Protein AF-A0A923Q5J3-F1 (afdb_monomer_lite)

pLDDT: mean 95.18, std 4.94, range [67.88, 98.81]

Secondary structure (DSSP, 8-state):
-BTTB--EEEEEEEEETTEEEEEEEEE-GGGTT-TTHHHHHHHHHHHHHHHTT-SEEEEEE-GGGHHHHHHTTPEEEEEEEETTEEEEEEEE---HHHHHHHHHTTTHHHHTTT--TT-TT-TT-SSEEPTTSSEEEEEEEEPHHHHHH-HHHHHHHHHHHHHHHHHHTTPEEEEEEEEEEESSHHHHHHHHHHHHHHHHHHT--EEEEEEEESS--EEEEEEEEE-SSPPPS---TTPEEEEEE--S-EEPTT-TTEEE-STTS-HHHHHHHHTHHHHH--SEEEE--TTHHHHHHHHHHHHTTSEEEEEGGGS---TT--HHHHHTSEESSEEEEEESTTPPPPP-TTSEEEEEEEEESSSEEEEE-TTS-EEEEE-S-SSS----

S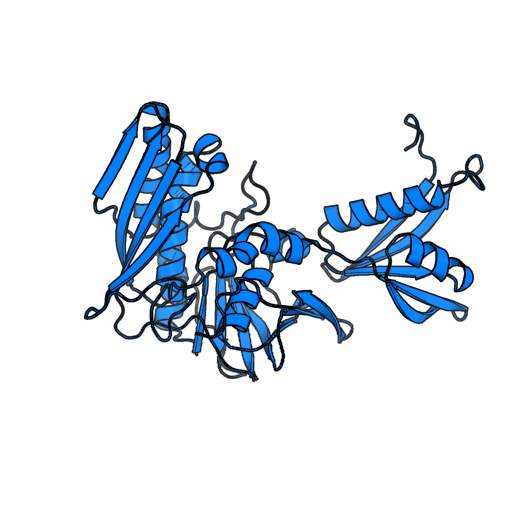tructure (mmCIF, N/CA/C/O backbone):
data_AF-A0A923Q5J3-F1
#
_entry.id   AF-A0A923Q5J3-F1
#
loop_
_atom_site.group_PDB
_atom_site.id
_atom_site.type_symbol
_atom_site.label_atom_id
_atom_site.label_alt_id
_atom_site.label_comp_id
_atom_site.label_asym_id
_atom_site.label_entity_id
_atom_site.label_seq_id
_atom_site.pdbx_PDB_ins_code
_atom_site.Cartn_x
_atom_site.Cartn_y
_atom_site.Cartn_z
_atom_site.occupancy
_atom_site.B_iso_or_equiv
_atom_site.auth_seq_id
_atom_site.auth_comp_id
_atom_site.auth_asym_id
_atom_site.auth_atom_id
_atom_site.pdbx_PDB_model_num
ATOM 1 N N . ARG A 1 1 ? -0.904 22.649 25.301 1.00 73.81 1 ARG A N 1
ATOM 2 C CA . ARG A 1 1 ? -0.412 23.729 26.198 1.00 73.81 1 ARG A CA 1
ATOM 3 C C . ARG A 1 1 ? -1.069 25.034 25.763 1.00 73.81 1 ARG A C 1
ATOM 5 O O . ARG A 1 1 ? -1.259 25.193 24.568 1.00 73.81 1 ARG A O 1
ATOM 12 N N . LEU A 1 2 ? -1.400 25.941 26.680 1.00 73.25 2 LEU A N 1
ATOM 13 C CA . LEU A 1 2 ? -1.895 27.286 26.362 1.00 73.25 2 LEU A CA 1
ATOM 14 C C . LEU A 1 2 ? -0.853 28.296 26.847 1.00 73.25 2 LEU A C 1
ATOM 16 O O . LEU A 1 2 ? -0.503 28.272 28.026 1.00 73.25 2 LEU A O 1
ATOM 20 N N . ARG A 1 3 ? -0.311 29.122 25.940 1.00 79.56 3 ARG A N 1
ATOM 21 C CA . ARG A 1 3 ? 0.797 30.060 26.235 1.00 79.56 3 ARG A CA 1
ATOM 22 C C . ARG A 1 3 ? 1.964 29.384 26.981 1.00 79.56 3 ARG A C 1
ATOM 24 O O . ARG A 1 3 ? 2.428 29.860 28.008 1.00 79.56 3 ARG A O 1
ATOM 31 N N . GLY A 1 4 ? 2.369 28.198 26.521 1.00 80.19 4 GLY A N 1
ATOM 32 C CA . GLY A 1 4 ? 3.456 27.419 27.131 1.00 80.19 4 GLY A CA 1
ATOM 33 C C . GLY A 1 4 ? 3.093 26.625 28.397 1.00 80.19 4 GLY A C 1
ATOM 34 O O . GLY A 1 4 ? 3.820 25.691 28.738 1.00 80.19 4 GLY A O 1
ATOM 35 N N . ARG A 1 5 ? 1.946 26.881 29.044 1.00 84.69 5 ARG A N 1
ATOM 36 C CA . ARG A 1 5 ? 1.509 26.166 30.259 1.00 84.69 5 ARG A CA 1
ATOM 37 C C . ARG A 1 5 ? 0.685 24.914 29.942 1.00 84.69 5 ARG A C 1
ATOM 39 O O . ARG A 1 5 ? -0.115 24.892 29.002 1.00 84.69 5 ARG A O 1
ATOM 46 N N . VAL A 1 6 ? 0.865 23.845 30.719 1.00 86.38 6 VAL A N 1
ATOM 47 C CA . VAL A 1 6 ? 0.011 22.645 30.650 1.00 86.38 6 VAL A CA 1
ATOM 48 C C . VAL A 1 6 ? -1.328 22.959 31.318 1.00 86.38 6 VAL A C 1
ATOM 50 O O . VAL A 1 6 ? -1.367 23.301 32.493 1.00 86.38 6 VAL A O 1
ATOM 53 N N . VAL A 1 7 ? -2.417 22.862 30.556 1.00 88.44 7 VAL A N 1
ATOM 54 C CA . VAL A 1 7 ? -3.786 23.186 31.010 1.00 88.44 7 VAL A CA 1
ATOM 55 C C . VAL A 1 7 ? -4.652 21.945 31.242 1.00 88.44 7 VAL A C 1
ATOM 57 O O . VAL A 1 7 ? -5.779 22.047 31.717 1.00 88.44 7 VAL A O 1
ATOM 60 N N . GLY A 1 8 ? -4.129 20.764 30.920 1.00 91.56 8 GLY A N 1
ATOM 61 C CA . GLY A 1 8 ? -4.832 19.493 31.015 1.00 91.56 8 GLY A CA 1
ATOM 62 C C . GLY A 1 8 ? -4.204 18.431 30.120 1.00 91.56 8 GLY A C 1
ATOM 63 O O . GLY A 1 8 ? -3.147 18.658 29.525 1.00 91.56 8 GLY A O 1
ATOM 64 N N . GLY A 1 9 ? -4.872 17.288 30.020 1.00 92.62 9 GLY A N 1
ATOM 65 C CA . GLY A 1 9 ? -4.456 16.170 29.184 1.00 92.62 9 GLY A CA 1
ATOM 66 C C . GLY A 1 9 ? -5.545 15.112 29.054 1.00 92.62 9 GLY A C 1
ATOM 67 O O . GLY A 1 9 ? -6.484 15.061 29.849 1.00 92.62 9 GLY A O 1
ATOM 68 N N . VAL A 1 10 ? -5.391 14.259 28.050 1.00 94.69 10 VAL A N 1
ATOM 69 C CA . VAL A 1 10 ? -6.185 13.044 27.861 1.00 94.69 10 VAL A CA 1
ATOM 70 C C . VAL A 1 10 ? -5.205 11.885 27.832 1.00 94.69 10 VAL A C 1
ATOM 72 O O . VAL A 1 10 ? -4.206 11.935 27.115 1.00 94.69 10 VAL A O 1
ATOM 75 N N . ARG A 1 11 ? -5.461 10.851 28.631 1.00 95.44 11 ARG A N 1
ATOM 76 C CA . ARG A 1 11 ? -4.661 9.625 28.567 1.00 95.44 11 ARG A CA 1
ATOM 77 C C . ARG A 1 11 ? -5.039 8.845 27.312 1.00 95.44 11 ARG A C 1
ATOM 79 O O . ARG A 1 11 ? -6.211 8.534 27.146 1.00 95.44 11 ARG A O 1
ATOM 86 N N . LEU A 1 12 ? -4.056 8.482 26.497 1.00 96.75 12 LEU A N 1
ATOM 87 C CA . LEU A 1 12 ? -4.215 7.539 25.390 1.00 96.75 12 LEU A CA 1
ATOM 88 C C . LEU A 1 12 ? -3.477 6.246 25.722 1.00 96.75 12 LEU A C 1
ATOM 90 O O . LEU A 1 12 ? -2.440 6.283 26.386 1.00 96.75 12 LEU A O 1
ATOM 94 N N . TYR A 1 13 ? -4.018 5.118 25.288 1.00 96.38 13 TYR A N 1
ATOM 95 C CA . TYR A 1 13 ? -3.348 3.827 25.371 1.00 96.38 13 TYR A CA 1
ATOM 96 C C . TYR A 1 13 ? -3.780 2.941 24.205 1.00 96.38 13 TYR A C 1
ATOM 98 O O . TYR A 1 13 ? -4.916 3.030 23.740 1.00 96.38 13 TYR A O 1
ATOM 106 N N . GLU A 1 14 ? -2.855 2.118 23.728 1.00 96.38 14 GLU A N 1
ATOM 107 C CA . GLU A 1 14 ? -3.118 1.125 22.693 1.00 96.38 14 GLU A CA 1
ATOM 108 C C . GLU A 1 14 ? -3.744 -0.116 23.344 1.00 96.38 14 GLU A C 1
ATOM 110 O O . GLU A 1 14 ? -3.228 -0.624 24.341 1.00 96.38 14 GLU A O 1
ATOM 115 N N . VAL A 1 15 ? -4.893 -0.557 22.827 1.00 96.81 15 VAL A N 1
ATOM 116 C CA . VAL A 1 15 ? -5.614 -1.756 23.288 1.00 96.81 15 VAL A CA 1
ATOM 117 C C . VAL A 1 15 ? -5.000 -2.986 22.628 1.00 96.81 15 VAL A C 1
ATOM 119 O O . VAL A 1 15 ? -4.561 -3.919 23.294 1.00 96.81 15 VAL A O 1
ATOM 122 N N . THR A 1 16 ? -4.919 -2.938 21.302 1.00 96.31 16 THR A N 1
ATOM 123 C CA . THR A 1 16 ? -4.171 -3.852 20.439 1.00 96.31 16 THR A CA 1
ATOM 124 C C . THR A 1 16 ? -3.529 -3.012 19.337 1.00 96.31 16 THR A C 1
ATOM 126 O O . THR A 1 16 ? -4.032 -1.919 19.076 1.00 96.31 16 THR A O 1
ATOM 129 N N . PRO A 1 17 ? -2.478 -3.487 18.646 1.00 96.31 17 PRO A N 1
ATOM 130 C CA . PRO A 1 17 ? -1.827 -2.724 17.583 1.00 96.31 17 PRO A CA 1
ATOM 131 C C . PRO A 1 17 ? -2.824 -2.046 16.624 1.00 96.31 17 PRO A C 1
ATOM 133 O O . PRO A 1 17 ? -3.676 -2.710 16.036 1.00 96.31 17 PRO A O 1
ATOM 136 N N . GLY A 1 18 ? -2.742 -0.719 16.491 1.00 96.75 18 GLY A N 1
ATOM 137 C CA . GLY A 1 18 ? -3.624 0.084 15.628 1.00 96.75 18 GLY A CA 1
ATOM 138 C C . GLY A 1 18 ? -4.991 0.460 16.217 1.00 96.75 18 GLY A C 1
ATOM 139 O O . GLY A 1 18 ? -5.650 1.351 15.677 1.00 96.75 18 GLY A O 1
ATOM 140 N N . TRP A 1 19 ? -5.403 -0.142 17.334 1.00 98.00 19 TRP A N 1
ATOM 141 C CA . TRP A 1 19 ? -6.601 0.232 18.086 1.00 98.00 19 TRP A CA 1
ATOM 142 C C . TRP A 1 19 ? -6.221 0.964 19.371 1.00 98.00 19 TRP A C 1
ATOM 144 O O . TRP A 1 19 ? -5.637 0.403 20.295 1.00 98.00 19 TRP A O 1
ATOM 154 N N . TRP A 1 20 ? -6.602 2.232 19.440 1.00 98.25 20 TRP A N 1
ATOM 155 C CA . TRP A 1 20 ? -6.324 3.129 20.549 1.00 98.25 20 TRP A CA 1
ATOM 156 C C . TRP A 1 20 ? -7.594 3.492 21.314 1.00 98.25 20 TRP A C 1
ATOM 158 O O . TRP A 1 20 ? -8.683 3.581 20.745 1.00 98.25 20 TRP A O 1
ATOM 168 N N . HIS A 1 21 ? -7.444 3.766 22.608 1.00 97.69 21 HIS A N 1
ATOM 169 C CA . HIS A 1 21 ? -8.540 4.213 23.457 1.00 97.69 21 HIS A CA 1
ATOM 170 C C . HIS A 1 21 ? -8.185 5.490 24.230 1.00 97.69 21 HIS A C 1
ATOM 172 O O . HIS A 1 21 ? -7.116 5.625 24.834 1.00 97.69 21 HIS A O 1
ATOM 178 N N . GLY A 1 22 ? -9.118 6.440 24.226 1.00 96.31 22 GLY A N 1
ATOM 179 C CA . GLY A 1 22 ? -9.102 7.666 25.008 1.00 96.31 22 GLY A CA 1
ATOM 180 C C . GLY A 1 22 ? -9.635 7.400 26.410 1.00 96.31 22 GLY A C 1
ATOM 181 O O . GLY A 1 22 ? -10.773 6.982 26.598 1.00 96.31 22 GLY A O 1
ATOM 182 N N . GLY A 1 23 ? -8.786 7.581 27.413 1.00 91.06 23 GLY A N 1
ATOM 183 C CA . GLY A 1 23 ? -9.116 7.393 28.819 1.00 91.06 23 GLY A CA 1
ATOM 184 C C . GLY A 1 23 ? -9.527 8.695 29.505 1.00 91.06 23 GLY A C 1
ATOM 185 O O . GLY A 1 23 ? -10.290 9.509 28.990 1.00 91.06 23 GLY A O 1
ATOM 186 N N . ARG A 1 24 ? -9.006 8.898 30.717 1.00 88.62 24 ARG A N 1
ATOM 187 C CA . ARG A 1 24 ? -9.354 10.044 31.562 1.00 88.62 24 ARG A CA 1
ATOM 188 C C . ARG A 1 24 ? -8.917 11.369 30.928 1.00 88.62 24 ARG A C 1
ATOM 190 O O . ARG A 1 24 ? -7.735 11.552 30.636 1.00 88.62 24 ARG A O 1
ATOM 197 N N . LEU A 1 25 ? -9.861 12.303 30.824 1.00 89.88 25 LEU A N 1
ATOM 198 C CA . LEU A 1 25 ? -9.609 13.718 30.557 1.00 89.88 25 LEU A CA 1
ATOM 199 C C . LEU A 1 25 ? -9.432 14.455 31.888 1.00 89.88 25 LEU A C 1
ATOM 201 O O . LEU A 1 25 ? -10.259 14.339 32.795 1.00 89.88 25 LEU A O 1
ATOM 205 N N . VAL A 1 26 ? -8.347 15.214 32.010 1.00 88.88 26 VAL A N 1
ATOM 206 C CA . VAL A 1 26 ? -8.060 16.062 33.170 1.00 88.88 26 VAL A CA 1
ATOM 207 C C . VAL A 1 26 ? -7.833 17.498 32.723 1.00 88.88 26 VAL A C 1
ATOM 209 O O . VAL A 1 26 ? -7.152 17.749 31.733 1.00 88.88 26 VAL A O 1
ATOM 212 N N . VAL A 1 27 ? -8.391 18.443 33.474 1.00 87.44 27 VAL A N 1
ATOM 213 C CA . VAL A 1 27 ? -8.211 19.884 33.269 1.00 87.44 27 VAL A CA 1
ATOM 214 C C . VAL A 1 27 ? -7.626 20.475 34.547 1.00 87.44 27 VAL A C 1
ATOM 216 O O . VAL A 1 27 ? -8.066 20.125 35.652 1.00 87.44 27 VAL A O 1
ATOM 219 N N . ALA A 1 28 ? -6.627 21.346 34.393 1.00 86.44 28 ALA A N 1
ATOM 220 C CA . ALA A 1 28 ? -6.036 22.094 35.497 1.00 86.44 28 ALA A CA 1
ATOM 221 C C . ALA A 1 28 ? -7.127 22.864 36.257 1.00 86.44 28 ALA A C 1
ATOM 223 O O . ALA A 1 28 ? -8.085 23.340 35.650 1.00 86.44 28 ALA A O 1
ATOM 224 N N . GLY A 1 29 ? -7.013 22.945 37.587 1.00 82.25 29 GLY A N 1
ATOM 225 C CA . GLY A 1 29 ? -8.073 23.476 38.454 1.00 82.25 29 GLY A CA 1
ATOM 226 C C . GLY A 1 29 ? -8.548 24.872 38.049 1.00 82.25 29 GLY A C 1
ATOM 227 O O . GLY A 1 29 ? -9.747 25.110 37.965 1.00 82.25 29 GLY A O 1
ATOM 228 N N . ASP A 1 30 ? -7.607 25.740 37.692 1.00 81.69 30 ASP A N 1
ATOM 229 C CA . ASP A 1 30 ? -7.822 27.124 37.261 1.00 81.69 30 ASP A CA 1
ATOM 230 C C . ASP A 1 30 ? -8.370 27.262 35.828 1.00 81.69 30 ASP A C 1
ATOM 232 O O . ASP A 1 30 ? -8.631 28.366 35.362 1.00 81.69 30 ASP A O 1
ATOM 236 N N . GLN A 1 31 ? -8.509 26.149 35.108 1.00 80.12 31 GLN A N 1
ATOM 237 C CA . GLN A 1 31 ? -9.081 26.072 33.762 1.00 80.12 31 GLN A CA 1
ATOM 238 C C . GLN A 1 31 ? -10.375 25.242 33.738 1.00 80.12 31 GLN A C 1
ATOM 240 O O . GLN A 1 31 ? -10.965 25.034 32.674 1.00 80.12 31 GLN A O 1
ATOM 245 N N . ARG A 1 32 ? -10.842 24.748 34.895 1.00 75.31 32 ARG A N 1
ATOM 246 C CA . ARG A 1 32 ? -12.129 24.048 35.000 1.00 75.31 32 ARG A CA 1
ATOM 247 C C . ARG A 1 32 ? -13.262 25.045 34.765 1.00 75.31 32 ARG A C 1
ATOM 249 O O . ARG A 1 32 ? -13.300 26.097 35.385 1.00 75.31 32 ARG A O 1
ATOM 256 N N . GLY A 1 33 ? -14.175 24.712 33.854 1.00 67.88 33 GLY A N 1
ATOM 257 C CA . GLY A 1 33 ? -15.276 25.600 33.459 1.00 67.88 33 GLY A CA 1
ATOM 258 C C . GLY A 1 33 ? -14.899 26.657 32.416 1.00 67.88 33 GLY A C 1
ATOM 259 O O . GLY A 1 33 ? -15.796 27.291 31.867 1.00 67.88 33 GLY A O 1
ATOM 260 N N . ALA A 1 34 ? -13.612 26.804 32.070 1.00 74.75 34 ALA A N 1
ATOM 261 C CA . ALA A 1 34 ? -13.213 27.620 30.930 1.00 74.75 34 ALA A CA 1
ATOM 262 C C . ALA A 1 34 ? -13.788 27.010 29.643 1.00 74.75 34 ALA A C 1
ATOM 264 O O . ALA A 1 34 ? -13.536 25.840 29.321 1.00 74.75 34 ALA A O 1
ATOM 265 N N . ALA A 1 35 ? -14.592 27.798 28.928 1.00 74.38 35 ALA A N 1
ATOM 266 C CA . ALA A 1 35 ? -15.270 27.352 27.721 1.00 74.38 35 ALA A CA 1
ATOM 267 C C . ALA A 1 35 ? -14.252 26.833 26.690 1.00 74.38 35 ALA A C 1
ATOM 269 O O . ALA A 1 35 ? -13.264 27.493 26.380 1.00 74.38 35 ALA A O 1
ATOM 270 N N . GLY A 1 36 ? -14.487 25.627 26.170 1.00 81.25 36 GLY A N 1
ATOM 271 C CA . GLY A 1 36 ? -13.691 25.045 25.086 1.00 81.25 36 GLY A CA 1
ATOM 272 C C . GLY A 1 36 ? -12.425 24.283 25.495 1.00 81.25 36 GLY A C 1
ATOM 273 O O . GLY A 1 36 ? -11.921 23.518 24.676 1.00 81.25 36 GLY A O 1
ATOM 274 N N . THR A 1 37 ? -11.939 24.377 26.742 1.00 86.31 37 THR A N 1
ATOM 275 C CA . THR A 1 37 ? -10.714 23.659 27.162 1.00 86.31 37 THR A CA 1
ATOM 276 C C . THR A 1 37 ? -10.849 22.141 27.016 1.00 86.31 37 THR A C 1
ATOM 278 O O . THR A 1 37 ? -9.946 21.486 26.501 1.00 86.31 37 THR A O 1
ATOM 281 N N . GLY A 1 38 ? -11.989 21.568 27.420 1.00 87.00 38 GLY A N 1
ATOM 282 C CA . GLY A 1 38 ? -12.257 20.134 27.262 1.00 87.00 38 GLY A CA 1
ATOM 283 C C . GLY A 1 38 ? -12.270 19.700 25.794 1.00 87.00 38 GLY A C 1
ATOM 284 O O . GLY A 1 38 ? -11.584 18.750 25.431 1.00 87.00 38 GLY A O 1
ATOM 285 N N . SER A 1 39 ? -12.976 20.444 24.939 1.00 90.75 39 SER A N 1
ATOM 286 C CA . SER A 1 39 ? -13.036 20.184 23.495 1.00 90.75 39 SER A CA 1
ATOM 287 C C . SER A 1 39 ? -11.659 20.254 22.834 1.00 90.75 39 SER A C 1
ATOM 289 O O . SER A 1 39 ? -11.315 19.380 22.046 1.00 90.75 39 SER A O 1
ATOM 291 N N . ALA A 1 40 ? -10.835 21.241 23.199 1.00 91.31 40 ALA A N 1
ATOM 292 C CA . ALA A 1 40 ? -9.474 21.370 22.682 1.00 91.31 40 ALA A CA 1
ATOM 293 C C . ALA A 1 40 ? -8.574 20.196 23.104 1.00 91.31 40 ALA A C 1
ATOM 295 O O . ALA A 1 40 ? -7.741 19.739 22.323 1.00 91.31 40 ALA A O 1
ATOM 296 N N . LEU A 1 41 ? -8.749 19.677 24.324 1.00 93.06 41 LEU A N 1
ATOM 297 C CA . LEU A 1 41 ? -8.033 18.487 24.790 1.00 93.06 41 LEU A CA 1
ATOM 298 C C . LEU A 1 41 ? -8.480 17.216 24.054 1.00 93.06 41 LEU A C 1
ATOM 300 O O . LEU A 1 41 ? -7.631 16.391 23.728 1.00 93.06 41 LEU A O 1
ATOM 304 N N . VAL A 1 42 ? -9.777 17.072 23.755 1.00 94.50 42 VAL A N 1
ATOM 305 C CA . VAL A 1 42 ? -10.293 15.969 22.923 1.00 94.50 42 VAL A CA 1
ATOM 306 C C . VAL A 1 42 ? -9.736 16.059 21.501 1.00 94.50 42 VAL A C 1
ATOM 308 O O . VAL A 1 42 ? -9.242 15.063 20.986 1.00 94.50 42 VAL A O 1
ATOM 311 N N . ALA A 1 43 ? -9.724 17.244 20.888 1.00 94.50 43 ALA A N 1
ATOM 312 C CA . ALA A 1 43 ? -9.144 17.437 19.558 1.00 94.50 43 ALA A CA 1
ATOM 313 C C . ALA A 1 43 ? -7.641 17.099 19.528 1.00 94.50 43 ALA A C 1
ATOM 315 O O . ALA A 1 43 ? -7.179 16.390 18.638 1.00 94.50 43 ALA A O 1
ATOM 316 N N . ALA A 1 44 ? -6.884 17.531 20.543 1.00 94.75 44 ALA A N 1
ATOM 317 C CA . ALA A 1 44 ? -5.470 17.181 20.676 1.00 94.75 44 ALA A CA 1
ATOM 318 C C . ALA A 1 44 ? -5.252 15.667 20.850 1.00 94.75 44 ALA A C 1
ATOM 320 O O . ALA A 1 44 ? -4.286 15.123 20.321 1.00 94.75 44 ALA A O 1
ATOM 321 N N . ALA A 1 45 ? -6.149 14.979 21.563 1.00 96.62 45 ALA A N 1
ATOM 322 C CA . ALA A 1 45 ? -6.130 13.524 21.684 1.00 96.62 45 ALA A CA 1
ATOM 323 C C . ALA A 1 45 ? -6.381 12.817 20.346 1.00 96.62 45 ALA A C 1
ATOM 325 O O . ALA A 1 45 ? -5.669 11.866 20.039 1.00 96.62 45 ALA A O 1
ATOM 326 N N . CYS A 1 46 ? -7.337 13.295 19.544 1.00 97.50 46 CYS A N 1
ATOM 327 C CA . CYS A 1 46 ? -7.607 12.755 18.207 1.00 97.50 46 CYS A CA 1
ATOM 328 C C . CYS A 1 46 ? -6.381 12.903 17.299 1.00 97.50 46 CYS A C 1
ATOM 330 O O . CYS A 1 46 ? -5.895 11.918 16.750 1.00 97.50 46 CYS A O 1
ATOM 332 N N . ALA A 1 47 ? -5.809 14.111 17.239 1.00 96.31 47 ALA A N 1
ATOM 333 C CA . ALA A 1 47 ? -4.602 14.378 16.459 1.00 96.31 47 ALA A CA 1
ATOM 334 C C . ALA A 1 47 ? -3.416 13.508 16.908 1.00 96.31 47 ALA A C 1
ATOM 336 O O . ALA A 1 47 ? -2.671 12.995 16.076 1.00 96.31 47 ALA A O 1
ATOM 337 N N . GLN A 1 48 ? -3.250 13.303 18.219 1.00 97.19 48 GLN A N 1
ATOM 338 C CA . GLN A 1 48 ? -2.204 12.428 18.741 1.00 97.19 48 GLN A CA 1
ATOM 339 C C . GLN A 1 48 ? -2.450 10.956 18.381 1.00 97.19 48 GLN A C 1
ATOM 341 O O . GLN A 1 48 ? -1.495 10.278 18.015 1.00 97.19 48 GLN A O 1
ATOM 346 N N . ALA A 1 49 ? -3.689 10.461 18.471 1.00 97.44 49 ALA A N 1
ATOM 347 C CA . ALA A 1 49 ? -4.037 9.092 18.085 1.00 97.44 49 ALA A CA 1
ATOM 348 C C . ALA A 1 49 ? -3.740 8.839 16.596 1.00 97.44 49 ALA A C 1
ATOM 350 O O . ALA A 1 49 ? -3.122 7.836 16.241 1.00 97.44 49 ALA A O 1
ATOM 351 N N . GLU A 1 50 ? -4.094 9.783 15.724 1.00 96.56 50 GLU A N 1
ATOM 352 C CA . GLU A 1 50 ? -3.752 9.706 14.302 1.00 96.56 50 GLU A CA 1
ATOM 353 C C . GLU A 1 50 ? -2.239 9.769 14.061 1.00 96.56 50 GLU A C 1
ATOM 355 O O . GLU A 1 50 ? -1.722 9.015 13.236 1.00 96.56 50 GLU A O 1
ATOM 360 N N . ALA A 1 51 ? -1.514 10.617 14.797 1.00 95.56 51 ALA A N 1
ATOM 361 C CA . ALA A 1 51 ? -0.066 10.766 14.662 1.00 95.56 51 ALA A CA 1
ATOM 362 C C . ALA A 1 51 ? 0.711 9.499 15.052 1.00 95.56 51 ALA A C 1
ATOM 364 O O . ALA A 1 51 ? 1.743 9.219 14.448 1.00 95.56 51 ALA A O 1
ATOM 365 N N . VAL A 1 52 ? 0.219 8.721 16.023 1.00 95.69 52 VAL A N 1
ATOM 366 C CA . VAL A 1 52 ? 0.841 7.447 16.438 1.00 95.69 52 VAL A CA 1
ATOM 367 C C . VAL A 1 52 ? 0.399 6.246 15.594 1.00 95.69 52 VAL A C 1
ATOM 369 O O . VAL A 1 52 ? 0.802 5.121 15.876 1.00 95.69 52 VAL A O 1
ATOM 372 N N . GLY A 1 53 ? -0.419 6.463 14.559 1.00 96.06 53 GLY A N 1
ATOM 373 C CA . GLY A 1 53 ? -0.825 5.400 13.641 1.00 96.06 53 GLY A CA 1
ATOM 374 C C . GLY A 1 53 ? -2.028 4.582 14.091 1.00 96.06 53 GLY A C 1
ATOM 375 O O . GLY A 1 53 ? -2.121 3.403 13.743 1.00 96.06 53 GLY A O 1
ATOM 376 N N . ALA A 1 54 ? -2.961 5.181 14.837 1.00 97.88 54 ALA A N 1
ATOM 377 C CA . ALA A 1 54 ? -4.261 4.564 15.064 1.00 97.88 54 ALA A CA 1
ATOM 378 C C . ALA A 1 54 ? -5.027 4.392 13.739 1.00 97.88 54 ALA A C 1
ATOM 380 O O . ALA A 1 54 ? -4.964 5.245 12.855 1.00 97.88 54 ALA A O 1
ATOM 381 N N . LEU A 1 55 ? -5.784 3.299 13.638 1.00 98.06 55 LEU A N 1
ATOM 382 C CA . LEU A 1 55 ? -6.809 3.055 12.614 1.00 98.06 55 LEU A CA 1
ATOM 383 C C . LEU A 1 55 ? -8.194 2.802 13.226 1.00 98.06 55 LEU A C 1
ATOM 385 O O . LEU A 1 55 ? -9.201 2.896 12.534 1.00 98.06 55 LEU A O 1
ATOM 389 N N . ARG A 1 56 ? -8.254 2.553 14.538 1.00 98.12 56 ARG A N 1
ATOM 390 C CA . ARG A 1 56 ? -9.470 2.609 15.352 1.00 98.12 56 ARG A CA 1
ATOM 391 C C . ARG A 1 56 ? -9.168 3.407 16.609 1.00 98.12 56 ARG A C 1
ATOM 393 O O . ARG A 1 56 ? -8.227 3.078 17.326 1.00 98.12 56 ARG A O 1
ATOM 400 N N . PHE A 1 57 ? -9.944 4.453 16.876 1.00 98.38 57 PHE A N 1
ATOM 401 C CA . PHE A 1 57 ? -9.792 5.260 18.083 1.00 98.38 57 PHE A CA 1
ATOM 402 C C . PHE A 1 57 ? -11.137 5.461 18.769 1.00 98.38 57 PHE A C 1
ATOM 404 O O . PHE A 1 57 ? -12.093 5.928 18.159 1.00 98.38 57 PHE A O 1
ATOM 411 N N . GLU A 1 58 ? -11.220 5.066 20.035 1.00 98.19 58 GLU A N 1
ATOM 412 C CA . GLU A 1 58 ? -12.482 4.998 20.772 1.00 98.19 58 GLU A CA 1
ATOM 413 C C . GLU A 1 58 ? -12.385 5.635 22.148 1.00 98.19 58 GLU A C 1
ATOM 415 O O . GLU A 1 58 ? -11.302 5.793 22.704 1.00 98.19 58 GLU A O 1
ATOM 420 N N . ALA A 1 59 ? -13.529 5.983 22.722 1.00 97.62 59 ALA A N 1
ATOM 421 C CA . ALA A 1 59 ? -13.630 6.371 24.116 1.00 97.62 59 ALA A CA 1
ATOM 422 C C . ALA A 1 59 ? -14.974 5.923 24.696 1.00 97.62 59 ALA A C 1
ATOM 424 O O . ALA A 1 59 ? -15.983 5.850 23.997 1.00 97.62 59 ALA A O 1
ATOM 425 N N . THR A 1 60 ? -15.013 5.685 26.004 1.00 96.81 60 THR A N 1
ATOM 426 C CA . THR A 1 60 ? -16.263 5.494 26.747 1.00 96.81 60 THR A CA 1
ATOM 427 C C . THR A 1 60 ? -16.583 6.760 27.523 1.00 96.81 60 THR A C 1
ATOM 429 O O . THR A 1 60 ? -15.801 7.181 28.380 1.00 96.81 60 THR A O 1
ATOM 432 N N . VAL A 1 61 ? -17.736 7.360 27.253 1.00 96.00 61 VAL A N 1
ATOM 433 C CA . VAL A 1 61 ? -18.157 8.627 27.862 1.00 96.00 61 VAL A CA 1
ATOM 434 C C . VAL A 1 61 ? -19.434 8.438 28.667 1.00 96.00 61 VAL A C 1
ATOM 436 O O . VAL A 1 61 ? -20.226 7.538 28.399 1.00 96.00 61 VAL A O 1
ATOM 439 N N . LEU A 1 62 ? -19.655 9.286 29.671 1.00 95.38 62 LEU A N 1
ATOM 440 C CA . LEU A 1 62 ? -20.942 9.308 30.369 1.00 95.38 62 LEU A CA 1
ATOM 441 C C . LEU A 1 62 ? -22.068 9.669 29.381 1.00 95.38 62 LEU A C 1
ATOM 443 O O . LEU A 1 62 ? -21.827 10.503 28.504 1.00 95.38 62 LEU A O 1
ATOM 447 N N . PRO A 1 63 ? -23.297 9.138 29.540 1.00 96.00 63 PRO A N 1
ATOM 448 C CA . PRO A 1 63 ? -24.401 9.403 28.615 1.00 96.00 63 PRO A CA 1
ATOM 449 C C . PRO A 1 63 ? -24.662 10.896 28.374 1.00 96.00 63 PRO A C 1
ATOM 451 O O . PRO A 1 63 ? -24.848 11.312 27.234 1.00 96.00 63 PRO A O 1
ATOM 454 N N . GLY A 1 64 ? -24.555 11.728 29.418 1.00 94.38 64 GLY A N 1
ATOM 455 C CA . GLY A 1 64 ? -24.712 13.185 29.306 1.00 94.38 64 GLY A CA 1
ATOM 456 C C . GLY A 1 64 ? -23.661 13.888 28.431 1.00 94.38 64 GLY A C 1
ATOM 457 O O . GLY A 1 64 ? -23.895 15.003 27.977 1.00 94.38 64 GLY A O 1
ATOM 458 N N . ASN A 1 65 ? -22.527 13.241 28.147 1.00 93.06 65 ASN A N 1
ATOM 459 C CA . ASN A 1 65 ? -21.464 13.786 27.299 1.00 93.06 65 ASN A CA 1
ATOM 460 C C . ASN A 1 65 ? -21.557 13.321 25.837 1.00 93.06 65 ASN A C 1
ATOM 462 O O . ASN A 1 65 ? -20.826 13.850 25.001 1.00 93.06 65 ASN A O 1
ATOM 466 N N . ALA A 1 66 ? -22.442 12.379 25.493 1.00 94.62 66 ALA A N 1
ATOM 467 C CA . ALA A 1 66 ? -22.529 11.838 24.133 1.00 94.62 66 ALA A CA 1
ATOM 468 C C . ALA A 1 66 ? -22.816 12.932 23.085 1.00 94.62 66 ALA A C 1
ATOM 470 O O . ALA A 1 66 ? -22.148 12.998 22.056 1.00 94.62 66 ALA A O 1
ATOM 471 N N . ALA A 1 67 ? -23.719 13.870 23.392 1.00 94.19 67 ALA A N 1
ATOM 472 C CA . ALA A 1 67 ? -24.047 14.993 22.508 1.00 94.19 67 ALA A CA 1
ATOM 473 C C . ALA A 1 67 ? -22.888 15.993 22.316 1.00 94.19 67 ALA A C 1
ATOM 475 O O . ALA A 1 67 ? -22.832 16.703 21.312 1.00 94.19 67 ALA A O 1
ATOM 476 N N . LEU A 1 68 ? -21.955 16.090 23.271 1.00 92.50 68 LEU A N 1
ATOM 477 C CA . LEU A 1 68 ? -20.727 16.864 23.077 1.00 92.50 68 LEU A CA 1
ATOM 478 C C . LEU A 1 68 ? -19.817 16.160 22.069 1.00 92.50 68 LEU A C 1
ATOM 480 O O . LEU A 1 68 ? -19.354 16.803 21.137 1.00 92.50 68 LEU A O 1
ATOM 484 N N . PHE A 1 69 ? -19.591 14.859 22.239 1.00 96.12 69 PHE A N 1
ATOM 485 C CA . PHE A 1 69 ? -18.719 14.079 21.360 1.00 96.12 69 PHE A CA 1
ATOM 486 C C . PHE A 1 69 ? -19.249 14.027 19.923 1.00 96.12 69 PHE A C 1
ATOM 488 O O . PHE A 1 69 ? -18.482 14.288 19.000 1.00 96.12 69 PHE A O 1
ATOM 495 N N . ALA A 1 70 ? -20.559 13.844 19.738 1.00 96.06 70 ALA A N 1
ATOM 496 C CA . ALA A 1 70 ? -21.192 13.931 18.422 1.00 96.06 70 ALA A CA 1
ATOM 497 C C . ALA A 1 70 ? -20.925 15.281 17.730 1.00 96.06 70 ALA A C 1
ATOM 499 O O . ALA A 1 70 ? -20.516 15.324 16.574 1.00 96.06 70 ALA A O 1
ATOM 500 N N . ARG A 1 71 ? -21.051 16.404 18.456 1.00 95.38 71 ARG A N 1
ATOM 501 C CA . ARG A 1 71 ? -20.717 17.742 17.923 1.00 95.38 71 ARG A CA 1
ATOM 502 C C . ARG A 1 71 ? -19.232 17.936 17.626 1.00 95.38 71 ARG A C 1
ATOM 504 O O . ARG A 1 71 ? -18.890 18.797 16.824 1.00 95.38 71 ARG A O 1
ATOM 511 N N . LEU A 1 72 ? -18.360 17.182 18.290 1.00 95.19 72 LEU A N 1
ATOM 512 C CA . LEU A 1 72 ? -16.923 17.181 18.023 1.00 95.19 72 LEU A CA 1
ATOM 513 C C . LEU A 1 72 ? -16.545 16.270 16.848 1.00 95.19 72 LEU A C 1
ATOM 515 O O . LEU A 1 72 ? -15.362 16.199 16.541 1.00 95.19 72 LEU A O 1
ATOM 519 N N . GLY A 1 73 ? -17.510 15.604 16.203 1.00 96.56 73 GLY A N 1
ATOM 520 C CA . GLY A 1 73 ? -17.286 14.728 15.050 1.00 96.56 73 GLY A CA 1
ATOM 521 C C . GLY A 1 73 ? -17.059 13.258 15.401 1.00 96.56 73 GLY A C 1
ATOM 522 O O . GLY A 1 73 ? -16.572 12.513 14.563 1.00 96.56 73 GLY A O 1
ATOM 523 N N . TRP A 1 74 ? -17.368 12.836 16.630 1.00 97.94 74 TRP A N 1
ATOM 524 C CA . TRP A 1 74 ? -17.313 11.425 17.013 1.00 97.94 74 TRP A CA 1
ATOM 525 C C . TRP A 1 74 ? -18.631 10.715 16.712 1.00 97.94 74 TRP A C 1
ATOM 527 O O . TRP A 1 74 ? -19.707 11.238 17.004 1.00 97.94 74 TRP A O 1
ATOM 537 N N . ASP A 1 75 ? -18.541 9.474 16.256 1.00 97.38 75 ASP A N 1
ATOM 538 C CA . ASP A 1 75 ? -19.691 8.606 16.054 1.00 97.38 75 ASP A CA 1
ATOM 539 C C . ASP A 1 75 ? -20.126 7.969 17.375 1.00 97.38 75 ASP A C 1
ATOM 541 O O . ASP A 1 75 ? -19.309 7.456 18.147 1.00 97.38 75 ASP A O 1
ATOM 545 N N . VAL A 1 76 ? -21.432 7.966 17.638 1.00 97.19 76 VAL A N 1
ATOM 546 C CA . VAL A 1 76 ? -22.018 7.199 18.743 1.00 97.19 76 VAL A CA 1
ATOM 547 C C . VAL A 1 76 ? -22.180 5.753 18.288 1.00 97.19 76 VAL A C 1
ATOM 549 O O . VAL A 1 76 ? -22.948 5.480 17.373 1.00 97.19 76 VAL A O 1
ATOM 552 N N . VAL A 1 77 ? -21.475 4.824 18.940 1.00 96.19 77 VAL A N 1
ATOM 553 C CA . VAL A 1 77 ? -21.460 3.410 18.537 1.00 96.19 77 VAL A CA 1
ATOM 554 C C . VAL A 1 77 ? -22.550 2.622 19.257 1.00 96.19 77 VAL A C 1
ATOM 556 O O . VAL A 1 77 ? -23.425 2.045 18.621 1.00 96.19 77 VAL A O 1
ATOM 559 N N . ARG A 1 78 ? -22.490 2.555 20.595 1.00 96.81 78 ARG A N 1
ATOM 560 C CA . ARG A 1 78 ? -23.425 1.761 21.414 1.00 96.81 78 ARG A CA 1
ATOM 561 C C . ARG A 1 78 ? -23.384 2.142 22.890 1.00 96.81 78 ARG A C 1
ATOM 563 O O . ARG A 1 78 ? -22.403 2.711 23.368 1.00 96.81 78 ARG A O 1
ATOM 570 N N . ALA A 1 79 ? -24.428 1.777 23.631 1.00 97.50 79 ALA A N 1
ATOM 571 C CA . ALA A 1 79 ? -24.397 1.802 25.090 1.00 97.50 79 ALA A CA 1
ATOM 572 C C . ALA A 1 79 ? -23.511 0.668 25.633 1.00 97.50 79 ALA A C 1
ATOM 574 O O . ALA A 1 79 ? -23.526 -0.445 25.109 1.00 97.50 79 ALA A O 1
ATOM 575 N N . VAL A 1 80 ? -22.747 0.952 26.688 1.00 96.75 80 VAL A N 1
ATOM 576 C CA . VAL A 1 80 ? -21.855 -0.004 27.361 1.00 96.75 80 VAL A CA 1
ATOM 577 C C . VAL A 1 80 ? -21.895 0.193 28.877 1.00 96.75 80 VAL A C 1
ATOM 579 O O . VAL A 1 80 ? -22.304 1.242 29.374 1.00 96.75 80 VAL A O 1
ATOM 582 N N . GLN A 1 81 ? -21.458 -0.814 29.631 1.00 96.31 81 GLN A N 1
ATOM 583 C CA . GLN A 1 81 ? -21.287 -0.729 31.082 1.00 96.31 81 GLN A CA 1
ATOM 584 C C . GLN A 1 81 ? -19.796 -0.666 31.410 1.00 96.31 81 GLN A C 1
ATOM 586 O O . GLN A 1 81 ? -19.037 -1.546 31.015 1.00 96.31 81 GLN A O 1
ATOM 591 N N . VAL A 1 82 ? -19.373 0.354 32.157 1.00 92.56 82 VAL A N 1
ATOM 592 C CA . VAL A 1 82 ? -17.992 0.482 32.647 1.00 92.56 82 VAL A CA 1
ATOM 593 C C . VAL A 1 82 ? -18.039 0.548 34.165 1.00 92.56 82 VAL A C 1
ATOM 595 O O . VAL A 1 82 ? -18.654 1.455 34.725 1.00 92.56 82 VAL A O 1
ATOM 598 N N . ALA A 1 83 ? -17.428 -0.438 34.830 1.00 91.94 83 ALA A N 1
ATOM 599 C CA . ALA A 1 83 ? -17.455 -0.590 36.289 1.00 91.94 83 ALA A CA 1
ATOM 600 C C . ALA A 1 83 ? -18.879 -0.494 36.890 1.00 91.94 83 ALA A C 1
ATOM 602 O O . ALA A 1 83 ? -19.105 0.194 37.884 1.00 91.94 83 ALA A O 1
ATOM 603 N N . GLY A 1 84 ? -19.855 -1.142 36.241 1.00 93.38 84 GLY A N 1
ATOM 604 C CA . GLY A 1 84 ? -21.260 -1.161 36.673 1.00 93.38 84 GLY A CA 1
ATOM 605 C C . GLY A 1 84 ? -22.027 0.148 36.456 1.00 93.38 84 GLY A C 1
ATOM 606 O O . GLY A 1 84 ? -23.113 0.310 37.009 1.00 93.38 84 GLY A O 1
ATOM 607 N N . ARG A 1 85 ? -21.470 1.100 35.694 1.00 95.12 85 ARG A N 1
ATOM 608 C CA . ARG A 1 85 ? -22.126 2.372 35.366 1.00 95.12 85 ARG A CA 1
ATOM 609 C C . ARG A 1 85 ? -22.403 2.497 33.867 1.00 95.12 85 ARG A C 1
ATOM 611 O O . ARG A 1 85 ? -21.515 2.180 33.066 1.00 95.12 85 ARG A O 1
ATOM 618 N N . PRO A 1 86 ? -23.569 3.048 33.478 1.00 97.12 86 PRO A N 1
ATOM 619 C CA . PRO A 1 86 ? -23.911 3.244 32.077 1.00 97.12 86 PRO A CA 1
ATOM 620 C C . PRO A 1 86 ? -22.983 4.275 31.433 1.00 97.12 86 PRO A C 1
ATOM 622 O O . PRO A 1 86 ? -22.758 5.357 31.976 1.00 97.12 86 PRO A O 1
ATOM 625 N N . HIS A 1 87 ? -22.461 3.923 30.265 1.00 97.69 87 HIS A N 1
ATOM 626 C CA . HIS A 1 87 ? -21.624 4.747 29.403 1.00 97.69 87 HIS A CA 1
ATOM 627 C C . HIS A 1 87 ? -22.064 4.574 27.947 1.00 97.69 87 HIS A C 1
ATOM 629 O O . HIS A 1 87 ? -22.826 3.671 27.604 1.00 97.69 87 HIS A O 1
ATOM 635 N N . ILE A 1 88 ? -21.556 5.442 27.083 1.00 98.06 88 ILE A N 1
ATOM 636 C CA . ILE A 1 88 ? -21.692 5.357 25.634 1.00 98.06 88 ILE A CA 1
ATOM 637 C C . ILE A 1 88 ? -20.294 5.165 25.052 1.00 98.06 88 ILE A C 1
ATOM 639 O O . ILE A 1 88 ? -19.385 5.939 25.359 1.00 98.06 88 ILE A O 1
ATOM 643 N N . LEU A 1 89 ? -20.120 4.127 24.236 1.00 97.62 89 LEU A N 1
ATOM 644 C CA . LEU A 1 89 ? -18.944 3.963 23.393 1.00 97.62 89 LEU A CA 1
ATOM 645 C C . LEU A 1 89 ? -19.073 4.922 22.210 1.00 97.62 89 LEU A C 1
ATOM 647 O O . LEU A 1 89 ? -20.063 4.882 21.475 1.00 97.62 89 LEU A O 1
ATOM 651 N N . VAL A 1 90 ? -18.071 5.772 22.041 1.00 98.19 90 VAL A N 1
ATOM 652 C CA . VAL A 1 90 ? -17.938 6.684 20.908 1.00 98.19 90 VAL A CA 1
ATOM 653 C C . VAL A 1 90 ? -16.663 6.361 20.138 1.00 98.19 90 VAL A C 1
ATOM 655 O O . VAL A 1 90 ? -15.670 5.930 20.732 1.00 98.19 90 VAL A O 1
ATOM 658 N N . ARG A 1 91 ? -16.678 6.578 18.824 1.00 98.12 91 ARG A N 1
ATOM 659 C CA . ARG A 1 91 ? -15.547 6.311 17.931 1.00 98.12 91 ARG A CA 1
ATOM 660 C C . ARG A 1 91 ? -15.177 7.561 17.145 1.00 98.12 91 ARG A C 1
ATOM 662 O O . ARG A 1 91 ? -16.046 8.269 16.652 1.00 98.12 91 ARG A O 1
ATOM 669 N N . TRP A 1 92 ? -13.884 7.835 17.060 1.00 98.06 92 TRP A N 1
ATOM 670 C CA . TRP A 1 92 ? -13.353 8.891 16.214 1.00 98.06 92 TRP A CA 1
ATOM 671 C C . TRP A 1 92 ? -13.167 8.345 14.793 1.00 98.06 92 TRP A C 1
ATOM 673 O O . TRP A 1 92 ? -12.500 7.312 14.641 1.00 98.06 92 TRP A O 1
ATOM 683 N N . PRO A 1 93 ? -13.732 8.992 13.760 1.00 96.44 93 PRO A N 1
ATOM 684 C CA . PRO A 1 93 ? -13.521 8.577 12.382 1.00 96.44 93 PRO A CA 1
ATOM 685 C C . PRO A 1 93 ? -12.067 8.833 11.971 1.00 96.44 93 PRO A C 1
ATOM 687 O O . PRO A 1 93 ? -11.612 9.972 11.902 1.00 96.44 93 PRO A O 1
ATOM 690 N N . ILE A 1 94 ? -11.329 7.764 11.668 1.00 96.75 94 ILE A N 1
ATOM 691 C CA . ILE A 1 94 ? -9.953 7.862 11.173 1.00 96.75 94 ILE A CA 1
ATOM 692 C C . ILE A 1 94 ? -9.957 7.757 9.649 1.00 96.75 94 ILE A C 1
ATOM 694 O O . ILE A 1 94 ? -10.179 6.690 9.083 1.00 96.75 94 ILE A O 1
ATOM 698 N N . GLY A 1 95 ? -9.660 8.874 8.984 1.00 95.69 95 GLY A N 1
ATOM 699 C CA . GLY A 1 95 ? -9.677 8.979 7.521 1.00 95.69 95 GLY A CA 1
ATOM 700 C C . GLY A 1 95 ? -8.388 8.554 6.810 1.00 95.69 95 GLY A C 1
ATOM 701 O O . GLY A 1 95 ? -8.333 8.635 5.591 1.00 95.69 95 GLY A O 1
ATOM 702 N N . ARG A 1 96 ? -7.342 8.114 7.526 1.00 96.31 96 ARG A N 1
ATOM 703 C CA . ARG A 1 96 ? -5.981 7.915 6.981 1.00 96.31 96 ARG A CA 1
ATOM 704 C C . ARG A 1 96 ? -5.937 7.122 5.663 1.00 96.31 96 ARG A C 1
ATOM 706 O O . ARG A 1 96 ? -5.321 7.576 4.703 1.00 96.31 96 ARG A O 1
ATOM 713 N N . ILE A 1 97 ? -6.581 5.953 5.624 1.00 97.69 97 ILE A N 1
ATOM 714 C CA . ILE A 1 97 ? -6.599 5.063 4.448 1.00 97.69 97 ILE A CA 1
ATOM 715 C C . ILE A 1 97 ? -7.386 5.702 3.297 1.00 97.69 97 ILE A C 1
ATOM 717 O O . ILE A 1 97 ? -6.889 5.778 2.175 1.00 97.69 97 ILE A O 1
ATOM 721 N N . ALA A 1 98 ? -8.591 6.201 3.584 1.00 97.19 98 ALA A N 1
ATOM 722 C CA . ALA A 1 98 ? -9.445 6.845 2.591 1.00 97.19 98 ALA A CA 1
ATOM 723 C C . ALA A 1 98 ? -8.775 8.084 1.975 1.00 97.19 98 ALA A C 1
ATOM 725 O O . ALA A 1 98 ? -8.807 8.254 0.760 1.00 97.19 98 ALA A O 1
ATOM 726 N N . SER A 1 99 ? -8.102 8.903 2.787 1.00 96.50 99 SER A N 1
ATOM 727 C CA . SER A 1 99 ? -7.349 10.071 2.324 1.00 96.50 99 SER A CA 1
ATOM 728 C C . SER A 1 99 ? -6.184 9.689 1.411 1.00 96.50 99 SER A C 1
ATOM 730 O O . SER A 1 99 ? -5.963 10.363 0.407 1.00 96.50 99 SER A O 1
ATOM 732 N N . LEU A 1 100 ? -5.456 8.605 1.716 1.00 96.44 100 LEU A N 1
ATOM 733 C CA . LEU A 1 100 ? -4.376 8.123 0.849 1.00 96.44 100 LEU A CA 1
ATOM 734 C C . LEU A 1 100 ? -4.917 7.658 -0.508 1.00 96.44 100 LEU A C 1
ATOM 736 O O . LEU A 1 100 ? -4.391 8.052 -1.548 1.00 96.44 100 LEU A O 1
ATOM 740 N N . VAL A 1 101 ? -5.991 6.866 -0.508 1.00 96.81 101 VAL A N 1
ATOM 741 C CA . VAL A 1 101 ? -6.659 6.412 -1.738 1.00 96.81 101 VAL A CA 1
ATOM 742 C C . VAL A 1 101 ? -7.183 7.593 -2.555 1.00 96.81 101 VAL A C 1
ATOM 744 O O . VAL A 1 101 ? -6.946 7.656 -3.762 1.00 96.81 101 VAL A O 1
ATOM 747 N N . ALA A 1 102 ? -7.837 8.560 -1.909 1.00 95.50 102 ALA A N 1
ATOM 748 C CA . ALA A 1 102 ? -8.359 9.751 -2.570 1.00 95.50 102 ALA A CA 1
ATOM 749 C C . ALA A 1 102 ? -7.251 10.578 -3.240 1.00 95.50 102 ALA A C 1
ATOM 751 O O . ALA A 1 102 ? -7.442 11.086 -4.342 1.00 95.50 102 ALA A O 1
ATOM 752 N N . ALA A 1 103 ? -6.083 10.678 -2.600 1.00 93.75 103 ALA A N 1
ATOM 753 C CA . ALA A 1 103 ? -4.945 11.425 -3.123 1.00 93.75 103 ALA A CA 1
ATOM 754 C C . ALA A 1 103 ? -4.189 10.705 -4.255 1.00 93.75 103 ALA A C 1
ATOM 756 O O . ALA A 1 103 ? -3.471 11.362 -5.003 1.00 93.75 103 ALA A O 1
ATOM 757 N N . THR A 1 104 ? -4.309 9.377 -4.373 1.00 92.56 104 THR A N 1
ATOM 758 C CA . THR A 1 104 ? -3.441 8.572 -5.258 1.00 92.56 104 THR A CA 1
ATOM 759 C C . THR A 1 104 ? -4.172 7.815 -6.363 1.00 92.56 104 THR A C 1
ATOM 761 O O . THR A 1 104 ? -3.598 7.636 -7.434 1.00 92.56 104 THR A O 1
ATOM 764 N N . LYS A 1 105 ? -5.405 7.347 -6.134 1.00 93.88 105 LYS A N 1
ATOM 765 C CA . LYS A 1 105 ? -6.105 6.424 -7.047 1.00 93.88 105 LYS A CA 1
ATOM 766 C C . LYS A 1 105 ? -7.510 6.873 -7.441 1.00 93.88 105 LYS A C 1
ATOM 768 O O . LYS A 1 105 ? -7.880 6.673 -8.592 1.00 93.88 105 LYS A O 1
ATOM 773 N N . ALA A 1 106 ? -8.262 7.525 -6.552 1.00 90.19 106 ALA A N 1
ATOM 774 C CA . ALA A 1 106 ? -9.660 7.886 -6.821 1.00 90.19 106 ALA A CA 1
ATOM 775 C C . ALA A 1 106 ? -9.896 8.742 -8.088 1.00 90.19 106 ALA A C 1
ATOM 777 O O . ALA A 1 106 ? -10.935 8.567 -8.723 1.00 90.19 106 ALA A O 1
ATOM 778 N N . PRO A 1 107 ? -8.979 9.642 -8.511 1.00 93.00 107 PRO A N 1
ATOM 779 C CA . PRO A 1 107 ? -9.171 10.399 -9.750 1.00 93.00 107 PRO A CA 1
ATOM 780 C C . PRO A 1 107 ? -9.123 9.553 -11.033 1.00 93.00 107 PRO A C 1
ATOM 782 O O . PRO A 1 107 ? -9.593 10.014 -12.073 1.00 93.00 107 PRO A O 1
ATOM 785 N N . LEU A 1 108 ? -8.540 8.347 -10.990 1.00 91.06 108 LEU A N 1
ATOM 786 C CA . LEU A 1 108 ? -8.204 7.573 -12.189 1.00 91.06 108 LEU A CA 1
ATOM 787 C C . LEU A 1 108 ? -9.432 7.175 -13.010 1.00 91.06 108 LEU A C 1
ATOM 789 O O . LEU A 1 108 ? -9.399 7.335 -14.224 1.00 91.06 108 LEU A O 1
ATOM 793 N N . GLY A 1 109 ? -10.515 6.714 -12.385 1.00 88.31 109 GLY A N 1
ATOM 794 C CA . GLY A 1 109 ? -11.706 6.239 -13.094 1.00 88.31 109 GLY A CA 1
ATOM 795 C C . GLY A 1 109 ? -12.318 7.309 -13.995 1.00 88.31 109 GLY A C 1
ATOM 796 O O . GLY A 1 109 ? -12.606 7.054 -15.161 1.00 88.31 109 GLY A O 1
ATOM 797 N N . THR A 1 110 ? -12.428 8.543 -13.497 1.00 92.56 110 THR A N 1
ATOM 798 C CA . THR A 1 110 ? -12.915 9.676 -14.297 1.00 92.56 110 THR A CA 1
ATOM 799 C C . THR A 1 110 ? -11.905 10.095 -15.365 1.00 92.56 110 THR A C 1
ATOM 801 O O . THR A 1 110 ? -12.297 10.378 -16.493 1.00 92.56 110 THR A O 1
ATOM 804 N N . LEU A 1 111 ? -10.609 10.139 -15.032 1.00 93.62 111 LEU A N 1
ATOM 805 C CA . LEU A 1 111 ? -9.555 10.557 -15.968 1.00 93.62 111 LEU A CA 1
ATOM 806 C C . LEU A 1 111 ? -9.364 9.577 -17.130 1.00 93.62 111 LEU A C 1
ATOM 808 O O . LEU A 1 111 ? -9.016 9.993 -18.232 1.00 93.62 111 LEU A O 1
ATOM 812 N N . LEU A 1 112 ? -9.579 8.288 -16.877 1.00 91.38 112 LEU A N 1
ATOM 813 C CA . LEU A 1 112 ? -9.396 7.202 -17.838 1.00 91.38 112 LEU A CA 1
ATOM 814 C C . LEU A 1 112 ? -10.722 6.742 -18.458 1.00 91.38 112 LEU A C 1
ATOM 816 O O . LEU A 1 112 ? -10.746 5.747 -19.179 1.00 91.38 112 LEU A O 1
ATOM 820 N N . ALA A 1 113 ? -11.824 7.455 -18.206 1.00 90.56 113 ALA A N 1
ATOM 821 C CA . ALA A 1 113 ? -13.127 7.124 -18.762 1.00 90.56 113 ALA A CA 1
ATOM 822 C C . ALA A 1 113 ? -13.073 7.055 -20.300 1.00 90.56 113 ALA A C 1
ATOM 824 O O . ALA A 1 113 ? -12.608 7.977 -20.969 1.00 90.56 113 ALA A O 1
ATOM 825 N N . GLY A 1 114 ? -13.561 5.947 -20.864 1.00 87.44 114 GLY A N 1
ATOM 826 C CA . GLY A 1 114 ? -13.507 5.672 -22.305 1.00 87.44 114 GLY A CA 1
ATOM 827 C C . GLY A 1 114 ? -12.224 4.980 -22.778 1.00 87.44 114 GLY A C 1
ATOM 828 O O . GLY A 1 114 ? -12.144 4.598 -23.944 1.00 87.44 114 GLY A O 1
ATOM 829 N N . LEU A 1 115 ? -11.249 4.769 -21.891 1.00 87.38 115 LEU A N 1
ATOM 830 C CA . LEU A 1 115 ? -10.106 3.890 -22.119 1.00 87.38 115 LEU A CA 1
ATOM 831 C C . LEU A 1 115 ? -10.339 2.540 -21.426 1.00 87.38 115 LEU A C 1
ATOM 833 O O . LEU A 1 115 ? -11.081 2.438 -20.451 1.00 87.38 115 LEU A O 1
ATOM 837 N N . SER A 1 116 ? -9.660 1.497 -21.903 1.00 83.94 116 SER A N 1
ATOM 838 C CA . SER A 1 116 ? -9.613 0.185 -21.239 1.00 83.94 116 SER A CA 1
ATOM 839 C C . SER A 1 116 ? -8.157 -0.246 -21.044 1.00 83.94 116 SER A C 1
ATOM 841 O O . SER A 1 116 ? -7.677 -1.124 -21.767 1.00 83.94 116 SER A O 1
ATOM 843 N N . PRO A 1 117 ? -7.415 0.414 -20.129 1.00 82.94 117 PRO A N 1
ATOM 844 C CA . PRO A 1 117 ? -6.015 0.088 -19.866 1.00 82.94 117 PRO A CA 1
ATOM 845 C C . PRO A 1 117 ? -5.880 -1.386 -19.476 1.00 82.94 117 PRO A C 1
ATOM 847 O O . PRO A 1 117 ? -6.669 -1.863 -18.671 1.00 82.94 117 PRO A O 1
ATOM 850 N N . GLY A 1 118 ? -4.919 -2.105 -20.060 1.00 80.31 118 GLY A N 1
ATOM 851 C CA . GLY A 1 118 ? -4.729 -3.548 -19.843 1.00 80.31 118 GLY A CA 1
ATOM 852 C C . GLY A 1 118 ? -5.487 -4.453 -20.824 1.00 80.31 118 GLY A C 1
ATOM 853 O O . GLY A 1 118 ? -5.035 -5.557 -21.110 1.00 80.31 118 GLY A O 1
ATOM 854 N N . GLY A 1 119 ? -6.574 -3.975 -21.436 1.00 78.69 119 GLY A N 1
ATOM 855 C CA . GLY A 1 119 ? -7.392 -4.776 -22.351 1.00 78.69 119 GLY A CA 1
ATOM 856 C C . GLY A 1 119 ? -8.309 -5.780 -21.638 1.00 78.69 119 GLY A C 1
ATOM 857 O O . GLY A 1 119 ? -8.379 -5.839 -20.412 1.00 78.69 119 GLY A O 1
ATOM 858 N N . ALA A 1 120 ? -9.073 -6.547 -22.421 1.00 77.62 120 ALA A N 1
ATOM 859 C CA . ALA A 1 120 ? -10.125 -7.420 -21.898 1.00 77.62 120 ALA A CA 1
ATOM 860 C C . ALA A 1 120 ? -9.581 -8.468 -20.905 1.00 77.62 120 ALA A C 1
ATOM 862 O O . ALA A 1 120 ? -8.727 -9.279 -21.267 1.00 77.62 120 ALA A O 1
ATOM 863 N N . GLY A 1 121 ? -10.119 -8.479 -19.680 1.00 83.56 121 GLY A N 1
ATOM 864 C CA . GLY A 1 121 ? -9.749 -9.419 -18.620 1.00 83.56 121 GLY A CA 1
ATOM 865 C C . GLY A 1 121 ? -8.513 -9.039 -17.800 1.00 83.56 121 GLY A C 1
ATOM 866 O O . GLY A 1 121 ? -8.104 -9.852 -16.970 1.00 83.56 121 GLY A O 1
ATOM 867 N N . PHE A 1 122 ? -7.921 -7.864 -18.047 1.00 90.00 122 PHE A N 1
ATOM 868 C CA . PHE A 1 122 ? -6.735 -7.336 -17.351 1.00 90.00 122 PHE A CA 1
ATOM 869 C C . PHE A 1 122 ? -6.892 -5.847 -16.996 1.00 90.00 122 PHE A C 1
ATOM 871 O O . PHE A 1 122 ? -5.907 -5.130 -16.810 1.00 90.00 122 PHE A O 1
ATOM 878 N N . VAL A 1 123 ? -8.129 -5.337 -16.951 1.00 89.25 123 VAL A N 1
ATOM 879 C CA . VAL A 1 123 ? -8.366 -3.923 -16.639 1.00 89.25 123 VAL A CA 1
ATOM 880 C C . VAL A 1 123 ? -7.964 -3.633 -15.196 1.00 89.25 123 VAL A C 1
ATOM 882 O O . VAL A 1 123 ? -8.542 -4.171 -14.258 1.00 89.25 123 VAL A O 1
ATOM 885 N N . GLY A 1 124 ? -6.986 -2.741 -15.022 1.00 85.56 124 GLY A N 1
ATOM 886 C CA . GLY A 1 124 ? -6.470 -2.362 -13.700 1.00 85.56 124 GLY A CA 1
ATOM 887 C C . GLY A 1 124 ? -5.448 -3.334 -13.091 1.00 85.56 124 GLY A C 1
ATOM 888 O O . GLY A 1 124 ? -5.048 -3.134 -11.934 1.00 85.56 124 GLY A O 1
ATOM 889 N N . ASP A 1 125 ? -5.014 -4.340 -13.857 1.00 93.19 125 ASP A N 1
ATOM 890 C CA . ASP A 1 125 ? -3.881 -5.200 -13.509 1.00 93.19 125 ASP A CA 1
ATOM 891 C C . ASP A 1 125 ? -2.557 -4.425 -13.586 1.00 93.19 125 ASP A C 1
ATOM 893 O O . ASP A 1 125 ? -2.472 -3.355 -14.194 1.00 93.19 125 ASP A O 1
ATOM 897 N N . ASP A 1 126 ? -1.522 -4.961 -12.939 1.00 95.50 126 ASP A N 1
ATOM 898 C CA . ASP A 1 126 ? -0.244 -4.259 -12.753 1.00 95.50 126 ASP A CA 1
ATOM 899 C C . ASP A 1 126 ? 0.566 -4.143 -14.055 1.00 95.50 126 ASP A C 1
ATOM 901 O O . ASP A 1 126 ? 1.414 -3.270 -14.197 1.00 95.50 126 ASP A O 1
ATOM 905 N N . CYS A 1 127 ? 0.282 -4.982 -15.054 1.00 95.56 127 CYS A N 1
ATOM 906 C CA . CYS A 1 127 ? 0.805 -4.822 -16.409 1.00 95.56 127 CYS A CA 1
ATOM 907 C C . CYS A 1 127 ? -0.301 -4.983 -17.454 1.00 95.56 127 CYS A C 1
ATOM 909 O O . CYS A 1 127 ? -1.328 -5.620 -17.229 1.00 95.56 127 CYS A O 1
ATOM 911 N N . ALA A 1 128 ? -0.036 -4.479 -18.656 1.00 95.00 128 ALA A N 1
ATOM 912 C CA . ALA A 1 128 ? -0.853 -4.727 -19.833 1.00 95.00 128 ALA A CA 1
ATOM 913 C C . ALA A 1 128 ? -0.229 -5.833 -20.705 1.00 95.00 128 ALA A C 1
ATOM 915 O O . ALA A 1 128 ? 0.923 -5.690 -21.134 1.00 95.00 128 ALA A O 1
ATOM 916 N N . PRO A 1 129 ? -0.965 -6.912 -21.030 1.00 94.94 129 PRO A N 1
ATOM 917 C CA . PRO A 1 129 ? -0.551 -7.849 -22.067 1.00 94.94 129 PRO A CA 1
ATOM 918 C C . PRO A 1 129 ? -0.486 -7.183 -23.443 1.00 94.94 129 PRO A C 1
ATOM 920 O O . PRO A 1 129 ? -1.439 -6.545 -23.893 1.00 94.94 129 PRO A O 1
ATOM 923 N N . VAL A 1 130 ? 0.634 -7.360 -24.141 1.00 94.50 130 VAL A N 1
ATOM 924 C CA . VAL A 1 130 ? 0.833 -6.851 -25.500 1.00 94.50 130 VAL A CA 1
ATOM 925 C C . VAL A 1 130 ? 0.162 -7.807 -26.498 1.00 94.50 130 VAL A C 1
ATOM 927 O O . VAL A 1 130 ? 0.551 -8.980 -26.570 1.00 94.50 130 VAL A O 1
ATOM 930 N N . PRO A 1 131 ? -0.818 -7.341 -27.300 1.00 91.25 131 PRO A N 1
ATOM 931 C CA . PRO A 1 131 ? -1.592 -8.203 -28.191 1.00 91.25 131 PRO A CA 1
ATOM 932 C C . PRO A 1 131 ? -0.730 -9.041 -29.143 1.00 91.25 131 PRO A C 1
ATOM 934 O O . PRO A 1 131 ? 0.179 -8.529 -29.792 1.00 91.25 131 PRO A O 1
ATOM 937 N N . GLY A 1 132 ? -1.049 -10.334 -29.261 1.00 92.50 132 GLY A N 1
ATOM 938 C CA . GLY A 1 132 ? -0.363 -11.253 -30.177 1.00 92.50 132 GLY A CA 1
ATOM 939 C C . GLY A 1 132 ? 1.031 -11.698 -29.722 1.00 92.50 132 GLY A C 1
ATOM 940 O O . GLY A 1 132 ? 1.782 -12.239 -30.531 1.00 92.50 132 GLY A O 1
ATOM 941 N N . SER A 1 133 ? 1.388 -11.484 -28.453 1.00 95.44 133 SER A N 1
ATOM 942 C CA . SER A 1 133 ? 2.687 -11.869 -27.898 1.00 95.44 133 SER A CA 1
ATOM 943 C C . SER A 1 133 ? 2.576 -12.371 -26.455 1.00 95.44 133 SER A C 1
ATOM 945 O O . SER A 1 133 ? 1.547 -12.196 -25.809 1.00 95.44 133 SER A O 1
ATOM 947 N N . ASP A 1 134 ? 3.667 -12.943 -25.941 1.00 96.38 134 ASP A N 1
ATOM 948 C CA . ASP A 1 134 ? 3.816 -13.306 -24.524 1.00 96.38 134 ASP A CA 1
ATOM 949 C C . ASP A 1 134 ? 4.332 -12.121 -23.674 1.00 96.38 134 ASP A C 1
ATOM 951 O O . ASP A 1 134 ? 4.737 -12.320 -22.529 1.00 96.38 134 ASP A O 1
ATOM 955 N N . VAL A 1 135 ? 4.405 -10.903 -24.230 1.00 97.56 135 VAL A N 1
ATOM 956 C CA . VAL A 1 135 ? 4.997 -9.728 -23.571 1.00 97.56 135 VAL A CA 1
ATOM 957 C C . VAL A 1 135 ? 3.965 -9.022 -22.696 1.00 97.56 135 VAL A C 1
ATOM 959 O O . VAL A 1 135 ? 2.831 -8.799 -23.113 1.00 97.56 135 VAL A O 1
ATOM 962 N N . LEU A 1 136 ? 4.388 -8.617 -21.502 1.00 97.69 136 LEU A N 1
ATOM 963 C CA . LEU A 1 136 ? 3.686 -7.674 -20.639 1.00 97.69 136 LEU A CA 1
ATOM 964 C C . LEU A 1 136 ? 4.466 -6.360 -20.574 1.00 97.69 136 LEU A C 1
ATOM 966 O O . LEU A 1 136 ? 5.700 -6.375 -20.564 1.00 97.69 136 LEU A O 1
ATOM 970 N N . ALA A 1 137 ? 3.745 -5.246 -20.491 1.00 97.06 137 ALA A N 1
ATOM 971 C CA . ALA A 1 137 ? 4.317 -3.919 -20.313 1.00 97.06 137 ALA A CA 1
ATOM 972 C C . ALA A 1 137 ? 3.701 -3.215 -19.098 1.00 97.06 137 ALA A C 1
ATOM 974 O O . ALA A 1 137 ? 2.478 -3.190 -18.958 1.00 97.06 137 ALA A O 1
ATOM 975 N N . SER A 1 138 ? 4.545 -2.608 -18.265 1.00 97.19 138 SER A N 1
ATOM 976 C CA . SER A 1 138 ? 4.142 -1.618 -17.257 1.00 97.19 138 SER A CA 1
ATOM 977 C C . SER A 1 138 ? 4.906 -0.315 -17.477 1.00 97.19 138 SER A C 1
ATOM 979 O O . SER A 1 138 ? 6.000 -0.320 -18.048 1.00 97.19 138 SER A O 1
ATOM 981 N N . VAL A 1 139 ? 4.325 0.805 -17.055 1.00 97.00 139 VAL A N 1
ATOM 982 C CA . VAL A 1 139 ? 4.962 2.119 -17.090 1.00 97.00 139 VAL A CA 1
ATOM 983 C C . VAL A 1 139 ? 4.629 2.912 -15.835 1.00 97.00 139 VAL A C 1
ATOM 985 O O . VAL A 1 139 ? 3.462 3.117 -15.507 1.00 97.00 139 VAL A O 1
ATOM 988 N N . ASP A 1 140 ? 5.670 3.454 -15.209 1.00 97.12 140 ASP A N 1
ATOM 989 C CA . ASP A 1 140 ? 5.556 4.252 -13.996 1.00 97.12 140 ASP A CA 1
ATOM 990 C C . ASP A 1 140 ? 6.225 5.609 -14.137 1.00 97.12 140 ASP A C 1
ATOM 992 O O . ASP A 1 140 ? 7.390 5.728 -14.531 1.00 97.12 140 ASP A O 1
ATOM 996 N N . ALA A 1 141 ? 5.490 6.643 -13.733 1.00 96.75 141 ALA A N 1
ATOM 997 C CA . ALA A 1 141 ? 6.023 7.977 -13.514 1.00 96.75 141 ALA A CA 1
ATOM 998 C C . ALA A 1 141 ? 6.392 8.142 -12.035 1.00 96.75 141 ALA A C 1
ATOM 1000 O O . ALA A 1 141 ? 5.544 8.034 -11.146 1.00 96.75 141 ALA A O 1
ATOM 1001 N N . ILE A 1 142 ? 7.660 8.442 -11.763 1.00 97.38 142 ILE A N 1
ATOM 1002 C CA . ILE A 1 142 ? 8.156 8.606 -10.396 1.00 97.38 142 ILE A CA 1
ATOM 1003 C C . ILE A 1 142 ? 7.827 10.005 -9.879 1.00 97.38 142 ILE A C 1
ATOM 1005 O O . ILE A 1 142 ? 7.959 11.002 -10.592 1.00 97.38 142 ILE A O 1
ATOM 1009 N N . LEU A 1 143 ? 7.407 10.076 -8.610 1.00 94.50 143 LEU A N 1
ATOM 1010 C CA . LEU A 1 143 ? 6.971 11.307 -7.954 1.00 94.50 143 LEU A CA 1
ATOM 1011 C C . LEU A 1 143 ? 8.016 12.429 -8.136 1.00 94.50 143 LEU A C 1
ATOM 1013 O O . LEU A 1 143 ? 9.127 12.293 -7.617 1.00 94.50 143 LEU A O 1
ATOM 1017 N N . PRO A 1 144 ? 7.681 13.563 -8.784 1.00 95.06 144 PRO A N 1
ATOM 1018 C CA . PRO A 1 144 ? 8.668 14.595 -9.114 1.00 95.06 144 PRO A CA 1
ATOM 1019 C C . PRO A 1 144 ? 9.439 15.137 -7.908 1.00 95.06 144 PRO A C 1
ATOM 1021 O O . PRO A 1 144 ? 10.640 15.381 -7.996 1.00 95.06 144 PRO A O 1
ATOM 1024 N N . SER A 1 145 ? 8.785 15.258 -6.746 1.00 94.50 145 SER A N 1
ATOM 1025 C CA . SER A 1 145 ? 9.460 15.690 -5.519 1.00 94.50 145 SER A CA 1
ATOM 1026 C C . SER A 1 145 ? 10.528 14.696 -5.057 1.00 94.50 145 SER A C 1
ATOM 1028 O O . SER A 1 145 ? 11.553 15.127 -4.545 1.00 94.50 145 SER A O 1
ATOM 1030 N N . MET A 1 146 ? 10.324 13.389 -5.267 1.00 95.75 146 MET A N 1
ATOM 1031 C CA . MET A 1 146 ? 11.337 12.365 -4.993 1.00 95.75 146 MET A CA 1
ATOM 1032 C C . MET A 1 146 ? 12.491 12.466 -5.988 1.00 95.75 146 MET A C 1
ATOM 1034 O O . MET A 1 146 ? 13.641 12.460 -5.560 1.00 95.75 146 MET A O 1
ATOM 1038 N N . VAL A 1 147 ? 12.188 12.617 -7.285 1.00 98.00 147 VAL A N 1
ATOM 1039 C CA . VAL A 1 147 ? 13.206 12.807 -8.334 1.00 98.00 147 VAL A CA 1
ATOM 1040 C C . VAL A 1 147 ? 14.097 14.004 -8.002 1.00 98.00 147 VAL A C 1
ATOM 1042 O O . VAL A 1 147 ? 15.310 13.913 -8.131 1.00 98.00 147 VAL A O 1
ATOM 1045 N N . GLN A 1 148 ? 13.508 15.091 -7.501 1.00 96.88 148 GLN A N 1
ATOM 1046 C CA . GLN A 1 148 ? 14.232 16.293 -7.102 1.00 96.88 148 GLN A CA 1
ATOM 1047 C C . GLN A 1 148 ? 15.034 16.125 -5.800 1.00 96.88 148 GLN A C 1
ATOM 1049 O O . GLN A 1 148 ? 16.187 16.552 -5.732 1.00 96.88 148 GLN A O 1
ATOM 1054 N N . SER A 1 149 ? 14.433 15.571 -4.741 1.00 95.75 149 SER A N 1
ATOM 1055 C CA . SER A 1 149 ? 15.052 15.552 -3.406 1.00 95.75 149 SER A CA 1
ATOM 1056 C C . SER A 1 149 ? 16.023 14.389 -3.190 1.00 95.75 149 SER A C 1
ATOM 1058 O O . SER A 1 149 ? 16.965 14.514 -2.412 1.00 95.75 149 SER A O 1
ATOM 1060 N N . ASP A 1 150 ? 15.781 13.249 -3.839 1.00 97.50 150 ASP A N 1
ATOM 1061 C CA . ASP A 1 150 ? 16.563 12.015 -3.704 1.00 97.50 150 ASP A CA 1
ATOM 1062 C C . ASP A 1 150 ? 16.661 11.296 -5.071 1.00 97.50 150 ASP A C 1
ATOM 1064 O O . ASP A 1 150 ? 16.046 10.246 -5.269 1.00 97.50 150 ASP A O 1
ATOM 1068 N N . PRO A 1 151 ? 17.391 11.867 -6.053 1.00 98.31 151 PRO A N 1
ATOM 1069 C CA . PRO A 1 151 ? 17.427 11.363 -7.431 1.00 98.31 151 PRO A CA 1
ATOM 1070 C C . PRO A 1 151 ? 17.969 9.934 -7.554 1.00 98.31 151 PRO A C 1
ATOM 1072 O O . PRO A 1 151 ? 17.485 9.171 -8.384 1.00 98.31 151 PRO A O 1
ATOM 1075 N N . GLU A 1 152 ? 18.936 9.541 -6.720 1.00 98.50 152 GLU A N 1
ATOM 1076 C CA . GLU A 1 152 ? 19.437 8.158 -6.685 1.00 98.50 152 GLU A CA 1
ATOM 1077 C C . GLU A 1 152 ? 18.347 7.186 -6.229 1.00 98.50 152 GLU A C 1
ATOM 1079 O O . GLU A 1 152 ? 18.172 6.124 -6.825 1.00 98.50 152 GLU A O 1
ATOM 1084 N N . TRP A 1 153 ? 17.562 7.558 -5.215 1.00 97.94 153 TRP A N 1
ATOM 1085 C CA . TRP A 1 153 ? 16.414 6.753 -4.809 1.00 97.94 153 TRP A CA 1
ATOM 1086 C C . TRP A 1 153 ? 15.317 6.723 -5.855 1.00 97.94 153 TRP A C 1
ATOM 1088 O O . TRP A 1 153 ? 14.758 5.664 -6.104 1.00 97.94 153 TRP A O 1
ATOM 1098 N N . ALA A 1 154 ? 15.036 7.853 -6.501 1.00 98.06 154 ALA A N 1
ATOM 1099 C CA . ALA A 1 154 ? 14.073 7.901 -7.589 1.00 98.06 154 ALA A CA 1
ATOM 1100 C C . ALA A 1 154 ? 14.471 6.947 -8.722 1.00 98.06 154 ALA A C 1
ATOM 1102 O O . ALA A 1 154 ? 13.631 6.194 -9.208 1.00 98.06 154 ALA A O 1
ATOM 1103 N N . GLY A 1 155 ? 15.758 6.925 -9.086 1.00 98.56 155 GLY A N 1
ATOM 1104 C CA . GLY A 1 155 ? 16.300 5.967 -10.045 1.00 98.56 155 GLY A CA 1
ATOM 1105 C C . GLY A 1 155 ? 16.137 4.515 -9.589 1.00 98.56 155 GLY A C 1
ATOM 1106 O O . GLY A 1 155 ? 15.730 3.671 -10.382 1.00 98.56 155 GLY A O 1
ATOM 1107 N N . TRP A 1 156 ? 16.385 4.222 -8.308 1.00 98.62 156 TRP A N 1
ATOM 1108 C CA . TRP A 1 156 ? 16.143 2.887 -7.753 1.00 98.62 156 TRP A CA 1
ATOM 1109 C C . TRP A 1 156 ? 14.663 2.488 -7.835 1.00 98.62 156 TRP A C 1
ATOM 1111 O O . TRP A 1 156 ? 14.326 1.422 -8.352 1.00 98.62 156 TRP A O 1
ATOM 1121 N N . CYS A 1 157 ? 13.776 3.369 -7.366 1.00 98.00 157 CYS A N 1
ATOM 1122 C CA . CYS A 1 157 ? 12.332 3.183 -7.405 1.00 98.00 157 CYS A CA 1
ATOM 1123 C C . CYS A 1 157 ? 11.811 2.989 -8.829 1.00 98.00 157 CYS A C 1
ATOM 1125 O O . CYS A 1 157 ? 10.920 2.172 -9.005 1.00 98.00 157 CYS A O 1
ATOM 1127 N N . GLY A 1 158 ? 12.391 3.668 -9.826 1.00 97.94 158 GLY A N 1
ATOM 1128 C CA . GLY A 1 158 ? 12.035 3.529 -11.241 1.00 97.94 158 GLY A CA 1
ATOM 1129 C C . GLY A 1 158 ? 12.106 2.094 -11.764 1.00 97.94 158 GLY A C 1
ATOM 1130 O O . GLY A 1 158 ? 11.229 1.670 -12.505 1.00 97.94 158 GLY A O 1
ATOM 1131 N N . VAL A 1 159 ? 13.113 1.321 -11.352 1.00 98.62 159 VAL A N 1
ATOM 1132 C CA . VAL A 1 159 ? 13.214 -0.106 -11.711 1.00 98.62 159 VAL A CA 1
ATOM 1133 C C . VAL A 1 159 ? 12.351 -0.965 -10.786 1.00 98.62 159 VAL A C 1
ATOM 1135 O O . VAL A 1 159 ? 11.715 -1.909 -11.245 1.00 98.62 159 VAL A O 1
ATOM 1138 N N . LEU A 1 160 ? 12.335 -0.646 -9.488 1.00 98.31 160 LEU A N 1
ATOM 1139 C CA . LEU A 1 160 ? 11.634 -1.420 -8.461 1.00 98.31 160 LEU A CA 1
ATOM 1140 C C . LEU A 1 160 ? 10.140 -1.571 -8.753 1.00 98.31 160 LEU A C 1
ATOM 1142 O O . LEU A 1 160 ? 9.628 -2.681 -8.640 1.00 98.31 160 LEU A O 1
ATOM 1146 N N . VAL A 1 161 ? 9.456 -0.478 -9.107 1.00 97.50 161 VAL A N 1
ATOM 1147 C CA . VAL A 1 161 ? 8.003 -0.481 -9.363 1.00 97.50 161 VAL A CA 1
ATOM 1148 C C . VAL A 1 161 ? 7.658 -1.422 -10.515 1.00 97.50 161 VAL A C 1
ATOM 1150 O O . VAL A 1 161 ? 6.988 -2.426 -10.302 1.00 97.50 161 VAL A O 1
ATOM 1153 N N . GLY A 1 162 ? 8.280 -1.227 -11.680 1.00 97.94 162 GLY A N 1
ATOM 1154 C CA . GLY A 1 162 ? 8.029 -2.075 -12.842 1.00 97.94 162 GLY A CA 1
ATOM 1155 C C . GLY A 1 162 ? 8.469 -3.529 -12.639 1.00 97.94 162 GLY A C 1
ATOM 1156 O O . GLY A 1 162 ? 7.848 -4.445 -13.171 1.00 97.94 162 GLY A O 1
ATOM 1157 N N . ALA A 1 163 ? 9.515 -3.786 -11.846 1.00 98.38 163 ALA A N 1
ATOM 1158 C CA . ALA A 1 163 ? 9.897 -5.153 -11.493 1.00 98.38 163 ALA A CA 1
ATOM 1159 C C . ALA A 1 163 ? 8.844 -5.843 -10.607 1.00 98.38 163 ALA A C 1
ATOM 1161 O O . ALA A 1 163 ? 8.591 -7.037 -10.786 1.00 98.38 163 ALA A O 1
ATOM 1162 N N . ASN A 1 164 ? 8.231 -5.112 -9.672 1.00 98.38 164 ASN A N 1
ATOM 1163 C CA . ASN A 1 164 ? 7.155 -5.625 -8.827 1.00 98.38 164 ASN A CA 1
ATOM 1164 C C . ASN A 1 164 ? 5.861 -5.845 -9.623 1.00 98.38 164 ASN A C 1
ATOM 1166 O O . ASN A 1 164 ? 5.227 -6.879 -9.428 1.00 98.38 164 ASN A O 1
ATOM 1170 N N . ASP A 1 165 ? 5.532 -4.971 -10.574 1.00 98.38 165 ASP A N 1
ATOM 1171 C CA . ASP A 1 165 ? 4.382 -5.150 -11.468 1.00 98.38 165 ASP A CA 1
ATOM 1172 C C . ASP A 1 165 ? 4.510 -6.421 -12.316 1.00 98.38 165 ASP A C 1
ATOM 1174 O O . ASP A 1 165 ? 3.617 -7.274 -12.357 1.00 98.38 165 ASP A O 1
ATOM 1178 N N . LEU A 1 166 ? 5.676 -6.608 -12.949 1.00 98.69 166 LEU A N 1
ATOM 1179 C CA . LEU A 1 166 ? 5.968 -7.824 -13.710 1.00 98.69 166 LEU A CA 1
ATOM 1180 C C . LEU A 1 166 ? 5.888 -9.065 -12.812 1.00 98.69 166 LEU A C 1
ATOM 1182 O O . LEU A 1 166 ? 5.326 -10.091 -13.209 1.00 98.69 166 LEU A O 1
ATOM 1186 N N . ALA A 1 167 ? 6.418 -8.969 -11.590 1.00 98.25 167 ALA A N 1
ATOM 1187 C CA . ALA A 1 167 ? 6.338 -10.036 -10.603 1.00 98.25 167 ALA A CA 1
ATOM 1188 C C . ALA A 1 167 ? 4.887 -10.360 -10.226 1.00 98.25 167 ALA A C 1
ATOM 1190 O O . ALA A 1 167 ? 4.549 -11.539 -10.145 1.00 98.25 167 ALA A O 1
ATOM 1191 N N . ALA A 1 168 ? 4.023 -9.360 -10.050 1.00 98.31 168 ALA A N 1
ATOM 1192 C CA . ALA A 1 168 ? 2.617 -9.540 -9.696 1.00 98.31 168 ALA A CA 1
ATOM 1193 C C . ALA A 1 168 ? 1.829 -10.314 -10.757 1.00 98.31 168 ALA A C 1
ATOM 1195 O O . ALA A 1 168 ? 0.941 -11.091 -10.422 1.00 98.31 168 ALA A O 1
ATOM 1196 N N . MET A 1 169 ? 2.215 -10.204 -12.027 1.00 98.12 169 MET A N 1
ATOM 1197 C CA . MET A 1 169 ? 1.613 -10.981 -13.115 1.00 98.12 169 MET A CA 1
ATOM 1198 C C . MET A 1 169 ? 2.330 -12.312 -13.397 1.00 98.12 169 MET A C 1
ATOM 1200 O O . MET A 1 169 ? 1.936 -13.069 -14.292 1.00 98.12 169 MET A O 1
ATOM 1204 N N . GLY A 1 170 ? 3.373 -12.637 -12.626 1.00 97.75 170 GLY A N 1
ATOM 1205 C CA . GLY A 1 170 ? 4.182 -13.842 -12.797 1.00 97.75 170 GLY A CA 1
ATOM 1206 C C . GLY A 1 170 ? 5.035 -13.827 -14.068 1.00 97.75 170 GLY A C 1
ATOM 1207 O O . GLY A 1 170 ? 5.265 -14.888 -14.655 1.00 97.75 170 GLY A O 1
ATOM 1208 N N . ALA A 1 171 ? 5.462 -12.646 -14.517 1.00 98.31 171 ALA A N 1
ATOM 1209 C CA . ALA A 1 171 ? 6.312 -12.472 -15.685 1.00 98.31 171 ALA A CA 1
ATOM 1210 C C . ALA A 1 171 ? 7.801 -12.516 -15.341 1.00 98.31 171 ALA A C 1
ATOM 1212 O O . ALA A 1 171 ? 8.244 -12.050 -14.293 1.00 98.31 171 ALA A O 1
ATOM 1213 N N . THR A 1 172 ? 8.586 -13.054 -16.272 1.00 97.56 172 THR A N 1
ATOM 1214 C CA . THR A 1 172 ? 10.045 -12.966 -16.218 1.00 97.56 172 THR A CA 1
ATOM 1215 C C . THR A 1 172 ? 10.484 -11.603 -16.764 1.00 97.56 172 THR A C 1
ATOM 1217 O O . THR A 1 172 ? 10.116 -11.290 -17.901 1.00 97.56 172 THR A O 1
ATOM 1220 N N . PRO A 1 173 ? 11.271 -10.813 -16.010 1.00 97.38 173 PRO A N 1
ATOM 1221 C CA . PRO A 1 173 ? 11.867 -9.561 -16.480 1.00 97.38 173 PRO A CA 1
ATOM 1222 C C . PRO A 1 173 ? 12.658 -9.736 -17.783 1.00 97.38 173 PRO A C 1
ATOM 1224 O O . PRO A 1 173 ? 13.456 -10.664 -17.892 1.00 97.38 173 PRO A O 1
ATOM 1227 N N . GLN A 1 174 ? 12.462 -8.845 -18.759 1.00 98.06 174 GLN A N 1
ATOM 1228 C CA . GLN A 1 174 ? 13.232 -8.824 -20.015 1.00 98.06 174 GLN A CA 1
ATOM 1229 C C . GLN A 1 174 ? 14.071 -7.556 -20.164 1.00 98.06 174 GLN A C 1
ATOM 1231 O O . GLN A 1 174 ? 15.194 -7.607 -20.660 1.00 98.06 174 GLN A O 1
ATOM 1236 N N . GLY A 1 175 ? 13.550 -6.417 -19.717 1.00 98.19 175 GLY A N 1
ATOM 1237 C CA . GLY A 1 175 ? 14.292 -5.164 -19.689 1.00 98.19 175 GLY A CA 1
ATOM 1238 C C . GLY A 1 175 ? 13.389 -3.956 -19.512 1.00 98.19 175 GLY A C 1
ATOM 1239 O O . GLY A 1 175 ? 12.168 -4.084 -19.470 1.00 98.19 175 GLY A O 1
ATOM 1240 N N . ALA A 1 176 ? 13.992 -2.783 -19.386 1.00 98.50 176 ALA A N 1
ATOM 1241 C CA . ALA A 1 176 ? 13.285 -1.535 -19.162 1.00 98.50 176 ALA A CA 1
ATOM 1242 C C . ALA A 1 176 ? 13.774 -0.416 -20.087 1.00 98.50 176 ALA A C 1
ATOM 1244 O O . ALA A 1 176 ? 14.916 -0.424 -20.544 1.00 98.50 176 ALA A O 1
ATOM 1245 N N . LEU A 1 177 ? 12.895 0.547 -20.347 1.00 98.62 177 LEU A N 1
ATOM 1246 C CA . LEU A 1 177 ? 13.196 1.808 -21.014 1.00 98.62 177 LEU A CA 1
ATOM 1247 C C . LEU A 1 177 ? 13.033 2.956 -20.020 1.00 98.62 177 LEU A C 1
ATOM 1249 O O . LEU A 1 177 ? 12.106 2.920 -19.213 1.00 98.62 177 LEU A O 1
ATOM 1253 N N . ASP A 1 178 ? 13.875 3.982 -20.097 1.00 98.25 178 ASP A N 1
ATOM 1254 C CA . ASP A 1 178 ? 13.766 5.168 -19.240 1.00 98.25 178 ASP A CA 1
ATOM 1255 C C . ASP A 1 178 ? 13.569 6.476 -20.024 1.00 98.25 178 ASP A C 1
ATOM 1257 O O . ASP A 1 178 ? 14.010 6.636 -21.162 1.00 98.25 178 ASP A O 1
ATOM 1261 N N . ALA A 1 179 ? 12.886 7.434 -19.403 1.00 98.50 179 ALA A N 1
ATOM 1262 C CA . ALA A 1 179 ? 12.810 8.815 -19.857 1.00 98.50 179 ALA A CA 1
ATOM 1263 C C . ALA A 1 179 ? 13.115 9.752 -18.682 1.00 98.50 179 ALA A C 1
ATOM 1265 O O . ALA A 1 179 ? 12.412 9.745 -17.669 1.00 98.50 179 ALA A O 1
ATOM 1266 N N . ILE A 1 180 ? 14.166 10.560 -18.825 1.00 98.50 180 ILE A N 1
ATOM 1267 C CA . ILE A 1 180 ? 14.708 11.427 -17.777 1.00 98.50 180 ILE A CA 1
ATOM 1268 C C . ILE A 1 180 ? 14.596 12.888 -18.209 1.00 98.50 180 ILE A C 1
ATOM 1270 O O . ILE A 1 180 ? 15.183 13.302 -19.208 1.00 98.50 180 ILE A O 1
ATOM 1274 N N . GLY A 1 181 ? 13.898 13.689 -17.408 1.00 98.56 181 GLY A N 1
ATOM 1275 C CA . GLY A 1 181 ? 14.012 15.144 -17.394 1.00 98.56 181 GLY A CA 1
ATOM 1276 C C . GLY A 1 181 ? 14.914 15.570 -16.240 1.00 98.56 181 GLY A C 1
ATOM 1277 O O . GLY A 1 181 ? 14.767 15.085 -15.116 1.00 98.56 181 GLY A O 1
ATOM 1278 N N . SER A 1 182 ? 15.890 16.439 -16.489 1.00 98.62 182 SER A N 1
ATOM 1279 C CA . SER A 1 182 ? 16.793 16.919 -15.439 1.00 98.62 182 SER A CA 1
ATOM 1280 C C . SER A 1 182 ? 17.234 18.368 -15.648 1.00 98.62 182 SER A C 1
ATOM 1282 O O . SER A 1 182 ? 17.367 18.810 -16.790 1.00 98.62 182 SER A O 1
ATOM 1284 N N . PRO A 1 183 ? 17.509 19.111 -14.559 1.00 98.31 183 PRO A N 1
ATOM 1285 C CA . PRO A 1 183 ? 17.975 20.492 -14.648 1.00 98.31 183 PRO A CA 1
ATOM 1286 C C . PRO A 1 183 ? 19.382 20.571 -15.248 1.00 98.31 183 PRO A C 1
ATOM 1288 O O . PRO A 1 183 ? 19.667 21.468 -16.036 1.00 98.31 183 PRO A O 1
ATOM 1291 N N . ASP A 1 184 ? 20.239 19.600 -14.934 1.00 98.62 184 ASP A N 1
ATOM 1292 C CA . ASP A 1 184 ? 21.615 19.516 -15.411 1.00 98.62 184 ASP A CA 1
ATOM 1293 C C . ASP A 1 184 ? 22.116 18.059 -15.444 1.00 98.62 184 ASP A C 1
ATOM 1295 O O . ASP A 1 184 ? 21.446 17.119 -14.999 1.00 98.62 184 ASP A O 1
ATOM 1299 N N . ALA A 1 185 ? 23.314 17.870 -16.000 1.00 98.62 185 ALA A N 1
ATOM 1300 C CA . ALA A 1 185 ? 23.937 16.557 -16.133 1.00 98.62 185 ALA A CA 1
ATOM 1301 C C . ALA A 1 185 ? 24.323 15.925 -14.782 1.00 98.62 185 ALA A C 1
ATOM 1303 O O . ALA A 1 185 ? 24.348 14.698 -14.673 1.00 98.62 185 ALA A O 1
ATOM 1304 N N . ALA A 1 186 ? 24.613 16.725 -13.750 1.00 98.62 186 ALA A N 1
ATOM 1305 C CA . ALA A 1 186 ? 24.986 16.209 -12.435 1.00 98.62 186 ALA A CA 1
ATOM 1306 C C . ALA A 1 186 ? 23.774 15.565 -11.748 1.00 98.62 186 ALA A C 1
ATOM 1308 O O . ALA A 1 186 ? 23.869 14.454 -11.226 1.00 98.62 186 ALA A O 1
ATOM 1309 N N . HIS A 1 187 ? 22.612 16.213 -11.828 1.00 98.69 187 HIS A N 1
ATOM 1310 C CA . HIS A 1 187 ? 21.344 15.654 -11.383 1.00 98.69 187 HIS A CA 1
ATOM 1311 C C . HIS A 1 187 ? 20.983 14.379 -12.160 1.00 98.69 187 HIS A C 1
ATOM 1313 O O . HIS A 1 187 ? 20.698 13.349 -11.547 1.00 98.69 187 HIS A O 1
ATOM 1319 N N . ALA A 1 188 ? 21.056 14.409 -13.497 1.00 98.62 188 ALA A N 1
ATOM 1320 C CA . ALA A 1 188 ? 20.768 13.238 -14.332 1.00 98.62 188 ALA A CA 1
ATOM 1321 C C . ALA A 1 188 ? 21.684 12.046 -14.000 1.00 98.62 188 ALA A C 1
ATOM 1323 O O . ALA A 1 188 ? 21.225 10.910 -13.905 1.00 98.62 188 ALA A O 1
ATOM 1324 N N . THR A 1 189 ? 22.971 12.306 -13.746 1.00 98.69 189 THR A N 1
ATOM 1325 C CA . THR A 1 189 ? 23.948 11.275 -13.356 1.00 98.69 189 THR A CA 1
ATOM 1326 C C . THR A 1 189 ? 23.530 10.551 -12.077 1.00 98.69 189 THR A C 1
ATOM 1328 O O . THR A 1 189 ? 23.679 9.334 -11.987 1.00 98.69 189 THR A O 1
ATOM 1331 N N . ARG A 1 190 ? 22.964 11.270 -11.101 1.00 98.81 190 ARG A N 1
ATOM 1332 C CA . ARG A 1 190 ? 22.463 10.680 -9.850 1.00 98.81 190 ARG A CA 1
ATOM 1333 C C . ARG A 1 190 ? 21.245 9.786 -10.083 1.00 98.81 190 ARG A C 1
ATOM 1335 O O . ARG A 1 190 ? 21.202 8.679 -9.554 1.00 98.81 190 ARG A O 1
ATOM 1342 N N . VAL A 1 191 ? 20.308 10.214 -10.932 1.00 98.81 191 VAL A N 1
ATOM 1343 C CA . VAL A 1 191 ? 19.166 9.375 -11.341 1.00 98.81 191 VAL A CA 1
ATOM 1344 C C . VAL A 1 191 ? 19.650 8.091 -12.019 1.00 98.81 191 VAL A C 1
ATOM 1346 O O . VAL A 1 191 ? 19.271 6.988 -11.625 1.00 98.81 191 VAL A O 1
ATOM 1349 N N . LEU A 1 192 ? 20.560 8.221 -12.987 1.00 98.62 192 LEU A N 1
ATOM 1350 C CA . LEU A 1 192 ? 21.143 7.094 -13.717 1.00 98.62 192 LEU A CA 1
ATOM 1351 C C . LEU A 1 192 ? 21.943 6.143 -12.816 1.00 98.62 192 LEU A C 1
ATOM 1353 O O . LEU A 1 192 ? 21.958 4.937 -13.061 1.00 98.62 192 LEU A O 1
ATOM 1357 N N . ALA A 1 193 ? 22.596 6.651 -11.767 1.00 98.75 193 ALA A N 1
ATOM 1358 C CA . ALA A 1 193 ? 23.278 5.815 -10.782 1.00 98.75 193 ALA A CA 1
ATOM 1359 C C . ALA A 1 193 ? 22.289 4.903 -10.036 1.00 98.75 193 ALA A C 1
ATOM 1361 O O . ALA A 1 193 ? 22.541 3.703 -9.914 1.00 98.75 193 ALA A O 1
ATOM 1362 N N . GLY A 1 194 ? 21.141 5.449 -9.622 1.00 98.69 194 GLY A N 1
ATOM 1363 C CA . GLY A 1 194 ? 20.046 4.686 -9.019 1.00 98.69 194 GLY A CA 1
ATOM 1364 C C . GLY A 1 194 ? 19.469 3.626 -9.956 1.00 98.69 194 GLY A C 1
ATOM 1365 O O . GLY A 1 194 ? 19.373 2.457 -9.579 1.00 98.69 194 GLY A O 1
ATOM 1366 N N . LEU A 1 195 ? 19.162 4.018 -11.199 1.00 98.69 195 LEU A N 1
ATOM 1367 C CA . LEU A 1 195 ? 18.662 3.108 -12.236 1.00 98.69 195 LEU A CA 1
ATOM 1368 C C . LEU A 1 195 ? 19.640 1.953 -12.484 1.00 98.69 195 LEU A C 1
ATOM 1370 O O . LEU A 1 195 ? 19.236 0.794 -12.512 1.00 98.69 195 LEU A O 1
ATOM 1374 N N . ARG A 1 196 ? 20.942 2.243 -12.613 1.00 98.50 196 ARG A N 1
ATOM 1375 C CA . ARG A 1 196 ? 21.977 1.218 -12.816 1.00 98.50 196 ARG A CA 1
ATOM 1376 C C . ARG A 1 196 ? 22.053 0.245 -11.639 1.00 98.50 196 ARG A C 1
ATOM 1378 O O . ARG A 1 196 ? 22.131 -0.960 -11.868 1.00 98.50 196 ARG A O 1
ATOM 1385 N N . ALA A 1 197 ? 22.042 0.749 -10.405 1.00 98.62 197 ALA A N 1
ATOM 1386 C CA . ALA A 1 197 ? 22.118 -0.090 -9.210 1.00 98.62 197 ALA A CA 1
ATOM 1387 C C . ALA A 1 197 ? 20.901 -1.021 -9.094 1.00 98.62 197 ALA A C 1
ATOM 1389 O O . ALA A 1 197 ? 21.061 -2.224 -8.886 1.00 98.62 197 ALA A O 1
ATOM 1390 N N . ALA A 1 198 ? 19.693 -0.493 -9.299 1.00 98.62 198 ALA A N 1
ATOM 1391 C CA . ALA A 1 198 ? 18.482 -1.303 -9.246 1.00 98.62 198 ALA A CA 1
ATOM 1392 C C . ALA A 1 198 ? 18.375 -2.270 -10.433 1.00 98.62 198 ALA A C 1
ATOM 1394 O O . ALA A 1 198 ? 18.029 -3.430 -10.242 1.00 98.62 198 ALA A O 1
ATOM 1395 N N . SER A 1 199 ? 18.752 -1.849 -11.643 1.00 98.44 199 SER A N 1
ATOM 1396 C CA . SER A 1 199 ? 18.795 -2.717 -12.828 1.00 98.44 199 SER A CA 1
ATOM 1397 C C . SER A 1 199 ? 19.633 -3.977 -12.580 1.00 98.44 199 SER A C 1
ATOM 1399 O O . SER A 1 199 ? 19.209 -5.085 -12.912 1.00 98.44 199 SER A O 1
ATOM 1401 N N . GLN A 1 200 ? 20.784 -3.826 -11.914 1.00 98.00 200 GLN A N 1
ATOM 1402 C CA . GLN A 1 200 ? 21.632 -4.949 -11.508 1.00 98.00 200 GLN A CA 1
ATOM 1403 C C . GLN A 1 200 ? 20.972 -5.815 -10.427 1.00 98.00 200 GLN A C 1
ATOM 1405 O O . GLN A 1 200 ? 21.002 -7.040 -10.522 1.00 98.00 200 GLN A O 1
ATOM 1410 N N . ALA A 1 201 ? 20.367 -5.194 -9.413 1.00 98.19 201 ALA A N 1
ATOM 1411 C CA . ALA A 1 201 ? 19.761 -5.895 -8.283 1.00 98.19 201 ALA A CA 1
ATOM 1412 C C . ALA A 1 201 ? 18.519 -6.719 -8.678 1.00 98.19 201 ALA A C 1
ATOM 1414 O O . ALA A 1 201 ? 18.351 -7.844 -8.213 1.00 98.19 201 ALA A O 1
ATOM 1415 N N . PHE A 1 202 ? 17.679 -6.177 -9.564 1.00 98.25 202 PHE A N 1
ATOM 1416 C CA . PHE A 1 202 ? 16.441 -6.801 -10.041 1.00 98.25 202 PHE A CA 1
ATOM 1417 C C . PHE A 1 202 ? 16.624 -7.647 -11.309 1.00 98.25 202 PHE A C 1
ATOM 1419 O O . PHE A 1 202 ? 15.657 -8.241 -11.781 1.00 98.25 202 PHE A O 1
ATOM 1426 N N . ALA A 1 203 ? 17.842 -7.708 -11.863 1.00 97.00 203 ALA A N 1
ATOM 1427 C CA . ALA A 1 203 ? 18.130 -8.356 -13.145 1.00 97.00 203 ALA A CA 1
ATOM 1428 C C . ALA A 1 203 ? 17.202 -7.876 -14.285 1.00 97.00 203 ALA A C 1
ATOM 1430 O O . ALA A 1 203 ? 16.782 -8.658 -15.136 1.00 97.00 203 ALA A O 1
ATOM 1431 N N . LEU A 1 204 ? 16.893 -6.574 -14.296 1.00 97.94 204 LEU A N 1
ATOM 1432 C CA . LEU A 1 204 ? 16.052 -5.915 -15.296 1.00 97.94 204 LEU A CA 1
ATOM 1433 C C . LEU A 1 204 ? 16.930 -4.925 -16.081 1.00 97.94 204 LEU A C 1
ATOM 1435 O O . LEU A 1 204 ? 17.128 -3.795 -15.624 1.00 97.94 204 LEU A O 1
ATOM 1439 N N . PRO A 1 205 ? 17.537 -5.334 -17.211 1.00 97.75 205 PRO A N 1
ATOM 1440 C CA . PRO A 1 205 ? 18.490 -4.498 -17.939 1.00 97.75 205 PRO A CA 1
ATOM 1441 C C . PRO A 1 205 ? 17.816 -3.263 -18.549 1.00 97.75 205 PRO A C 1
ATOM 1443 O O . PRO A 1 205 ? 16.719 -3.356 -19.094 1.00 97.75 205 PRO A O 1
ATOM 1446 N N . LEU A 1 206 ? 18.493 -2.114 -18.515 1.00 97.81 206 LEU A N 1
ATOM 1447 C CA . LEU A 1 206 ? 18.063 -0.924 -19.256 1.00 97.81 206 LEU A CA 1
ATOM 1448 C C . LEU A 1 206 ? 18.393 -1.112 -20.743 1.00 97.81 206 LEU A C 1
ATOM 1450 O O . LEU A 1 206 ? 19.563 -1.175 -21.120 1.00 97.81 206 LEU A O 1
ATOM 1454 N N . LEU A 1 207 ? 17.362 -1.231 -21.576 1.00 97.94 207 LEU A N 1
ATOM 1455 C CA . LEU A 1 207 ? 17.470 -1.480 -23.017 1.00 97.94 207 LEU A CA 1
ATOM 1456 C C . LEU A 1 207 ? 17.749 -0.198 -23.809 1.00 97.94 207 LEU A C 1
ATOM 1458 O O . LEU A 1 207 ? 18.310 -0.249 -24.902 1.00 97.94 207 LEU A O 1
ATOM 1462 N N . GLY A 1 208 ? 17.350 0.949 -23.267 1.00 94.06 208 GLY A N 1
ATOM 1463 C CA . GLY A 1 208 ? 17.498 2.253 -23.895 1.00 94.06 208 GLY A CA 1
ATOM 1464 C C . GLY A 1 208 ? 16.669 3.310 -23.178 1.00 94.06 208 GLY A C 1
ATOM 1465 O O . GLY A 1 208 ? 15.914 3.002 -22.262 1.00 94.06 208 GLY A O 1
ATOM 1466 N N . GLY A 1 209 ? 16.789 4.561 -23.609 1.00 95.50 209 GLY A N 1
ATOM 1467 C CA . GLY A 1 209 ? 16.047 5.648 -22.989 1.00 95.50 209 GLY A CA 1
ATOM 1468 C C . GLY A 1 209 ? 16.272 6.999 -23.650 1.00 95.50 209 GLY A C 1
ATOM 1469 O O . GLY A 1 209 ? 16.967 7.108 -24.664 1.00 95.50 209 GLY A O 1
ATOM 1470 N N . HIS A 1 210 ? 15.674 8.034 -23.068 1.00 98.00 210 HIS A N 1
ATOM 1471 C CA . HIS A 1 210 ? 15.804 9.418 -23.512 1.00 98.00 210 HIS A CA 1
ATOM 1472 C C . HIS A 1 210 ? 16.130 10.339 -22.336 1.00 98.00 210 HIS A C 1
ATOM 1474 O O . HIS A 1 210 ? 15.447 10.318 -21.318 1.00 98.00 210 HIS A O 1
ATOM 1480 N N . THR A 1 211 ? 17.154 11.184 -22.480 1.00 98.31 211 THR A N 1
ATOM 1481 C CA . THR A 1 211 ? 17.530 12.179 -21.463 1.00 98.31 211 THR A CA 1
ATOM 1482 C C . THR A 1 211 ? 17.420 13.589 -22.022 1.00 98.31 211 THR A C 1
ATOM 1484 O O . THR A 1 211 ? 18.097 13.924 -22.993 1.00 98.31 211 THR A O 1
ATOM 1487 N N . GLN A 1 212 ? 16.633 14.427 -21.351 1.00 98.44 212 GLN A N 1
ATOM 1488 C CA . GLN A 1 212 ? 16.503 15.852 -21.623 1.00 98.44 212 GLN A CA 1
ATOM 1489 C C . GLN A 1 212 ? 17.081 16.665 -20.457 1.00 98.44 212 GLN A C 1
ATOM 1491 O O . GLN A 1 212 ? 16.671 16.505 -19.305 1.00 98.44 212 GLN A O 1
ATOM 1496 N N . LEU A 1 213 ? 18.021 17.563 -20.766 1.00 98.50 213 LEU A N 1
ATOM 1497 C CA . LEU A 1 213 ? 18.632 18.485 -19.801 1.00 98.50 213 LEU A CA 1
ATOM 1498 C C . LEU A 1 213 ? 18.007 19.888 -19.880 1.00 98.50 213 LEU A C 1
ATOM 1500 O O . LEU A 1 213 ? 17.404 20.251 -20.890 1.00 98.50 213 LEU A O 1
ATOM 1504 N N . GLY A 1 214 ? 18.177 20.688 -18.824 1.00 98.31 214 GLY A N 1
ATOM 1505 C CA . GLY A 1 214 ? 17.636 22.048 -18.735 1.00 98.31 214 GLY A CA 1
ATOM 1506 C C . GLY A 1 214 ? 16.128 22.109 -18.474 1.00 98.31 214 GLY A C 1
ATOM 1507 O O . GLY A 1 214 ? 15.499 23.123 -18.767 1.00 98.31 214 GLY A O 1
ATOM 1508 N N . VAL A 1 215 ? 15.535 21.032 -17.948 1.00 98.38 215 VAL A N 1
ATOM 1509 C CA . VAL A 1 215 ? 14.093 20.919 -17.668 1.00 98.38 215 VAL A CA 1
ATOM 1510 C C . VAL A 1 215 ? 13.835 20.520 -16.214 1.00 98.38 215 VAL A C 1
ATOM 1512 O O . VAL A 1 215 ? 14.758 20.190 -15.468 1.00 98.38 215 VAL A O 1
ATOM 1515 N N . ALA A 1 216 ? 12.572 20.560 -15.787 1.00 98.19 216 ALA A N 1
ATOM 1516 C CA . ALA A 1 216 ? 12.198 20.117 -14.448 1.00 98.19 216 ALA A CA 1
ATOM 1517 C C . ALA A 1 216 ? 12.548 18.625 -14.224 1.00 98.19 216 ALA A C 1
ATOM 1519 O O . ALA A 1 216 ? 12.428 17.833 -15.164 1.00 98.19 216 ALA A O 1
ATOM 1520 N N . PRO A 1 217 ? 12.949 18.228 -12.998 1.00 98.38 217 PRO A N 1
ATOM 1521 C CA . PRO A 1 217 ? 13.188 16.829 -12.655 1.00 98.38 217 PRO A CA 1
ATOM 1522 C C . PRO A 1 217 ? 11.965 15.949 -12.933 1.00 98.38 217 PRO A C 1
ATOM 1524 O O . PRO A 1 217 ? 10.889 16.175 -12.379 1.00 98.38 217 PRO A O 1
ATOM 1527 N N . ALA A 1 218 ? 12.146 14.929 -13.765 1.00 98.50 218 ALA A N 1
ATOM 1528 C CA . ALA A 1 218 ? 11.134 13.927 -14.068 1.00 98.50 218 ALA A CA 1
ATOM 1529 C C . ALA A 1 218 ? 11.808 12.593 -14.401 1.00 98.50 218 ALA A C 1
ATOM 1531 O O . ALA A 1 218 ? 12.880 12.568 -15.004 1.00 98.50 218 ALA A O 1
ATOM 1532 N N . LEU A 1 219 ? 11.173 11.490 -14.020 1.00 98.75 219 LEU A N 1
ATOM 1533 C CA . LEU A 1 219 ? 11.613 10.145 -14.368 1.00 98.75 219 LEU A CA 1
ATOM 1534 C C . LEU A 1 219 ? 10.386 9.299 -14.695 1.00 98.75 219 LEU A C 1
ATOM 1536 O O . LEU A 1 219 ? 9.431 9.257 -13.922 1.00 98.75 219 LEU A O 1
ATOM 1540 N N . THR A 1 220 ? 10.425 8.625 -15.835 1.00 98.69 220 THR A N 1
ATOM 1541 C CA . THR A 1 220 ? 9.475 7.576 -16.207 1.00 98.69 220 THR A CA 1
ATOM 1542 C C . THR A 1 220 ? 10.255 6.335 -16.597 1.00 98.69 220 THR A C 1
ATOM 1544 O O . THR A 1 220 ? 11.273 6.448 -17.279 1.00 98.69 220 THR A O 1
ATOM 1547 N N . VAL A 1 221 ? 9.792 5.165 -16.171 1.00 98.75 221 VAL A N 1
ATOM 1548 C CA . VAL A 1 221 ? 10.386 3.879 -16.542 1.00 98.75 221 VAL A CA 1
ATOM 1549 C C . VAL A 1 221 ? 9.290 2.969 -17.073 1.00 98.75 221 VAL A C 1
ATOM 1551 O O . VAL A 1 221 ? 8.229 2.852 -16.473 1.00 98.75 221 VAL A O 1
ATOM 1554 N N . THR A 1 222 ? 9.533 2.349 -18.224 1.00 98.62 222 THR A N 1
ATOM 1555 C CA . THR A 1 222 ? 8.681 1.303 -18.797 1.00 98.62 222 THR A CA 1
ATOM 1556 C C . THR A 1 222 ? 9.377 -0.033 -18.618 1.00 98.62 222 THR A C 1
ATOM 1558 O O . THR A 1 222 ? 10.489 -0.198 -19.112 1.00 98.62 222 THR A O 1
ATOM 1561 N N . ALA A 1 223 ? 8.748 -0.986 -17.941 1.00 98.56 223 ALA A N 1
ATOM 1562 C CA . ALA A 1 223 ? 9.276 -2.329 -17.747 1.00 98.56 223 ALA A CA 1
ATOM 1563 C C . ALA A 1 223 ? 8.585 -3.325 -18.685 1.00 98.56 223 ALA A C 1
ATOM 1565 O O . ALA A 1 223 ? 7.370 -3.286 -18.877 1.00 98.56 223 ALA A O 1
ATOM 1566 N N . LEU A 1 224 ? 9.376 -4.229 -19.257 1.00 98.56 224 LEU A N 1
ATOM 1567 C CA . LEU A 1 224 ? 8.927 -5.294 -20.142 1.00 98.56 224 LEU A CA 1
ATOM 1568 C C . LEU A 1 224 ? 9.287 -6.645 -19.536 1.00 98.56 224 LEU A C 1
ATOM 1570 O O . LEU A 1 224 ? 10.422 -6.877 -19.105 1.00 98.56 224 LEU A O 1
ATOM 1574 N N . GLY A 1 225 ? 8.329 -7.558 -19.557 1.00 98.44 225 GLY A N 1
ATOM 1575 C CA . GLY A 1 225 ? 8.529 -8.941 -19.151 1.00 98.44 225 GLY A CA 1
ATOM 1576 C C . GLY A 1 225 ? 7.745 -9.893 -20.033 1.00 98.44 225 GLY A C 1
ATOM 1577 O O . GLY A 1 225 ? 7.000 -9.470 -20.912 1.00 98.44 225 GLY A O 1
ATOM 1578 N N . THR A 1 226 ? 7.923 -11.191 -19.818 1.00 98.38 226 THR A N 1
ATOM 1579 C CA . THR A 1 226 ? 7.234 -12.218 -20.608 1.00 98.38 226 THR A CA 1
ATOM 1580 C C . THR A 1 226 ? 6.603 -13.291 -19.745 1.00 98.38 226 THR A C 1
ATOM 1582 O O . THR A 1 226 ? 7.241 -13.794 -18.816 1.00 98.38 226 THR A O 1
ATOM 1585 N N . THR A 1 227 ? 5.396 -13.713 -20.107 1.00 97.50 227 THR A N 1
ATOM 1586 C CA . THR A 1 227 ? 4.735 -14.909 -19.580 1.00 97.50 227 THR A CA 1
ATOM 1587 C C . THR A 1 227 ? 3.663 -15.394 -20.548 1.00 97.50 227 THR A C 1
ATOM 1589 O O . THR A 1 227 ? 2.993 -14.608 -21.204 1.00 97.50 227 THR A O 1
ATOM 1592 N N . ARG A 1 228 ? 3.462 -16.712 -20.602 1.00 95.81 228 ARG A N 1
ATOM 1593 C CA . ARG A 1 228 ? 2.386 -17.340 -21.394 1.00 95.81 228 ARG A CA 1
ATOM 1594 C C . ARG A 1 228 ? 1.051 -17.404 -20.666 1.00 95.81 228 ARG A C 1
ATOM 1596 O O . ARG A 1 228 ? 0.038 -17.778 -21.243 1.00 95.81 228 ARG A O 1
ATOM 1603 N N . GLN A 1 229 ? 1.070 -17.168 -19.361 1.00 94.69 229 GLN A N 1
ATOM 1604 C CA . GLN A 1 229 ? -0.084 -17.332 -18.486 1.00 94.69 229 GLN A CA 1
ATOM 1605 C C . GLN A 1 229 ? -0.000 -16.234 -17.425 1.00 94.69 229 GLN A C 1
ATOM 1607 O O . GLN A 1 229 ? 0.478 -16.501 -16.319 1.00 94.69 229 GLN A O 1
ATOM 1612 N N . PRO A 1 230 ? -0.354 -14.991 -17.773 1.00 96.38 230 PRO A N 1
ATOM 1613 C CA . PRO A 1 230 ? -0.390 -13.903 -16.805 1.00 96.38 230 PRO A CA 1
ATOM 1614 C C . PRO A 1 230 ? -1.386 -14.214 -15.680 1.00 96.38 230 PRO A C 1
ATOM 1616 O O . PRO A 1 230 ? -2.481 -14.725 -15.929 1.00 96.38 230 PRO A O 1
ATOM 1619 N N . VAL A 1 231 ? -0.988 -13.935 -14.438 1.00 96.94 231 VAL A N 1
ATOM 1620 C CA . VAL A 1 231 ? -1.882 -13.990 -13.270 1.00 96.94 231 VAL A CA 1
ATOM 1621 C C . VAL A 1 231 ? -2.690 -12.700 -13.218 1.00 96.94 231 VAL A C 1
ATOM 1623 O O . VAL A 1 231 ? -2.120 -11.631 -13.392 1.00 96.94 231 VAL A O 1
ATOM 1626 N N . ARG A 1 232 ? -4.002 -12.805 -12.992 1.00 96.12 232 ARG A N 1
ATOM 1627 C CA . ARG A 1 232 ? -4.903 -11.645 -12.967 1.00 96.12 232 ARG A CA 1
ATOM 1628 C C . ARG A 1 232 ? -4.846 -10.891 -11.641 1.00 96.12 232 ARG A C 1
ATOM 1630 O O . ARG A 1 232 ? -4.614 -11.500 -10.597 1.00 96.12 232 ARG A O 1
ATOM 1637 N N . GLY A 1 233 ? -5.189 -9.609 -11.671 1.00 95.56 233 GLY A N 1
ATOM 1638 C CA . GLY A 1 233 ? -5.407 -8.749 -10.505 1.00 95.56 233 GLY A CA 1
ATOM 1639 C C . GLY A 1 233 ? -6.801 -8.860 -9.879 1.00 95.56 233 GLY A C 1
ATOM 1640 O O . GLY A 1 233 ? -7.131 -8.083 -8.985 1.00 95.56 233 GLY A O 1
ATOM 1641 N N . SER A 1 234 ? -7.617 -9.826 -10.316 1.00 95.81 234 SER A N 1
ATOM 1642 C CA . SER A 1 234 ? -8.994 -10.058 -9.857 1.00 95.81 234 SER A CA 1
ATOM 1643 C C . SER A 1 234 ? -9.198 -11.493 -9.352 1.00 95.81 234 SER A C 1
ATOM 1645 O O . SER A 1 234 ? -8.884 -12.453 -10.061 1.00 95.81 234 SER A O 1
ATOM 1647 N N . GLY A 1 235 ? -9.773 -11.643 -8.161 1.00 95.75 235 GLY A N 1
ATOM 1648 C CA . GLY A 1 235 ? -10.165 -12.916 -7.556 1.00 95.75 235 GLY A CA 1
ATOM 1649 C C . GLY A 1 235 ? -11.681 -13.138 -7.551 1.00 95.75 235 GLY A C 1
ATOM 1650 O O . GLY A 1 235 ? -12.421 -12.620 -8.386 1.00 95.75 235 GLY A O 1
ATOM 1651 N N . ARG A 1 236 ? -12.153 -13.942 -6.597 1.00 97.00 236 ARG A N 1
ATOM 1652 C CA . ARG A 1 236 ? -13.571 -14.270 -6.387 1.00 97.00 236 ARG A CA 1
ATOM 1653 C C . ARG A 1 236 ? -13.916 -14.351 -4.902 1.00 97.00 236 ARG A C 1
ATOM 1655 O O . ARG A 1 236 ? -13.081 -14.683 -4.063 1.00 97.00 236 ARG A O 1
ATOM 1662 N N . VAL A 1 237 ? -15.178 -14.075 -4.583 1.00 98.19 237 VAL A N 1
ATOM 1663 C CA . VAL A 1 237 ? -15.723 -14.193 -3.222 1.00 98.19 237 VAL A CA 1
ATOM 1664 C C . VAL A 1 237 ? -15.424 -15.573 -2.626 1.00 98.19 237 VAL A C 1
ATOM 1666 O O . VAL A 1 237 ? -15.570 -16.590 -3.300 1.00 98.19 237 VAL A O 1
ATOM 1669 N N . GLY A 1 238 ? -15.039 -15.598 -1.349 1.00 97.56 238 GLY A N 1
ATOM 1670 C CA . GLY A 1 238 ? -14.683 -16.808 -0.604 1.00 97.56 238 GLY A CA 1
ATOM 1671 C C . GLY A 1 238 ? -13.190 -17.138 -0.626 1.00 97.56 238 GLY A C 1
ATOM 1672 O O . GLY A 1 238 ? -12.741 -17.943 0.187 1.00 97.56 238 GLY A O 1
ATOM 1673 N N . GLN A 1 239 ? -12.407 -16.499 -1.499 1.00 98.38 239 GLN A N 1
ATOM 1674 C CA . GLN A 1 239 ? -10.959 -16.685 -1.518 1.00 98.38 239 GLN A CA 1
ATOM 1675 C C . GLN A 1 239 ? -10.282 -16.017 -0.326 1.00 98.38 239 GLN A C 1
ATOM 1677 O O . GLN A 1 239 ? -10.631 -14.902 0.075 1.00 98.38 239 GLN A O 1
ATOM 1682 N N . ALA A 1 240 ? -9.277 -16.703 0.211 1.00 98.50 240 ALA A N 1
ATOM 1683 C CA . ALA A 1 240 ? -8.411 -16.176 1.247 1.00 98.50 240 ALA A CA 1
ATOM 1684 C C . ALA A 1 240 ? -7.453 -15.144 0.644 1.00 98.50 240 ALA A C 1
ATOM 1686 O O . ALA A 1 240 ? -6.916 -15.349 -0.441 1.00 98.50 240 ALA A O 1
ATOM 1687 N N . VAL A 1 241 ? -7.222 -14.051 1.366 1.00 98.69 241 VAL A N 1
ATOM 1688 C CA . VAL A 1 241 ? -6.247 -13.010 1.022 1.00 98.69 241 VAL A CA 1
ATOM 1689 C C . VAL A 1 241 ? -4.984 -13.254 1.837 1.00 98.69 241 VAL A C 1
ATOM 1691 O O . VAL A 1 241 ? -5.043 -13.343 3.066 1.00 98.69 241 VAL A O 1
ATOM 1694 N N . SER A 1 242 ? -3.839 -13.316 1.162 1.00 98.69 242 SER A N 1
ATOM 1695 C CA . SER A 1 242 ? -2.523 -13.354 1.799 1.00 98.69 242 SER A CA 1
ATOM 1696 C C . SER A 1 242 ? -1.724 -12.104 1.470 1.00 98.69 242 SER A C 1
ATOM 1698 O O . SER A 1 242 ? -1.726 -11.649 0.326 1.00 98.69 242 SER A O 1
ATOM 1700 N N . LEU A 1 243 ? -0.998 -11.592 2.461 1.00 98.75 243 LEU A N 1
ATOM 1701 C CA . LEU A 1 243 ? 0.058 -10.608 2.257 1.00 98.75 243 LEU A CA 1
ATOM 1702 C C . LEU A 1 243 ? 1.407 -11.315 2.355 1.00 98.75 243 LEU A C 1
ATOM 1704 O O . LEU A 1 243 ? 1.710 -11.939 3.375 1.00 98.75 243 LEU A O 1
ATOM 1708 N N . THR A 1 244 ? 2.228 -11.154 1.325 1.00 98.75 244 THR A N 1
ATOM 1709 C CA . THR A 1 244 ? 3.649 -11.489 1.367 1.00 98.75 244 THR A CA 1
ATOM 1710 C C . THR A 1 244 ? 4.456 -10.206 1.296 1.00 98.75 244 THR A C 1
ATOM 1712 O O . THR A 1 244 ? 4.332 -9.485 0.318 1.00 98.75 244 THR A O 1
ATOM 1715 N N . ALA A 1 245 ? 5.271 -9.902 2.304 1.00 98.50 245 ALA A N 1
ATOM 1716 C CA . ALA A 1 245 ? 6.027 -8.651 2.371 1.00 98.50 245 ALA A CA 1
ATOM 1717 C C . ALA A 1 245 ? 7.432 -8.857 2.941 1.00 98.50 245 ALA A C 1
ATOM 1719 O O . ALA A 1 245 ? 7.637 -9.677 3.841 1.00 98.50 245 ALA A O 1
ATOM 1720 N N . ASP A 1 246 ? 8.403 -8.085 2.455 1.00 98.06 246 ASP A N 1
ATOM 1721 C CA . ASP A 1 246 ? 9.738 -8.067 3.050 1.00 98.06 246 ASP A CA 1
ATOM 1722 C C . ASP A 1 246 ? 9.792 -7.128 4.264 1.00 98.06 246 ASP A C 1
ATOM 1724 O O . ASP A 1 246 ? 9.790 -5.898 4.159 1.00 98.06 246 ASP A O 1
ATOM 1728 N N . LEU A 1 247 ? 9.859 -7.738 5.448 1.00 97.94 247 LEU A N 1
ATOM 1729 C CA . LEU A 1 247 ? 9.890 -7.035 6.729 1.00 97.94 247 LEU A CA 1
ATOM 1730 C C . LEU A 1 247 ? 11.311 -6.655 7.178 1.00 97.94 247 LEU A C 1
ATOM 1732 O O . LEU A 1 247 ? 11.457 -6.001 8.208 1.00 97.94 247 LEU A O 1
ATOM 1736 N N . GLY A 1 248 ? 12.356 -7.068 6.451 1.00 96.12 248 GLY A N 1
ATOM 1737 C CA . GLY A 1 248 ? 13.767 -6.850 6.802 1.00 96.12 248 GLY A CA 1
ATOM 1738 C C . GLY A 1 248 ? 14.351 -5.524 6.307 1.00 96.12 248 GLY A C 1
ATOM 1739 O O . GLY A 1 248 ? 15.531 -5.465 5.971 1.00 96.12 248 GLY A O 1
ATOM 1740 N N . GLY A 1 249 ? 13.521 -4.485 6.221 1.00 95.12 249 GLY A N 1
ATOM 1741 C CA . GLY A 1 249 ? 13.874 -3.163 5.704 1.00 95.12 249 GLY A CA 1
ATOM 1742 C C . GLY A 1 249 ? 13.955 -2.062 6.762 1.00 95.12 249 GLY A C 1
ATOM 1743 O O . GLY A 1 249 ? 14.067 -2.312 7.964 1.00 95.12 249 GLY A O 1
ATOM 1744 N N . HIS A 1 250 ? 13.880 -0.817 6.299 1.00 96.50 250 HIS A N 1
ATOM 1745 C CA . HIS A 1 250 ? 13.749 0.360 7.151 1.00 96.50 250 HIS A CA 1
ATOM 1746 C C . HIS A 1 250 ? 12.895 1.447 6.493 1.00 96.50 250 HIS A C 1
ATOM 1748 O O . HIS A 1 250 ? 12.803 1.550 5.271 1.00 96.50 250 HIS A O 1
ATOM 1754 N N . TRP A 1 251 ? 12.323 2.337 7.305 1.00 96.44 251 TRP A N 1
ATOM 1755 C CA . TRP A 1 251 ? 11.705 3.558 6.791 1.00 96.44 251 TRP A CA 1
ATOM 1756 C C . TRP A 1 251 ? 12.762 4.429 6.112 1.00 96.44 251 TRP A C 1
ATOM 1758 O O . TRP A 1 251 ? 13.836 4.671 6.675 1.00 96.44 251 TRP A O 1
ATOM 1768 N N . ARG A 1 252 ? 12.485 4.886 4.892 1.00 94.44 252 ARG A N 1
ATOM 1769 C CA . ARG A 1 252 ? 13.404 5.733 4.134 1.00 94.44 252 ARG A CA 1
ATOM 1770 C C . ARG A 1 252 ? 13.459 7.135 4.766 1.00 94.44 252 ARG A C 1
ATOM 1772 O O . ARG A 1 252 ? 12.425 7.801 4.850 1.00 94.44 252 ARG A O 1
ATOM 1779 N N . PRO A 1 253 ? 14.635 7.625 5.201 1.00 92.19 253 PRO A N 1
ATOM 1780 C CA . PRO A 1 253 ? 14.747 8.964 5.775 1.00 92.19 253 PRO A CA 1
ATOM 1781 C C . PRO A 1 253 ? 14.273 10.041 4.795 1.00 92.19 253 PRO A C 1
ATOM 1783 O O . PRO A 1 253 ? 14.594 9.988 3.614 1.00 92.19 253 PRO A O 1
ATOM 1786 N N . GLY A 1 254 ? 13.506 11.017 5.282 1.00 88.62 254 GLY A N 1
ATOM 1787 C CA . GLY A 1 254 ? 12.988 12.115 4.456 1.00 88.62 254 GLY A CA 1
ATOM 1788 C C . GLY A 1 254 ? 11.763 11.770 3.601 1.00 88.62 254 GLY A C 1
ATOM 1789 O O . GLY A 1 254 ? 11.128 12.686 3.086 1.00 88.62 254 GLY A O 1
ATOM 1790 N N . HIS A 1 255 ? 11.364 10.497 3.517 1.00 87.81 255 HIS A N 1
ATOM 1791 C CA . HIS A 1 255 ? 10.202 10.062 2.739 1.00 87.81 255 HIS A CA 1
ATOM 1792 C C . HIS A 1 255 ? 9.144 9.438 3.651 1.00 87.81 255 HIS A C 1
ATOM 1794 O O . HIS A 1 255 ? 9.362 8.408 4.287 1.00 87.81 255 HIS A O 1
ATOM 1800 N N . ARG A 1 256 ? 7.966 10.065 3.735 1.00 84.88 256 ARG A N 1
ATOM 1801 C CA . ARG A 1 256 ? 6.852 9.522 4.526 1.00 84.88 256 ARG A CA 1
ATOM 1802 C C . ARG A 1 256 ? 6.252 8.309 3.822 1.00 84.88 256 ARG A C 1
ATOM 1804 O O . ARG A 1 256 ? 5.944 8.384 2.639 1.00 84.88 256 ARG A O 1
ATOM 1811 N N . GLY A 1 257 ? 6.046 7.228 4.573 1.00 90.50 257 GLY A N 1
ATOM 1812 C CA . GLY A 1 257 ? 5.366 6.035 4.070 1.00 90.50 257 GLY A CA 1
ATOM 1813 C C . GLY A 1 257 ? 6.170 5.236 3.045 1.00 90.50 257 GLY A C 1
ATOM 1814 O O . GLY A 1 257 ? 5.559 4.515 2.275 1.00 90.50 257 GLY A O 1
ATOM 1815 N N . GLN A 1 258 ? 7.501 5.349 3.024 1.00 95.19 258 GLN A N 1
ATOM 1816 C CA . GLN A 1 258 ? 8.375 4.561 2.149 1.00 95.19 258 GLN A CA 1
ATOM 1817 C C . GLN A 1 258 ? 9.183 3.553 2.968 1.00 95.19 258 GLN A C 1
ATOM 1819 O O . GLN A 1 258 ? 10.019 3.951 3.786 1.00 95.19 258 GLN A O 1
ATOM 1824 N N . TRP A 1 259 ? 8.934 2.261 2.767 1.00 97.31 259 TRP A N 1
ATOM 1825 C CA . TRP A 1 259 ? 9.660 1.181 3.433 1.00 97.31 259 TRP A CA 1
ATOM 1826 C C . TRP A 1 259 ? 10.667 0.555 2.472 1.00 97.31 259 TRP A C 1
ATOM 1828 O O . TRP A 1 259 ? 10.303 -0.195 1.572 1.00 97.31 259 TRP A O 1
ATOM 1838 N N . ASP A 1 260 ? 11.946 0.864 2.659 1.00 97.19 260 ASP A N 1
ATOM 1839 C CA . ASP A 1 260 ? 13.027 0.321 1.844 1.00 97.19 260 ASP A CA 1
ATOM 1840 C C . ASP A 1 260 ? 13.466 -1.035 2.400 1.00 97.19 260 ASP A C 1
ATOM 1842 O O . ASP A 1 260 ? 14.150 -1.121 3.423 1.00 97.19 260 ASP A O 1
ATOM 1846 N N . SER A 1 261 ? 13.044 -2.098 1.723 1.00 97.06 261 SER A N 1
ATOM 1847 C CA . SER A 1 261 ? 13.431 -3.475 2.020 1.00 97.06 261 SER A CA 1
ATOM 1848 C C . SER A 1 261 ? 14.351 -4.085 0.966 1.00 97.06 261 SER A C 1
ATOM 1850 O O . SER A 1 261 ? 14.814 -5.202 1.151 1.00 97.06 261 SER A O 1
ATOM 1852 N N . THR A 1 262 ? 14.635 -3.383 -0.133 1.00 97.38 262 THR A N 1
ATOM 1853 C CA . THR A 1 262 ? 15.277 -3.973 -1.319 1.00 97.38 262 THR A CA 1
ATOM 1854 C C . THR A 1 262 ? 16.691 -3.459 -1.552 1.00 97.38 262 THR A C 1
ATOM 1856 O O . THR A 1 262 ? 17.519 -4.222 -2.042 1.00 97.38 262 THR A O 1
ATOM 1859 N N . SER A 1 263 ? 17.028 -2.228 -1.144 1.00 96.25 263 SER A N 1
ATOM 1860 C CA . SER A 1 263 ? 18.341 -1.619 -1.439 1.00 96.25 263 SER A CA 1
ATOM 1861 C C . SER A 1 263 ? 19.543 -2.330 -0.813 1.00 96.25 263 SER A C 1
ATOM 1863 O O . SER A 1 263 ? 20.679 -2.129 -1.238 1.00 96.25 263 SER A O 1
ATOM 1865 N N . ARG A 1 264 ? 19.300 -3.177 0.194 1.00 95.56 264 ARG A N 1
ATOM 1866 C CA . ARG A 1 264 ? 20.326 -3.966 0.897 1.00 95.56 264 ARG A CA 1
ATOM 1867 C C . ARG A 1 264 ? 20.232 -5.465 0.631 1.00 95.56 264 ARG A C 1
ATOM 1869 O O . ARG A 1 264 ? 20.992 -6.227 1.225 1.00 95.56 264 ARG A O 1
ATOM 1876 N N . ARG A 1 265 ? 19.291 -5.895 -0.211 1.00 97.06 265 ARG A N 1
ATOM 1877 C CA . ARG A 1 265 ? 19.108 -7.306 -0.555 1.00 97.06 265 ARG A CA 1
ATOM 1878 C C . ARG A 1 265 ? 20.079 -7.718 -1.643 1.00 97.06 265 ARG A C 1
ATOM 1880 O O . ARG A 1 265 ? 20.436 -6.938 -2.522 1.00 97.06 265 ARG A O 1
ATOM 1887 N N . THR A 1 266 ? 20.489 -8.975 -1.590 1.00 97.12 266 THR A N 1
ATOM 1888 C CA . THR A 1 266 ? 21.225 -9.591 -2.691 1.00 97.12 266 THR A CA 1
ATOM 1889 C C . THR A 1 266 ? 20.300 -9.809 -3.890 1.00 97.12 266 THR A C 1
ATOM 1891 O O . THR A 1 266 ? 19.091 -9.993 -3.737 1.00 97.12 266 THR A O 1
ATOM 1894 N N . ALA A 1 267 ? 20.869 -9.869 -5.097 1.00 96.81 267 ALA A N 1
ATOM 1895 C CA . ALA A 1 267 ? 20.095 -10.167 -6.305 1.00 96.81 267 ALA A CA 1
ATOM 1896 C C . ALA A 1 267 ? 19.362 -11.523 -6.215 1.00 96.81 267 ALA A C 1
ATOM 1898 O O . ALA A 1 267 ? 18.243 -11.659 -6.700 1.00 96.81 267 ALA A O 1
ATOM 1899 N N . ALA A 1 268 ? 19.953 -12.519 -5.541 1.00 97.25 268 ALA A N 1
ATOM 1900 C CA . ALA A 1 268 ? 19.326 -13.824 -5.328 1.00 97.25 268 ALA A CA 1
ATOM 1901 C C . ALA A 1 268 ? 18.094 -13.743 -4.409 1.00 97.25 268 ALA A C 1
ATOM 1903 O O . ALA A 1 268 ? 17.080 -14.384 -4.679 1.00 97.25 268 ALA A O 1
ATOM 1904 N N . GLU A 1 269 ? 18.159 -12.941 -3.345 1.00 98.06 269 GLU A N 1
ATOM 1905 C CA . GLU A 1 269 ? 17.011 -12.683 -2.471 1.00 98.06 269 GLU A CA 1
ATOM 1906 C C . GLU A 1 269 ? 15.897 -11.933 -3.205 1.00 98.06 269 GLU A C 1
ATOM 1908 O O . GLU A 1 269 ? 14.733 -12.315 -3.087 1.00 98.06 269 GLU A O 1
ATOM 1913 N N . ILE A 1 270 ? 16.242 -10.909 -3.995 1.00 98.19 270 ILE A N 1
ATOM 1914 C CA . ILE A 1 270 ? 15.274 -10.170 -4.817 1.00 98.19 270 ILE A CA 1
ATOM 1915 C C . ILE A 1 270 ? 14.604 -11.111 -5.820 1.00 98.19 270 ILE A C 1
ATOM 1917 O O . ILE A 1 270 ? 13.380 -11.161 -5.861 1.00 98.19 270 ILE A O 1
ATOM 1921 N N . ALA A 1 271 ? 15.369 -11.925 -6.552 1.00 97.38 271 ALA A N 1
ATOM 1922 C CA . ALA A 1 271 ? 14.826 -12.908 -7.492 1.00 97.38 271 ALA A CA 1
ATOM 1923 C C . ALA A 1 271 ? 13.936 -13.963 -6.806 1.00 97.38 271 ALA A C 1
ATOM 1925 O O . ALA A 1 271 ? 12.923 -14.407 -7.358 1.00 97.38 271 ALA A O 1
ATOM 1926 N N . ALA A 1 272 ? 14.281 -14.369 -5.579 1.00 97.25 272 ALA A N 1
ATOM 1927 C CA . ALA A 1 272 ? 13.431 -15.249 -4.790 1.00 97.25 272 ALA A CA 1
ATOM 1928 C C . ALA A 1 272 ? 12.092 -14.574 -4.456 1.00 97.25 272 ALA A C 1
ATOM 1930 O O . ALA A 1 272 ? 11.053 -15.213 -4.608 1.00 97.25 272 ALA A O 1
ATOM 1931 N N . MET A 1 273 ? 12.094 -13.300 -4.065 1.00 97.94 273 MET A N 1
ATOM 1932 C CA . MET A 1 273 ? 10.872 -12.539 -3.790 1.00 97.94 273 MET A CA 1
ATOM 1933 C C . MET A 1 273 ? 10.034 -12.309 -5.057 1.00 97.94 273 MET A C 1
ATOM 1935 O O . MET A 1 273 ? 8.878 -12.727 -5.108 1.00 97.94 273 MET A O 1
ATOM 1939 N N . THR A 1 274 ? 10.612 -11.734 -6.113 1.00 97.50 274 THR A N 1
ATOM 1940 C CA . THR A 1 274 ? 9.891 -11.383 -7.351 1.00 97.50 274 THR A CA 1
ATOM 1941 C C . THR A 1 274 ? 9.418 -12.608 -8.137 1.00 97.50 274 THR A C 1
ATOM 1943 O O . THR A 1 274 ? 8.387 -12.568 -8.799 1.00 97.50 274 THR A O 1
ATOM 1946 N N . GLY A 1 275 ? 10.083 -13.758 -8.001 1.00 97.19 275 GLY A N 1
ATOM 1947 C CA . GLY A 1 275 ? 9.620 -15.012 -8.601 1.00 97.19 275 GLY A CA 1
ATOM 1948 C C . GLY A 1 275 ? 8.450 -15.695 -7.871 1.00 97.19 275 GLY A C 1
ATOM 1949 O O . GLY A 1 275 ? 8.031 -16.773 -8.298 1.00 97.19 275 GLY A O 1
ATOM 1950 N N . LEU A 1 276 ? 7.939 -15.134 -6.765 1.00 97.12 276 LEU A N 1
ATOM 1951 C CA . LEU A 1 276 ? 6.889 -15.745 -5.937 1.00 97.12 276 LEU A CA 1
ATOM 1952 C C . LEU A 1 276 ? 5.649 -16.130 -6.746 1.00 97.12 276 LEU A C 1
ATOM 1954 O O . LEU A 1 276 ? 5.245 -17.290 -6.717 1.00 97.12 276 LEU A O 1
ATOM 1958 N N . VAL A 1 277 ? 5.048 -15.179 -7.461 1.00 97.94 277 VAL A N 1
ATOM 1959 C CA . VAL A 1 277 ? 3.770 -15.391 -8.159 1.00 97.94 277 VAL A CA 1
ATOM 1960 C C . VAL A 1 277 ? 3.932 -16.374 -9.313 1.00 97.94 277 VAL A C 1
ATOM 1962 O O . VAL A 1 277 ? 3.096 -17.262 -9.484 1.00 97.94 277 VAL A O 1
ATOM 1965 N N . ALA A 1 278 ? 5.036 -16.280 -10.060 1.00 97.12 278 ALA A N 1
ATOM 1966 C CA . ALA A 1 278 ? 5.343 -17.209 -11.144 1.00 97.12 278 ALA A CA 1
ATOM 1967 C C . ALA A 1 278 ? 5.421 -18.665 -10.647 1.00 97.12 278 ALA A C 1
ATOM 1969 O O . ALA A 1 278 ? 4.912 -19.568 -11.310 1.00 97.12 278 ALA A O 1
ATOM 1970 N N . ARG A 1 279 ? 6.006 -18.893 -9.460 1.00 95.75 279 ARG A N 1
ATOM 1971 C CA . ARG A 1 279 ? 6.095 -20.226 -8.838 1.00 95.75 279 ARG A CA 1
ATOM 1972 C C . ARG A 1 279 ? 4.790 -20.668 -8.182 1.00 95.75 279 ARG A C 1
ATOM 1974 O O . ARG A 1 279 ? 4.402 -21.822 -8.321 1.00 95.75 279 ARG A O 1
ATOM 1981 N N . ALA A 1 280 ? 4.147 -19.777 -7.431 1.00 96.00 280 ALA A N 1
ATOM 1982 C CA . ALA A 1 280 ? 2.995 -20.110 -6.601 1.00 96.00 280 ALA A CA 1
ATOM 1983 C C . ALA A 1 280 ? 1.699 -20.225 -7.405 1.00 96.00 280 ALA A C 1
ATOM 1985 O O . ALA A 1 280 ? 0.837 -21.007 -7.012 1.00 96.00 280 ALA A O 1
ATOM 1986 N N . ARG A 1 281 ? 1.567 -19.479 -8.513 1.00 96.25 281 ARG A N 1
ATOM 1987 C CA . ARG A 1 281 ? 0.361 -19.415 -9.355 1.00 96.25 281 ARG A CA 1
ATOM 1988 C C . ARG A 1 281 ? -0.918 -19.244 -8.520 1.00 96.25 281 ARG A C 1
ATOM 1990 O O . ARG A 1 281 ? -1.756 -20.157 -8.512 1.00 96.25 281 ARG A O 1
ATOM 1997 N N . PRO A 1 282 ? -1.036 -18.132 -7.771 1.00 97.44 282 PRO A N 1
ATOM 1998 C CA . PRO A 1 282 ? -2.261 -17.832 -7.051 1.00 97.44 282 PRO A CA 1
ATOM 1999 C C . PRO A 1 282 ? -3.407 -17.575 -8.035 1.00 97.44 282 PRO A C 1
ATOM 2001 O O . PRO A 1 282 ? -3.177 -17.352 -9.227 1.00 97.44 282 PRO A O 1
ATOM 2004 N N . ALA A 1 283 ? -4.644 -17.593 -7.542 1.00 97.06 283 ALA A N 1
ATOM 2005 C CA . ALA A 1 283 ? -5.804 -17.278 -8.370 1.00 97.06 283 ALA A CA 1
ATOM 2006 C C . ALA A 1 283 ? -5.813 -15.808 -8.817 1.00 97.06 283 ALA A C 1
ATOM 2008 O O . ALA A 1 283 ? -6.187 -15.525 -9.953 1.00 97.06 283 ALA A O 1
ATOM 2009 N N . ALA A 1 284 ? -5.363 -14.905 -7.942 1.00 97.69 284 ALA A N 1
ATOM 2010 C CA . ALA A 1 284 ? -5.087 -13.516 -8.284 1.00 97.69 284 ALA A CA 1
ATOM 2011 C C . ALA A 1 284 ? -3.872 -12.988 -7.519 1.00 97.69 284 ALA A C 1
ATOM 2013 O O . ALA A 1 284 ? -3.562 -13.483 -6.428 1.00 97.69 284 ALA A O 1
ATOM 2014 N N . ALA A 1 285 ? -3.219 -11.966 -8.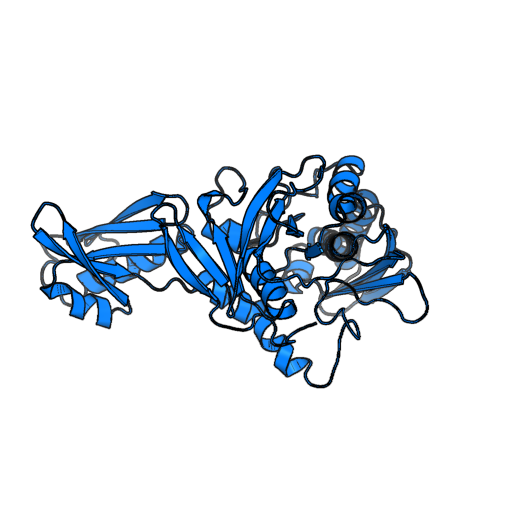057 1.00 98.12 285 ALA A N 1
ATOM 2015 C CA . ALA A 1 285 ? -2.111 -11.282 -7.410 1.00 98.12 285 ALA A CA 1
ATOM 2016 C C . ALA A 1 285 ? -2.101 -9.795 -7.764 1.00 98.12 285 ALA A C 1
ATOM 2018 O O . ALA A 1 285 ? -2.519 -9.418 -8.853 1.00 98.12 285 ALA A O 1
ATOM 2019 N N . LYS A 1 286 ? -1.638 -8.968 -6.825 1.00 97.94 286 LYS A N 1
ATOM 2020 C CA . LYS A 1 286 ? -1.447 -7.539 -7.037 1.00 97.94 286 LYS A CA 1
ATOM 2021 C C . LYS A 1 286 ? -0.271 -7.006 -6.225 1.00 97.94 286 LYS A C 1
ATOM 2023 O O . LYS A 1 286 ? -0.151 -7.329 -5.035 1.00 97.94 286 LYS A O 1
ATOM 2028 N N . ASP A 1 287 ? 0.575 -6.203 -6.852 1.00 97.94 287 ASP A N 1
ATOM 2029 C CA . ASP A 1 287 ? 1.669 -5.494 -6.193 1.00 97.94 287 ASP A CA 1
ATOM 2030 C C . ASP A 1 287 ? 1.121 -4.449 -5.201 1.00 97.94 287 ASP A C 1
ATOM 2032 O O . ASP A 1 287 ? 0.052 -3.872 -5.401 1.00 97.94 287 ASP A O 1
ATOM 2036 N N . VAL A 1 288 ? 1.797 -4.216 -4.071 1.00 98.25 288 VAL A N 1
ATOM 2037 C CA . VAL A 1 288 ? 1.360 -3.164 -3.137 1.00 98.25 288 VAL A CA 1
ATOM 2038 C C . VAL A 1 288 ? 1.892 -1.804 -3.587 1.00 98.25 288 VAL A C 1
ATOM 2040 O O . VAL A 1 288 ? 3.020 -1.426 -3.279 1.00 98.25 288 VAL A O 1
ATOM 2043 N N . SER A 1 289 ? 1.021 -1.036 -4.239 1.00 92.00 289 SER A N 1
ATOM 2044 C CA . SER A 1 289 ? 1.337 0.292 -4.776 1.00 92.00 289 SER A CA 1
ATOM 2045 C C . SER A 1 289 ? 1.232 1.436 -3.746 1.00 92.00 289 SER A C 1
ATOM 2047 O O . SER A 1 289 ? 0.965 1.246 -2.557 1.00 92.00 289 SER A O 1
ATOM 2049 N N . MET A 1 290 ? 1.376 2.683 -4.216 1.00 92.38 290 MET A N 1
ATOM 2050 C CA . MET A 1 290 ? 1.291 3.923 -3.418 1.00 92.38 290 MET A CA 1
ATOM 2051 C C . MET A 1 290 ? -0.030 4.125 -2.651 1.00 92.38 290 MET A C 1
ATOM 2053 O O . MET A 1 290 ? -0.090 4.971 -1.761 1.00 92.38 290 MET A O 1
ATOM 2057 N N . ALA A 1 291 ? -1.082 3.358 -2.960 1.00 95.19 291 ALA A N 1
ATOM 2058 C CA . ALA A 1 291 ? -2.325 3.344 -2.180 1.00 95.19 291 ALA A CA 1
ATOM 2059 C C . ALA A 1 291 ? -2.182 2.604 -0.830 1.00 95.19 291 ALA A C 1
ATOM 2061 O O . ALA A 1 291 ? -3.113 2.575 -0.020 1.00 95.19 29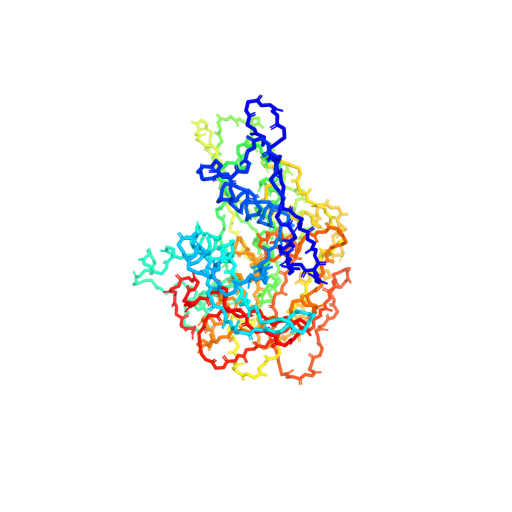1 ALA A O 1
ATOM 2062 N N . GLY A 1 292 ? -1.023 1.988 -0.597 1.00 98.00 292 GLY A N 1
ATOM 2063 C CA . GLY A 1 292 ? -0.732 1.144 0.547 1.00 98.00 292 GLY A CA 1
ATOM 2064 C C . GLY A 1 292 ? -1.393 -0.225 0.470 1.00 98.00 292 GLY A C 1
ATOM 2065 O O . GLY A 1 292 ? -2.110 -0.545 -0.481 1.00 98.00 292 GLY A O 1
ATOM 2066 N N . ILE A 1 293 ? -1.159 -1.041 1.497 1.00 98.62 293 ILE A N 1
ATOM 2067 C CA . ILE A 1 293 ? -1.665 -2.420 1.577 1.00 98.62 293 ILE A CA 1
ATOM 2068 C C . ILE A 1 293 ? -3.193 -2.433 1.473 1.00 98.62 293 ILE A C 1
ATOM 2070 O O . ILE A 1 293 ? -3.760 -3.166 0.668 1.00 98.62 293 ILE A O 1
ATOM 2074 N N . VAL A 1 294 ? -3.875 -1.592 2.255 1.00 98.56 294 VAL A N 1
ATOM 2075 C CA . VAL A 1 294 ? -5.346 -1.589 2.289 1.00 98.56 294 VAL A CA 1
ATOM 2076 C C . VAL A 1 294 ? -5.942 -0.997 1.013 1.00 98.56 294 VAL A C 1
ATOM 2078 O O . VAL A 1 294 ? -6.927 -1.528 0.503 1.00 98.56 294 VAL A O 1
ATOM 2081 N N . GLY A 1 295 ? -5.350 0.074 0.477 1.00 98.38 295 GLY A N 1
ATOM 2082 C CA . GLY A 1 295 ? -5.799 0.659 -0.784 1.00 98.38 295 GLY A CA 1
ATOM 2083 C C . GLY A 1 295 ? -5.655 -0.326 -1.941 1.00 98.38 295 GLY A C 1
ATOM 2084 O O . GLY A 1 295 ? -6.610 -0.543 -2.677 1.00 98.38 295 GLY A O 1
ATOM 2085 N N . THR A 1 296 ? -4.510 -1.001 -2.038 1.00 98.56 296 THR A N 1
ATOM 2086 C CA . THR A 1 296 ? -4.260 -2.034 -3.054 1.00 98.56 296 THR A CA 1
ATOM 2087 C C . THR A 1 296 ? -5.213 -3.219 -2.913 1.00 98.56 296 THR A C 1
ATOM 2089 O O . THR A 1 296 ? -5.762 -3.680 -3.911 1.00 98.56 296 THR A O 1
ATOM 2092 N N . LEU A 1 297 ? -5.490 -3.679 -1.687 1.00 98.62 297 LEU A N 1
ATOM 2093 C CA . LEU A 1 297 ? -6.506 -4.709 -1.458 1.00 98.62 297 LEU A CA 1
ATOM 2094 C C . LEU A 1 297 ? -7.882 -4.266 -1.965 1.00 98.62 297 LEU A C 1
ATOM 2096 O O . LEU A 1 297 ? -8.614 -5.066 -2.538 1.00 98.62 297 LEU A O 1
ATOM 2100 N N . GLY A 1 298 ? -8.220 -2.989 -1.787 1.00 98.12 298 GLY A N 1
ATOM 2101 C CA . GLY A 1 298 ? -9.439 -2.418 -2.346 1.00 98.12 298 GLY A CA 1
ATOM 2102 C C . GLY A 1 298 ? -9.436 -2.370 -3.874 1.00 98.12 298 GLY A C 1
ATOM 2103 O O . GLY A 1 298 ? -10.478 -2.629 -4.462 1.00 98.12 298 GLY A O 1
ATOM 2104 N N . MET A 1 299 ? -8.290 -2.123 -4.521 1.00 97.62 299 MET A N 1
ATOM 2105 C CA . MET A 1 299 ? -8.167 -2.227 -5.985 1.00 97.62 299 MET A CA 1
ATOM 2106 C C . MET A 1 299 ? -8.418 -3.662 -6.463 1.00 97.62 299 MET A C 1
ATOM 2108 O O . MET A 1 299 ? -9.183 -3.864 -7.399 1.00 97.62 299 MET A O 1
ATOM 2112 N N . LEU A 1 300 ? -7.817 -4.657 -5.796 1.00 97.69 300 LEU A N 1
ATOM 2113 C CA . LEU A 1 300 ? -8.033 -6.074 -6.104 1.00 97.69 300 LEU A CA 1
ATOM 2114 C C . LEU A 1 300 ? -9.508 -6.451 -5.908 1.00 97.69 300 LEU A C 1
ATOM 2116 O O . LEU A 1 300 ? -10.103 -7.097 -6.767 1.00 97.69 300 LEU A O 1
ATOM 2120 N N . ALA A 1 301 ? -10.127 -6.028 -4.803 1.00 97.62 301 ALA A N 1
ATOM 2121 C CA . ALA A 1 301 ? -11.538 -6.291 -4.523 1.00 97.62 301 ALA A CA 1
ATOM 2122 C C . ALA A 1 301 ? -12.476 -5.622 -5.544 1.00 97.62 301 ALA A C 1
ATOM 2124 O O . ALA A 1 301 ? -13.426 -6.253 -6.001 1.00 97.62 301 ALA A O 1
ATOM 2125 N N . GLU A 1 302 ? -12.182 -4.381 -5.944 1.00 96.19 302 GLU A N 1
ATOM 2126 C CA . GLU A 1 302 ? -12.917 -3.662 -6.990 1.00 96.19 302 GLU A CA 1
ATOM 2127 C C . GLU A 1 302 ? -12.854 -4.406 -8.328 1.00 96.19 302 GLU A C 1
ATOM 2129 O O . GLU A 1 302 ? -13.905 -4.711 -8.892 1.00 96.19 302 GLU A O 1
ATOM 2134 N N . ALA A 1 303 ? -11.651 -4.779 -8.777 1.00 95.31 303 ALA A N 1
ATOM 2135 C CA . ALA A 1 303 ? -11.451 -5.559 -9.999 1.00 95.31 303 ALA A CA 1
ATOM 2136 C C . ALA A 1 303 ? -12.154 -6.928 -9.937 1.00 95.31 303 ALA A C 1
ATOM 2138 O O . ALA A 1 303 ? -12.598 -7.453 -10.954 1.00 95.31 303 ALA A O 1
ATOM 2139 N N . SER A 1 304 ? -12.303 -7.485 -8.731 1.00 95.88 304 SER A N 1
ATOM 2140 C CA . SER A 1 304 ? -13.030 -8.735 -8.463 1.00 95.88 304 SER A CA 1
ATOM 2141 C C . SER A 1 304 ? -14.556 -8.568 -8.393 1.00 95.88 304 SER A C 1
ATOM 2143 O O . SER A 1 304 ? -15.272 -9.560 -8.252 1.00 95.88 304 SER A O 1
ATOM 2145 N N . GLY A 1 305 ? -15.077 -7.336 -8.419 1.00 95.69 305 GLY A N 1
ATOM 2146 C CA . GLY A 1 305 ? -16.501 -7.054 -8.222 1.00 95.69 305 GLY A CA 1
ATOM 2147 C C . GLY A 1 305 ? -17.015 -7.402 -6.822 1.00 95.69 305 GLY A C 1
ATOM 2148 O O . GLY A 1 305 ? -18.178 -7.785 -6.669 1.00 95.69 305 GLY A O 1
ATOM 2149 N N . CYS A 1 306 ? -16.162 -7.316 -5.798 1.00 96.94 306 CYS A N 1
ATOM 2150 C CA . CYS A 1 306 ? -16.505 -7.688 -4.428 1.00 96.94 306 CYS A CA 1
ATOM 2151 C C . CYS A 1 306 ? -15.932 -6.720 -3.374 1.00 96.94 306 CYS A C 1
ATOM 2153 O O . CYS A 1 306 ? -15.393 -5.656 -3.677 1.00 96.94 306 CYS A O 1
ATOM 2155 N N . ALA A 1 307 ? -16.074 -7.083 -2.098 1.00 98.00 307 ALA A N 1
ATOM 2156 C CA . ALA A 1 307 ? -15.409 -6.430 -0.977 1.00 98.00 307 ALA A CA 1
ATOM 2157 C C . ALA A 1 307 ? -14.236 -7.277 -0.479 1.00 98.00 307 ALA A C 1
ATOM 2159 O O . ALA A 1 307 ? -14.132 -8.467 -0.781 1.00 98.00 307 ALA A O 1
ATOM 2160 N N . ALA A 1 308 ? -13.405 -6.678 0.369 1.00 98.50 308 ALA A N 1
ATOM 2161 C CA . ALA A 1 308 ? -12.400 -7.398 1.135 1.00 98.50 308 ALA A CA 1
ATOM 2162 C C . ALA A 1 308 ? -12.519 -7.122 2.634 1.00 98.50 308 ALA A C 1
ATOM 2164 O O . ALA A 1 308 ? -12.928 -6.042 3.074 1.00 98.50 308 ALA A O 1
ATOM 2165 N N . GLU A 1 309 ? -12.127 -8.112 3.422 1.00 98.56 309 GLU A N 1
ATOM 2166 C CA . GLU A 1 309 ? -11.997 -8.009 4.867 1.00 98.56 309 GLU A CA 1
ATOM 2167 C C . GLU A 1 309 ? -10.591 -8.438 5.278 1.00 98.56 309 GLU A C 1
ATOM 2169 O O . GLU A 1 309 ? -10.142 -9.525 4.917 1.00 98.56 309 GLU A O 1
ATOM 2174 N N . LEU A 1 310 ? -9.900 -7.569 6.013 1.00 98.62 310 LEU A N 1
ATOM 2175 C CA . LEU A 1 310 ? -8.529 -7.768 6.466 1.00 98.62 310 LEU A CA 1
ATOM 2176 C C . LEU A 1 310 ? -8.504 -7.919 7.989 1.00 98.62 310 LEU A C 1
ATOM 2178 O O . LEU A 1 310 ? -8.966 -7.039 8.715 1.00 98.62 310 LEU A O 1
ATOM 2182 N N . ASP A 1 311 ? -7.943 -9.020 8.469 1.00 98.56 311 ASP A N 1
ATOM 2183 C CA . ASP A 1 311 ? -7.752 -9.314 9.883 1.00 98.56 311 ASP A CA 1
ATOM 2184 C C . ASP A 1 311 ? -6.488 -8.610 10.389 1.00 98.56 311 ASP A C 1
ATOM 2186 O O . ASP A 1 311 ? -5.363 -9.005 10.074 1.00 98.56 311 ASP A O 1
ATOM 2190 N N . VAL A 1 312 ? -6.657 -7.532 11.160 1.00 98.25 312 VAL A N 1
ATOM 2191 C CA . VAL A 1 312 ? -5.559 -6.602 11.489 1.00 98.25 312 VAL A CA 1
ATOM 2192 C C . VAL A 1 312 ? -4.418 -7.301 12.233 1.00 98.25 312 VAL A C 1
ATOM 2194 O O . VAL A 1 312 ? -3.248 -7.006 11.993 1.00 98.25 312 VAL A O 1
ATOM 2197 N N . ALA A 1 313 ? -4.746 -8.246 13.115 1.00 97.25 313 ALA A N 1
ATOM 2198 C CA . ALA A 1 313 ? -3.757 -8.979 13.902 1.00 97.25 313 ALA A CA 1
ATOM 2199 C C . ALA A 1 313 ? -2.977 -10.031 13.095 1.00 97.25 313 ALA A C 1
ATOM 2201 O O . ALA A 1 313 ? -1.903 -10.440 13.531 1.00 97.25 313 ALA A O 1
ATOM 2202 N N . ALA A 1 314 ? -3.496 -10.461 11.941 1.00 97.81 314 ALA A N 1
ATOM 2203 C CA . ALA A 1 314 ? -2.861 -11.469 11.093 1.00 97.81 314 ALA A CA 1
ATOM 2204 C C . ALA A 1 314 ? -1.911 -10.864 10.046 1.00 97.81 314 ALA A C 1
ATOM 2206 O O . ALA A 1 314 ? -1.152 -11.593 9.410 1.00 97.81 314 ALA A O 1
ATOM 2207 N N . VAL A 1 315 ? -1.941 -9.541 9.847 1.00 98.25 315 VAL A N 1
ATOM 2208 C CA . VAL A 1 315 ? -1.075 -8.869 8.874 1.00 98.25 315 VAL A CA 1
ATOM 2209 C C . VAL A 1 315 ? 0.389 -8.931 9.338 1.00 98.25 315 VAL A C 1
ATOM 2211 O O . VAL A 1 315 ? 0.712 -8.392 10.403 1.00 98.25 315 VAL A O 1
ATOM 2214 N N . PRO A 1 316 ? 1.308 -9.519 8.546 1.00 97.62 316 PRO A N 1
ATOM 2215 C CA . PRO A 1 316 ? 2.728 -9.511 8.864 1.00 97.62 316 PRO A CA 1
ATOM 2216 C C . PRO A 1 316 ? 3.243 -8.072 8.788 1.00 97.62 316 PRO A C 1
ATOM 2218 O O . PRO A 1 316 ? 2.932 -7.339 7.847 1.00 97.62 316 PRO A O 1
ATOM 2221 N N . ARG A 1 317 ? 4.010 -7.646 9.794 1.00 97.56 317 ARG A N 1
ATOM 2222 C CA . ARG A 1 317 ? 4.407 -6.244 9.974 1.00 97.56 317 ARG A CA 1
ATOM 2223 C C . ARG A 1 317 ? 5.834 -6.137 10.516 1.00 97.56 317 ARG A C 1
ATOM 2225 O O . ARG A 1 317 ? 6.176 -6.905 11.418 1.00 97.56 317 ARG A O 1
ATOM 2232 N N . PRO A 1 318 ? 6.644 -5.159 10.064 1.00 97.06 318 PRO A N 1
ATOM 2233 C CA . PRO A 1 318 ? 7.956 -4.920 10.647 1.00 97.06 318 PRO A CA 1
ATOM 2234 C C . PRO A 1 318 ? 7.863 -4.585 12.138 1.00 97.06 318 PRO A C 1
ATOM 2236 O O . PRO A 1 318 ? 6.929 -3.909 12.596 1.00 97.06 318 PRO A O 1
ATOM 2239 N N . ALA A 1 319 ? 8.858 -5.029 12.903 1.00 92.69 319 ALA A N 1
ATOM 2240 C CA . ALA A 1 319 ? 8.968 -4.671 14.310 1.00 92.69 319 ALA A CA 1
ATOM 2241 C C . ALA A 1 31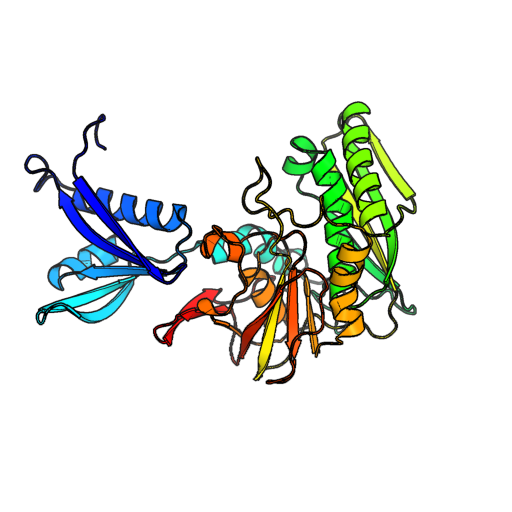9 ? 9.059 -3.141 14.459 1.00 92.69 319 ALA A C 1
ATOM 2243 O O . ALA A 1 319 ? 9.808 -2.476 13.749 1.00 92.69 319 ALA A O 1
ATOM 2244 N N . GLY A 1 320 ? 8.269 -2.569 15.370 1.00 89.69 320 GLY A N 1
ATOM 2245 C CA . GLY A 1 320 ? 8.275 -1.128 15.649 1.00 89.69 320 GLY A CA 1
ATOM 2246 C C . GLY A 1 320 ? 7.505 -0.240 14.661 1.00 89.69 320 GLY A C 1
ATOM 2247 O O . GLY A 1 320 ? 7.294 0.928 14.967 1.00 89.69 320 GLY A O 1
ATOM 2248 N N . ALA A 1 321 ? 7.025 -0.755 13.523 1.00 96.00 321 ALA A N 1
ATOM 2249 C CA . ALA A 1 321 ? 6.102 -0.004 12.664 1.00 96.00 321 ALA A CA 1
ATOM 2250 C C . ALA A 1 321 ? 4.721 0.125 13.334 1.00 96.00 321 ALA A C 1
ATOM 2252 O O . ALA A 1 321 ? 4.210 -0.858 13.872 1.00 96.00 321 ALA A O 1
ATOM 2253 N N . SER A 1 322 ? 4.075 1.291 13.292 1.00 96.94 322 SER A N 1
ATOM 2254 C CA . SER A 1 322 ? 2.661 1.361 13.687 1.00 96.94 322 SER A CA 1
ATOM 2255 C C . SER A 1 322 ? 1.797 0.626 12.650 1.00 96.94 322 SER A C 1
ATOM 2257 O O . SER A 1 322 ? 2.179 0.507 11.482 1.00 96.94 322 SER A O 1
ATOM 2259 N N . VAL A 1 323 ? 0.629 0.116 13.054 1.00 97.75 323 VAL A N 1
ATOM 2260 C CA . VAL A 1 323 ? -0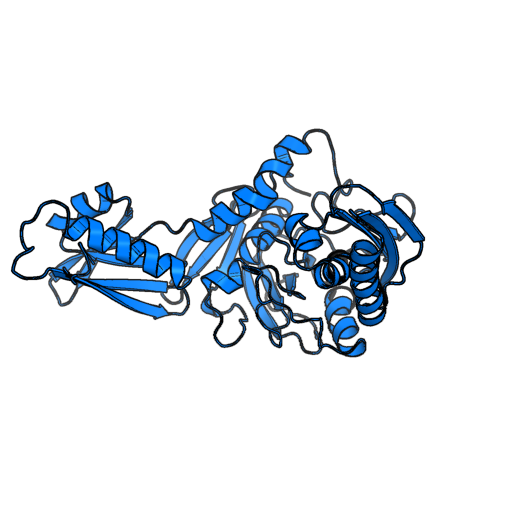.303 -0.523 12.104 1.00 97.75 323 VAL A CA 1
ATOM 2261 C C . VAL A 1 323 ? -0.765 0.486 11.059 1.00 97.75 323 VAL A C 1
ATOM 2263 O O . VAL A 1 323 ? -0.772 0.171 9.873 1.00 97.75 323 VAL A O 1
ATOM 2266 N N . GLY A 1 324 ? -1.095 1.706 11.491 1.00 97.88 324 GLY A N 1
ATOM 2267 C CA . GLY A 1 324 ? -1.493 2.773 10.590 1.00 97.88 324 GLY A CA 1
ATOM 2268 C C . GLY A 1 324 ? -0.429 3.101 9.555 1.00 97.88 324 GLY A C 1
ATOM 2269 O O . GLY A 1 324 ? -0.793 3.312 8.409 1.00 97.88 324 GLY A O 1
ATOM 2270 N N . ASP A 1 325 ? 0.855 3.175 9.922 1.00 97.44 325 ASP A N 1
ATOM 2271 C CA . ASP A 1 325 ? 1.913 3.503 8.955 1.00 97.44 325 ASP A CA 1
ATOM 2272 C C . ASP A 1 325 ? 2.149 2.343 7.992 1.00 97.44 325 ASP A C 1
ATOM 2274 O O . ASP A 1 325 ? 2.262 2.565 6.792 1.00 97.44 325 ASP A O 1
ATOM 2278 N N . TRP A 1 326 ? 2.174 1.108 8.497 1.00 98.31 326 TRP A N 1
ATOM 2279 C CA . TRP A 1 326 ? 2.404 -0.075 7.670 1.00 98.31 326 TRP A CA 1
ATOM 2280 C C . TRP A 1 326 ? 1.286 -0.299 6.648 1.00 98.31 326 TRP A C 1
ATOM 2282 O O . TRP A 1 326 ? 1.556 -0.480 5.463 1.00 98.31 326 TRP A O 1
ATOM 2292 N N . LEU A 1 327 ? 0.022 -0.215 7.073 1.00 98.44 327 LEU A N 1
ATOM 2293 C CA . LEU A 1 327 ? -1.123 -0.429 6.184 1.00 98.44 327 LEU A CA 1
ATOM 2294 C C . LEU A 1 327 ? -1.296 0.667 5.120 1.00 98.44 327 LEU A C 1
ATOM 2296 O O . LEU A 1 327 ? -2.035 0.458 4.155 1.00 98.44 327 LEU A O 1
ATOM 2300 N N . THR A 1 328 ? -0.610 1.804 5.272 1.00 97.88 328 THR A N 1
ATOM 2301 C CA . THR A 1 328 ? -0.659 2.949 4.350 1.00 97.88 328 THR A CA 1
ATOM 2302 C C . THR A 1 328 ? 0.714 3.343 3.801 1.00 97.88 328 THR A C 1
ATOM 2304 O O . THR A 1 328 ? 0.908 4.499 3.430 1.00 97.88 328 THR A O 1
ATOM 2307 N N . CYS A 1 329 ? 1.687 2.430 3.792 1.00 97.19 329 CYS A N 1
ATOM 2308 C CA . CYS A 1 329 ? 2.996 2.672 3.187 1.00 97.19 329 CYS A CA 1
ATOM 2309 C C . CYS A 1 329 ? 3.124 2.038 1.805 1.00 97.19 329 CYS A C 1
ATOM 2311 O O . CYS A 1 329 ? 2.400 1.102 1.484 1.00 97.19 329 CYS A O 1
ATOM 2313 N N . PHE A 1 330 ? 4.091 2.521 1.032 1.00 96.88 330 PHE A N 1
ATOM 2314 C CA . PHE A 1 330 ? 4.665 1.828 -0.108 1.00 96.88 330 PHE A CA 1
ATOM 2315 C C . PHE A 1 330 ? 5.836 0.950 0.377 1.00 96.88 330 PHE A C 1
ATOM 2317 O O . PHE A 1 330 ? 6.860 1.485 0.827 1.00 96.88 330 PHE A O 1
ATOM 2324 N N . PRO A 1 331 ? 5.695 -0.386 0.356 1.00 97.25 331 PRO A N 1
ATOM 2325 C CA . PRO A 1 331 ? 6.773 -1.306 0.679 1.00 97.25 331 PRO A CA 1
ATOM 2326 C C . PRO A 1 331 ? 7.657 -1.585 -0.537 1.00 97.25 331 PRO A C 1
ATOM 2328 O O . PRO A 1 331 ? 7.169 -1.767 -1.644 1.00 97.25 331 PRO A O 1
ATOM 2331 N N . GLY A 1 332 ? 8.969 -1.704 -0.323 1.00 97.06 332 GLY A N 1
ATOM 2332 C CA . GLY A 1 332 ? 9.914 -2.039 -1.389 1.00 97.06 332 GLY A CA 1
ATOM 2333 C C . GLY A 1 332 ? 9.623 -3.391 -2.049 1.00 97.06 332 GLY A C 1
ATOM 2334 O O . GLY A 1 332 ? 9.857 -3.553 -3.244 1.00 97.06 332 GLY A O 1
ATOM 2335 N N . PHE A 1 333 ? 9.077 -4.342 -1.288 1.00 98.38 333 PHE A N 1
ATOM 2336 C CA . PHE A 1 333 ? 8.454 -5.550 -1.817 1.00 98.38 333 PHE A CA 1
ATOM 2337 C C . PHE A 1 333 ? 7.271 -5.962 -0.938 1.00 98.38 333 PHE A C 1
ATOM 2339 O O . PHE A 1 333 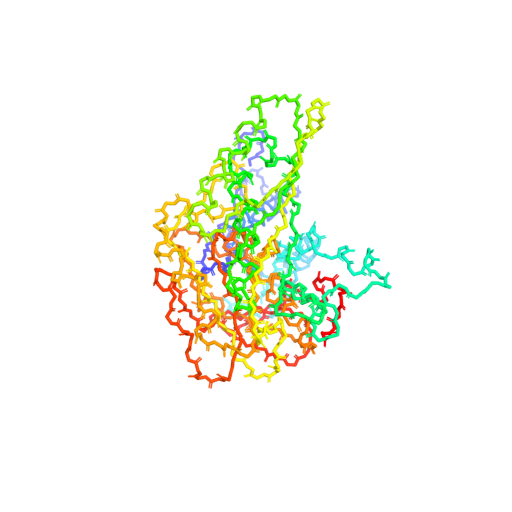? 7.455 -6.331 0.229 1.00 98.38 333 PHE A O 1
ATOM 2346 N N . ALA A 1 334 ? 6.066 -5.941 -1.505 1.00 98.50 334 ALA A N 1
ATOM 2347 C CA . ALA A 1 334 ? 4.936 -6.692 -0.984 1.00 98.50 334 ALA A CA 1
ATOM 2348 C C . ALA A 1 334 ? 3.942 -7.056 -2.092 1.00 98.50 334 ALA A C 1
ATOM 2350 O O . ALA A 1 334 ? 3.761 -6.308 -3.048 1.00 98.50 334 ALA A O 1
ATOM 2351 N N . MET A 1 335 ? 3.284 -8.198 -1.920 1.00 98.56 335 MET A N 1
ATOM 2352 C CA . MET A 1 335 ? 2.337 -8.773 -2.862 1.00 98.56 335 MET A CA 1
ATOM 2353 C C . MET A 1 335 ? 1.080 -9.206 -2.110 1.00 98.56 335 MET A C 1
ATOM 2355 O O . MET A 1 335 ? 1.162 -9.946 -1.123 1.00 98.56 335 MET A O 1
ATOM 2359 N N . LEU A 1 336 ? -0.082 -8.761 -2.576 1.00 98.69 336 LEU A N 1
ATOM 2360 C CA . LEU A 1 336 ? -1.365 -9.322 -2.178 1.00 98.69 336 LEU A CA 1
ATOM 2361 C C . LEU A 1 336 ? -1.704 -10.459 -3.129 1.00 98.69 336 LEU A C 1
ATOM 2363 O O . LEU A 1 336 ? -1.629 -10.301 -4.341 1.00 98.69 336 LEU A O 1
ATOM 2367 N N . THR A 1 337 ? -2.080 -11.609 -2.588 1.00 98.62 337 THR A N 1
ATOM 2368 C CA . THR A 1 337 ? -2.507 -12.760 -3.390 1.00 98.62 337 THR A CA 1
ATOM 2369 C C . THR A 1 337 ? -3.826 -13.298 -2.875 1.00 98.62 337 THR A C 1
ATOM 2371 O O . THR A 1 337 ? -4.125 -13.186 -1.683 1.00 98.62 337 THR A O 1
ATOM 2374 N N . THR A 1 338 ? -4.619 -13.877 -3.773 1.00 98.38 338 THR A N 1
ATOM 2375 C CA . THR A 1 338 ? -5.849 -14.580 -3.404 1.00 98.38 338 THR A CA 1
ATOM 2376 C C . THR A 1 338 ? -5.864 -15.994 -3.945 1.00 98.38 338 THR A C 1
ATOM 2378 O O . THR A 1 338 ? -5.349 -16.263 -5.033 1.00 98.38 338 THR A O 1
ATOM 2381 N N . ASP A 1 339 ? -6.432 -16.906 -3.164 1.00 97.75 339 ASP A N 1
ATOM 2382 C CA . ASP A 1 339 ? -6.566 -18.306 -3.542 1.00 97.75 339 ASP A CA 1
ATOM 2383 C C . ASP A 1 339 ? -7.674 -19.008 -2.751 1.00 97.75 339 ASP A C 1
ATOM 2385 O O . ASP A 1 339 ? -8.274 -18.431 -1.841 1.00 97.75 339 ASP A O 1
ATOM 2389 N N . GLU A 1 340 ? -7.948 -20.263 -3.101 1.00 96.06 340 GLU A N 1
ATOM 2390 C CA . GLU A 1 340 ? -8.871 -21.110 -2.347 1.00 96.06 340 GLU A CA 1
ATOM 2391 C C . GLU A 1 340 ? -8.463 -21.201 -0.870 1.00 96.06 340 GLU A C 1
ATOM 2393 O O . GLU A 1 340 ? -7.280 -21.296 -0.519 1.00 96.06 340 GLU A O 1
ATOM 2398 N N . ALA A 1 341 ? -9.462 -21.182 0.014 1.00 91.56 341 ALA A N 1
ATOM 2399 C CA . ALA A 1 341 ? -9.231 -21.241 1.449 1.00 91.56 341 ALA A CA 1
ATOM 2400 C C . ALA A 1 341 ? -8.420 -22.494 1.830 1.00 91.56 341 ALA A C 1
ATOM 2402 O O . ALA A 1 341 ? -8.720 -23.610 1.407 1.00 91.56 341 ALA A O 1
ATOM 2403 N N . GLY A 1 342 ? -7.383 -22.303 2.649 1.00 87.81 342 GLY A N 1
ATOM 2404 C CA . GLY A 1 342 ? -6.491 -23.376 3.094 1.00 87.81 342 GLY A CA 1
ATOM 2405 C C . GLY A 1 342 ? -5.276 -23.625 2.196 1.00 87.81 342 GLY A C 1
ATOM 2406 O O . GLY A 1 342 ? -4.376 -24.349 2.621 1.00 87.81 342 GLY A O 1
ATOM 2407 N N . ARG A 1 343 ? -5.181 -23.002 1.011 1.00 91.19 343 ARG A N 1
ATOM 2408 C CA . ARG A 1 343 ? -3.937 -23.019 0.230 1.00 91.19 343 ARG A CA 1
ATOM 2409 C C . ARG A 1 343 ? -2.947 -21.999 0.813 1.00 91.19 343 ARG A C 1
ATOM 2411 O O . ARG A 1 343 ? -3.249 -20.806 0.824 1.00 91.19 343 ARG A O 1
ATOM 2418 N N . PRO A 1 344 ? -1.778 -22.430 1.317 1.00 87.12 344 PRO A N 1
ATOM 2419 C CA . PRO A 1 344 ? -0.806 -21.505 1.881 1.00 87.12 344 PRO A CA 1
ATOM 2420 C C . PRO A 1 344 ? -0.103 -20.699 0.775 1.00 87.12 344 PRO A C 1
ATOM 2422 O O . PRO A 1 344 ? 0.066 -21.204 -0.341 1.00 87.12 344 PRO A O 1
ATOM 2425 N N . PRO A 1 345 ? 0.366 -19.476 1.080 1.00 88.50 345 PRO A N 1
ATOM 2426 C CA . PRO A 1 345 ? 1.225 -18.726 0.171 1.00 88.50 345 PRO A CA 1
ATOM 2427 C C . PRO A 1 345 ? 2.533 -19.490 -0.097 1.00 88.50 345 PRO A C 1
ATOM 2429 O O . PRO A 1 345 ? 3.058 -20.190 0.771 1.00 88.50 345 PRO A O 1
ATOM 2432 N N . GLY A 1 346 ? 3.055 -19.365 -1.319 1.00 86.75 346 GLY A N 1
ATOM 2433 C CA . GLY A 1 346 ? 4.292 -20.034 -1.729 1.00 86.75 346 GLY A CA 1
ATOM 2434 C C . GLY A 1 346 ? 5.551 -19.473 -1.048 1.00 86.75 346 GLY A C 1
ATOM 2435 O O . GLY A 1 346 ? 5.514 -18.408 -0.430 1.00 86.75 346 GLY A O 1
ATOM 2436 N N . PRO A 1 347 ? 6.703 -20.159 -1.178 1.00 89.31 347 PRO A N 1
ATOM 2437 C CA . PRO A 1 347 ? 7.964 -19.677 -0.625 1.00 89.31 347 PRO A CA 1
ATOM 2438 C C . PRO A 1 347 ? 8.400 -18.373 -1.308 1.00 89.31 347 PRO A C 1
ATOM 2440 O O . PRO A 1 347 ? 8.457 -18.294 -2.541 1.00 89.31 347 PRO A O 1
ATOM 2443 N N . ALA A 1 348 ? 8.764 -17.377 -0.498 1.00 91.75 348 ALA A N 1
ATOM 2444 C CA . ALA A 1 348 ? 9.071 -16.011 -0.931 1.00 91.75 348 ALA A CA 1
ATOM 2445 C C . ALA A 1 348 ? 10.491 -15.549 -0.541 1.00 91.75 348 ALA A C 1
ATOM 2447 O O . ALA A 1 348 ? 10.739 -14.358 -0.364 1.00 91.75 348 ALA A O 1
ATOM 2448 N N . GLY A 1 349 ? 11.430 -16.488 -0.374 1.00 94.69 349 GLY A N 1
ATOM 2449 C CA . GLY A 1 349 ? 12.792 -16.172 0.066 1.00 94.69 349 GLY A CA 1
ATOM 2450 C C . GLY A 1 349 ? 12.793 -15.507 1.452 1.00 94.69 349 GLY A C 1
ATOM 2451 O O . GLY A 1 349 ? 12.245 -16.100 2.380 1.00 94.69 349 GLY A O 1
ATOM 2452 N N . PRO A 1 350 ? 13.388 -14.310 1.618 1.00 96.62 350 PRO A N 1
ATOM 2453 C CA . PRO A 1 350 ? 13.421 -13.616 2.906 1.00 96.62 350 PRO A CA 1
ATOM 2454 C C . PRO A 1 350 ? 12.096 -12.931 3.286 1.00 96.62 350 PRO A C 1
ATOM 2456 O O . PRO A 1 350 ? 11.971 -12.462 4.418 1.00 96.62 350 PRO A O 1
ATOM 2459 N N . ALA A 1 351 ? 11.125 -12.836 2.370 1.00 97.94 351 ALA A N 1
ATOM 2460 C CA . ALA A 1 351 ? 9.838 -12.213 2.657 1.00 97.94 351 ALA A CA 1
ATOM 2461 C C . ALA A 1 351 ? 8.954 -13.107 3.541 1.00 97.94 351 ALA A C 1
ATOM 2463 O O . ALA A 1 351 ? 8.994 -14.338 3.478 1.00 97.94 351 ALA A O 1
ATOM 2464 N N . VAL A 1 352 ? 8.109 -12.468 4.346 1.00 98.06 352 VAL A N 1
ATOM 2465 C CA . VAL A 1 352 ? 7.176 -13.134 5.258 1.00 98.06 352 VAL A CA 1
ATOM 2466 C C . VAL A 1 352 ? 5.796 -13.152 4.627 1.00 98.06 352 VAL A C 1
ATOM 2468 O O . VAL A 1 352 ? 5.319 -12.123 4.156 1.00 98.06 352 VAL A O 1
ATOM 2471 N N . SER A 1 353 ? 5.148 -14.315 4.644 1.00 98.00 353 SER A N 1
ATOM 2472 C CA . SER A 1 353 ? 3.794 -14.489 4.117 1.00 98.00 353 SER A CA 1
ATOM 2473 C C . SER A 1 353 ? 2.823 -14.870 5.224 1.00 98.00 353 SER A C 1
ATOM 2475 O O . SER A 1 353 ? 3.143 -15.728 6.046 1.00 98.00 353 SER A O 1
ATOM 2477 N N . ALA A 1 354 ? 1.628 -14.287 5.216 1.00 97.69 354 ALA A N 1
ATOM 2478 C CA . ALA A 1 354 ? 0.529 -14.746 6.057 1.00 97.69 354 ALA A CA 1
ATOM 2479 C C . ALA A 1 354 ? -0.814 -14.591 5.344 1.00 97.69 354 ALA A C 1
ATOM 2481 O O . ALA A 1 354 ? -1.050 -13.595 4.657 1.00 97.69 354 ALA A O 1
ATOM 2482 N N . VAL A 1 355 ? -1.705 -15.560 5.561 1.00 98.25 355 VAL A N 1
ATOM 2483 C CA . VAL A 1 355 ? -3.131 -15.406 5.258 1.00 98.25 355 VAL A CA 1
ATOM 2484 C C . VAL A 1 355 ? -3.701 -14.420 6.272 1.00 98.25 355 VAL A C 1
ATOM 2486 O O . VAL A 1 355 ? -3.644 -14.669 7.475 1.00 98.25 355 VAL A O 1
ATOM 2489 N N . CYS A 1 356 ? -4.225 -13.296 5.798 1.00 98.12 356 CYS A N 1
ATOM 2490 C CA . CYS A 1 356 ? -4.631 -12.186 6.654 1.00 98.12 356 CYS A CA 1
ATOM 2491 C C . CYS A 1 356 ? -5.990 -11.593 6.286 1.00 98.12 356 CYS A C 1
ATOM 2493 O O . CYS A 1 356 ? -6.354 -10.547 6.809 1.00 98.12 356 CYS A O 1
ATOM 2495 N N . GLY A 1 357 ? -6.753 -12.215 5.393 1.00 98.06 357 GLY A N 1
ATOM 2496 C CA . GLY A 1 357 ? -8.065 -11.703 5.027 1.00 98.06 357 GLY A CA 1
ATOM 2497 C C . GLY A 1 357 ? -8.830 -12.616 4.088 1.00 98.06 357 GLY A C 1
ATOM 2498 O O . GLY A 1 357 ? -8.469 -13.775 3.885 1.00 98.06 357 GLY A O 1
ATOM 2499 N N . GLN A 1 358 ? -9.890 -12.071 3.508 1.00 98.50 358 GLN A N 1
ATOM 2500 C CA . GLN A 1 358 ? -10.764 -12.774 2.575 1.00 98.50 358 GLN A CA 1
ATOM 2501 C C . GLN A 1 358 ? -11.499 -11.806 1.646 1.00 98.50 358 GLN A C 1
ATOM 2503 O O . GLN A 1 358 ? -11.808 -10.672 2.028 1.00 98.50 358 GLN A O 1
ATOM 2508 N N . LEU A 1 359 ? -11.826 -12.283 0.447 1.00 98.62 359 LEU A N 1
ATOM 2509 C CA . LEU A 1 359 ? -12.783 -11.637 -0.445 1.00 98.62 359 LEU A CA 1
ATOM 2510 C C . LEU A 1 359 ? -14.208 -12.031 -0.053 1.00 98.62 359 LEU A C 1
ATOM 2512 O O . LEU A 1 359 ? -14.521 -13.207 0.132 1.00 98.62 359 LEU A O 1
ATOM 2516 N N . VAL A 1 360 ? -15.088 -11.045 0.068 1.00 98.12 360 VAL A N 1
ATOM 2517 C CA . VAL A 1 360 ? -16.441 -11.191 0.626 1.00 98.12 360 VAL A CA 1
ATOM 2518 C C . VAL A 1 360 ? -17.467 -10.454 -0.236 1.00 98.12 360 VAL A C 1
ATOM 2520 O O . VAL A 1 360 ? -17.100 -9.523 -0.954 1.00 98.12 360 VAL A O 1
ATOM 2523 N N . PRO A 1 361 ? -18.765 -10.809 -0.174 1.00 98.00 361 PRO A N 1
ATOM 2524 C CA . PRO A 1 361 ? -19.796 -10.060 -0.885 1.00 98.00 361 PRO A CA 1
ATOM 2525 C C . PRO A 1 361 ? -19.829 -8.580 -0.472 1.00 98.00 361 PRO A C 1
ATOM 2527 O O . PRO A 1 361 ? -19.619 -8.245 0.702 1.00 98.00 361 PRO A O 1
ATOM 2530 N N . GLY A 1 362 ? -20.142 -7.707 -1.431 1.00 96.31 362 GLY A N 1
ATOM 2531 C CA . GLY A 1 362 ? -20.286 -6.263 -1.231 1.00 96.31 362 GLY A CA 1
ATOM 2532 C C . GLY A 1 362 ? -19.253 -5.452 -2.009 1.00 96.31 362 GLY A C 1
ATOM 2533 O O . GLY A 1 362 ? -18.793 -5.885 -3.057 1.00 96.31 362 GLY A O 1
ATOM 2534 N N . HIS A 1 363 ? -18.906 -4.277 -1.489 1.00 95.81 363 HIS A N 1
ATOM 2535 C CA . HIS A 1 363 ? -17.883 -3.383 -2.036 1.00 95.81 363 HIS A CA 1
ATOM 2536 C C . HIS A 1 363 ? -17.009 -2.792 -0.918 1.00 95.81 363 HIS A C 1
ATOM 2538 O O . HIS A 1 363 ? -17.407 -2.770 0.252 1.00 95.81 363 HIS A O 1
ATOM 2544 N N . GLY A 1 364 ? -15.827 -2.293 -1.285 1.00 97.00 364 GLY A N 1
ATOM 2545 C CA . GLY A 1 364 ? -14.916 -1.612 -0.368 1.00 97.00 364 GLY A CA 1
ATOM 2546 C C . GLY A 1 364 ? -14.083 -2.553 0.509 1.00 97.00 364 GLY A C 1
ATOM 2547 O O . GLY A 1 364 ? -13.992 -3.758 0.267 1.00 97.00 364 GLY A O 1
ATOM 2548 N N . VAL A 1 365 ? -13.452 -1.987 1.541 1.00 98.44 365 VAL A N 1
ATOM 2549 C CA . VAL A 1 365 ? -12.538 -2.712 2.434 1.00 98.44 365 VAL A CA 1
ATOM 2550 C C . VAL A 1 365 ? -12.900 -2.484 3.893 1.00 98.44 365 VAL A C 1
ATOM 2552 O O . VAL A 1 365 ? -13.163 -1.360 4.337 1.00 98.44 365 VAL A O 1
ATOM 2555 N N . ARG A 1 366 ? -12.887 -3.582 4.645 1.00 98.38 366 ARG A N 1
ATOM 2556 C CA . ARG A 1 366 ? -13.187 -3.649 6.071 1.00 98.38 366 ARG A CA 1
ATOM 2557 C C . ARG A 1 366 ? -11.986 -4.181 6.844 1.00 98.38 366 ARG A C 1
ATOM 2559 O O . ARG A 1 366 ? -11.278 -5.061 6.363 1.00 98.38 366 ARG A O 1
ATOM 2566 N N . LEU A 1 367 ? -11.785 -3.667 8.050 1.00 98.62 367 LEU A N 1
ATOM 2567 C CA . LEU A 1 367 ? -10.814 -4.190 9.006 1.00 98.62 367 LEU A CA 1
ATOM 2568 C C . LEU A 1 367 ? -11.548 -4.961 10.096 1.00 98.62 367 LEU A C 1
ATOM 2570 O O . LEU A 1 367 ? -12.466 -4.412 10.709 1.00 98.62 367 LEU A O 1
ATOM 2574 N N . ARG A 1 368 ? -11.130 -6.200 10.336 1.00 98.50 368 ARG A N 1
ATOM 2575 C CA . ARG A 1 368 ? -11.580 -7.030 11.450 1.00 98.50 368 ARG A CA 1
ATOM 2576 C C . ARG A 1 368 ? -10.579 -6.930 12.593 1.00 98.50 368 ARG A C 1
ATOM 2578 O O . ARG A 1 368 ? -9.369 -7.064 12.396 1.00 98.50 368 ARG A O 1
ATOM 2585 N N . TRP A 1 369 ? -11.096 -6.630 13.776 1.00 98.06 369 TRP A N 1
ATOM 2586 C CA . TRP A 1 369 ? -10.316 -6.398 14.984 1.00 98.06 369 TRP A CA 1
ATOM 2587 C C . TRP A 1 369 ? -10.331 -7.630 15.901 1.00 98.06 369 TRP A C 1
ATOM 2589 O O . TRP A 1 369 ? -11.249 -8.446 15.809 1.00 98.06 369 TRP A O 1
ATOM 2599 N N . PRO A 1 370 ? -9.363 -7.766 16.829 1.00 97.00 370 PRO A N 1
ATOM 2600 C CA . PRO A 1 370 ? -9.289 -8.923 17.731 1.00 97.00 370 PRO A CA 1
ATOM 2601 C C . PRO A 1 370 ? -10.513 -9.135 18.632 1.00 97.00 370 PRO A C 1
ATOM 2603 O O . PRO A 1 370 ? -10.737 -10.244 19.106 1.00 97.00 370 PRO A O 1
ATOM 2606 N N . ASP A 1 371 ? -11.306 -8.090 18.879 1.00 95.75 371 ASP A N 1
ATOM 2607 C CA . ASP A 1 371 ? -12.574 -8.171 19.616 1.00 95.75 371 ASP A CA 1
ATOM 2608 C C . ASP A 1 371 ? -13.765 -8.607 18.741 1.00 95.75 371 ASP A C 1
ATOM 2610 O O . ASP A 1 371 ? -14.895 -8.646 19.222 1.00 95.75 371 ASP A O 1
ATOM 2614 N N . GLY A 1 372 ? -13.528 -8.920 17.464 1.00 96.12 372 GLY A N 1
ATOM 2615 C CA . GLY A 1 372 ? -14.549 -9.285 16.483 1.00 96.12 372 GLY A CA 1
ATOM 2616 C C . GLY A 1 372 ? -15.277 -8.092 15.859 1.00 96.12 372 GLY A C 1
ATOM 2617 O O . GLY A 1 372 ? -16.120 -8.287 14.984 1.00 96.12 372 GLY A O 1
ATOM 2618 N N . GLU A 1 373 ? -14.969 -6.857 16.266 1.00 96.00 373 GLU A N 1
ATOM 2619 C CA . GLU A 1 373 ? -15.548 -5.668 15.645 1.00 96.00 373 GLU A CA 1
ATOM 2620 C C . GLU A 1 373 ? -15.026 -5.518 14.208 1.00 96.00 373 GLU A C 1
ATOM 2622 O O . GLU A 1 373 ? -13.850 -5.755 13.925 1.00 96.00 373 GLU A O 1
ATOM 2627 N N . ILE A 1 374 ? -15.893 -5.065 13.303 1.00 96.69 374 ILE A N 1
ATOM 2628 C CA . ILE A 1 374 ? -15.541 -4.769 11.916 1.00 96.69 374 ILE A CA 1
ATOM 2629 C C . ILE A 1 374 ? -15.727 -3.275 11.657 1.00 96.69 374 ILE A C 1
ATOM 2631 O O . ILE A 1 374 ? -16.798 -2.718 11.902 1.00 96.69 374 ILE A O 1
ATOM 2635 N N . THR A 1 375 ? -14.696 -2.619 11.126 1.00 96.75 375 THR A N 1
ATOM 2636 C CA . THR A 1 375 ? -14.744 -1.203 10.735 1.00 96.75 375 THR A CA 1
ATOM 2637 C C . THR A 1 375 ? -14.546 -1.054 9.234 1.00 96.75 375 THR A C 1
ATOM 2639 O O . THR A 1 375 ? -13.539 -1.516 8.697 1.00 96.75 375 THR A O 1
ATOM 2642 N N . ALA A 1 376 ? -15.472 -0.379 8.553 1.00 96.75 376 ALA A N 1
ATOM 2643 C CA . ALA A 1 376 ? -15.284 0.010 7.159 1.00 96.75 376 ALA A CA 1
ATOM 2644 C C . ALA A 1 376 ? -14.237 1.130 7.064 1.00 96.75 376 ALA A C 1
ATOM 2646 O O . ALA A 1 376 ? -14.339 2.132 7.769 1.00 96.75 376 ALA A O 1
ATOM 2647 N N . VAL A 1 377 ? -13.236 0.950 6.201 1.00 97.06 377 VAL A N 1
ATOM 2648 C CA . VAL A 1 377 ? -12.156 1.932 5.969 1.00 97.06 377 VAL A CA 1
ATOM 2649 C C . VAL A 1 377 ? -12.132 2.454 4.537 1.00 97.06 377 VAL A C 1
ATOM 2651 O O . VAL A 1 377 ? -11.601 3.532 4.286 1.00 97.06 377 VAL A O 1
ATOM 2654 N N . LEU A 1 378 ? -12.746 1.716 3.610 1.00 96.75 378 LEU A N 1
ATOM 2655 C CA . LEU A 1 378 ? -13.044 2.144 2.249 1.00 96.75 378 LEU A CA 1
ATOM 2656 C C . LEU A 1 378 ? -14.479 1.722 1.935 1.00 96.75 378 LEU A C 1
ATOM 2658 O O . LEU A 1 378 ? -14.806 0.544 2.049 1.00 96.75 378 LEU A O 1
ATOM 2662 N N . ALA A 1 379 ? -15.330 2.680 1.574 1.00 90.19 379 ALA A N 1
ATOM 2663 C CA . ALA A 1 379 ? -16.765 2.457 1.379 1.00 90.19 379 ALA A CA 1
ATOM 2664 C C . ALA A 1 379 ? -17.168 2.219 -0.086 1.00 90.19 379 ALA A C 1
ATOM 2666 O O . ALA A 1 379 ? -18.344 2.027 -0.359 1.00 90.19 379 ALA A O 1
ATOM 2667 N N . GLY A 1 380 ? -16.235 2.258 -1.036 1.00 86.31 380 GLY A N 1
ATOM 2668 C CA . GLY A 1 380 ? -16.545 2.170 -2.462 1.00 86.31 380 GLY A CA 1
ATOM 2669 C C . GLY A 1 380 ? -15.317 1.838 -3.299 1.00 86.31 380 GLY A C 1
ATOM 2670 O O . GLY A 1 380 ? -14.373 1.228 -2.793 1.00 86.31 380 GLY A O 1
ATOM 2671 N N . SER A 1 381 ? -15.346 2.242 -4.568 1.00 89.62 381 SER A N 1
ATOM 2672 C CA . SER A 1 381 ? -14.240 2.061 -5.510 1.00 89.62 381 SER A CA 1
ATOM 2673 C C . SER A 1 381 ? -12.975 2.789 -5.054 1.00 89.62 381 SER A C 1
ATOM 2675 O O . SER A 1 381 ? -13.033 3.896 -4.514 1.00 89.62 381 SER A O 1
ATOM 2677 N N . VAL A 1 382 ? -11.828 2.174 -5.316 1.00 93.94 382 VAL A N 1
ATOM 2678 C CA . VAL A 1 382 ? -10.496 2.736 -5.102 1.00 93.94 382 VAL A CA 1
ATOM 2679 C C . VAL A 1 382 ? -10.006 3.462 -6.347 1.00 93.94 382 VAL A C 1
ATOM 2681 O O . VAL A 1 382 ? -9.505 4.579 -6.230 1.00 93.94 382 VAL A O 1
ATOM 2684 N N . THR A 1 383 ? -10.138 2.847 -7.523 1.00 92.88 383 THR A N 1
ATOM 2685 C CA . THR A 1 383 ? -9.709 3.447 -8.796 1.00 92.88 383 THR A CA 1
ATOM 2686 C C . THR A 1 383 ? -10.888 4.000 -9.578 1.00 92.88 383 THR A C 1
ATOM 2688 O O . THR A 1 383 ? -10.740 5.033 -10.221 1.00 92.88 383 THR A O 1
ATOM 2691 N N . GLY A 1 384 ? -12.053 3.351 -9.511 1.00 92.25 384 GLY A N 1
ATOM 2692 C CA . GLY A 1 384 ? -13.197 3.652 -10.369 1.00 92.25 384 GLY A CA 1
ATOM 2693 C C . GLY A 1 384 ? -13.071 3.050 -11.772 1.00 92.25 384 GLY A C 1
ATOM 2694 O O . GLY A 1 384 ? -13.791 3.480 -12.670 1.00 92.25 384 GLY A O 1
ATOM 2695 N N . LEU A 1 385 ? -12.156 2.095 -11.974 1.00 89.75 385 LEU A N 1
ATOM 2696 C CA . LEU A 1 385 ? -12.004 1.363 -13.238 1.00 89.75 385 LEU A CA 1
ATOM 2697 C C . LEU A 1 385 ? -13.008 0.209 -13.364 1.00 89.75 385 LEU A C 1
ATOM 2699 O O . LEU A 1 385 ? -13.269 -0.248 -14.474 1.00 89.75 385 LEU A O 1
ATOM 2703 N N . GLY A 1 386 ? -13.618 -0.211 -12.252 1.00 86.12 386 GLY A N 1
ATOM 2704 C CA . GLY A 1 386 ? -14.640 -1.251 -12.243 1.00 86.12 386 GLY A CA 1
ATOM 2705 C C . GLY A 1 386 ? -14.074 -2.671 -12.272 1.00 86.12 386 GLY A C 1
ATOM 2706 O O . GLY A 1 386 ? -12.941 -2.917 -11.867 1.00 86.12 386 GLY A O 1
ATOM 2707 N N . VAL A 1 387 ? -14.922 -3.610 -12.696 1.00 89.44 387 VAL A N 1
ATOM 2708 C CA . VAL A 1 387 ? -14.620 -5.049 -12.740 1.00 89.44 387 VAL A CA 1
ATOM 2709 C C . VAL A 1 387 ? -13.792 -5.372 -13.986 1.00 89.44 387 VAL A C 1
ATOM 2711 O O . VAL A 1 387 ? -14.067 -4.818 -15.052 1.00 89.44 387 VAL A O 1
ATOM 2714 N N . ALA A 1 388 ? -12.800 -6.253 -13.830 1.00 81.31 388 ALA A N 1
ATOM 2715 C CA . ALA A 1 388 ? -11.857 -6.645 -14.882 1.00 81.31 388 ALA A CA 1
ATOM 2716 C C . ALA A 1 388 ? -12.437 -7.576 -15.961 1.00 81.31 388 ALA A C 1
ATOM 2718 O O . ALA A 1 388 ? -13.343 -8.387 -15.647 1.00 81.31 388 ALA A O 1
#

Sequence (388 aa):
RLRGRVVGGVRLYEVTPGWWHGGRLVVAGDQRGAAGTGSALVAAACAQAEAVGALRFEATVLPGNAALFARLGWDVVRAVQVAGRPHILVRWPIGRIASLVAATKAPLGTLLAGLSPGGAGFVGDDCAPVPGSDVLASVDAILPSMVQSDPEWAGWCGVLVGANDLAAMGATPQGALDAIGSPDAAHATRVLAGLRAASQAFALPLLGGHTQLGVAPALTVTALGTTRQPVRGSGRVGQAVSLTADLGGHWRPGHRGQWDSTSRRTAAEIAAMTGLVARARPAAAKDVSMAGIVGTLGMLAEASGCAAELDVAAVPRPAGASVGDWLTCFPGFAMLTTDEAGRPPGPAGPAVSAVCGQLVPGHGVRLRWPDGEITAVLAGSVTGLGVA

Foldseek 3Di:
DPPPDDFWAWDKDAPDFQAIETDDTTGDPVCVVPPCPSLVRVVVVVVVSVVLQHPKYKYWAAPVCPVVCVVSQWAFDAWDADPNHITTIIIHHDQLLVVLLVVPFACQQVVQPPHQAQDDQARLALWHDDPPFQKTKHKDKFDLVCLVPQLLVSLQVQLLSLLLSCLQFLFDWDAKEKEWEEQAPVSVVSNVNNVVLNCVLSVHHHPYYYYDYNGRTIMMMMTMTGDPGTAHLEDEFQWFKKKWAQQCFDDDPPDQQETDRRSPDHSVLNCLQSNQCNVQVFNGKHWQDQSFQQLSQQSRLQQHQFEKEFELVQHDHHPPDRSSSRRRHRGSGMMMGIHHPPRFRGGRRNIDMTRTIGTHHDHAYWYQYPVRDIDGNTRHHSNSSGHD

Radius of gyration: 23.13 Å; chains: 1; bounding box: 50×53×69 Å